Protein AF-A0AAD6D728-F1 (afdb_monomer)

Foldseek 3Di:
DDDPPPPPPDDDDPLLPDDLVVLCQVCLVVVPPCQLVVDVSSVVSNPDLVNLLLLQCLQFKDPFPVCVPQQDDCVRHNPPRDSVVDDLVRSQVSLQSSLQDPPPFLVSLLVSLQVQLLSCCVGVVVQWAFDPVVVVVNVCVVVVSVCLVVFDQPAPPDDDPPASDKTFTAGPPPVVPPPPPDDDDDDDDDPDDRGQWMWHHHSLFSWIAIDGPDPDDDPHRIITGRAARPAQGHENHVVLLDPPPDPSSLSVCSNQFLHHAHEAALVGLCRQVVSLVVCVVVVVPPSNVSQQRGWHAYRQANDTDGTPDHSVRRPPDPPDPDPDDDDDDDDDDDDDDDDDDDDDDDDDDDDDYDDDDDDDDDDDDDDDDDDDDDDD

Sequence (376 aa):
MVHPDLLADHPRSRLESLPVEIIQLIFLHSLEVNLPRASPHLSRALSSPLLYTWLIRLVFSSTNPGSRSGFFTPDFLPPPLDFWDLSWEQRQRLQTTLLACRWCTLPLMRKCQREYVDHVIRRKCADLLFSPEDEETLKCLSLRFDNLEVHDRPRMNDRRGKGDLVFHAQLPDNQTKTQDATKQRHRASSSRSNIDRKVAIWFHYGAVQIREPSDVYYENDLFRLPSSTAIGPGRIPDKLLQPPWSDSQFDFLHLLSTDFYLDEDEYLNDRSSEITSRLIRKRKSEPFRQLLQMSFRAANCRVPAPWPLQSSHYHLVRRPTTTAAASSSASTASQAGDDRIEDGDDAVNDSAEDSTDGIDDGHQASADGMEDSLDL

Mean predicted aligned error: 14.94 Å

Nearest PDB structures (foldseek):
  5jhe-assembly1_A-2  TM=3.554E-01  e=6.464E+00  Saccharomyces cerevisiae S288C

Solvent-accessible surface area (backbone atoms only — not comparable to full-atom values): 23722 Å² total; per-residue (Å²): 134,82,78,76,67,87,74,75,80,63,81,69,50,82,70,70,67,47,58,52,68,56,50,42,50,54,41,56,72,63,66,54,80,59,54,43,71,75,35,75,65,44,27,59,57,61,67,40,74,65,59,54,48,39,53,47,54,54,46,20,46,41,91,29,76,66,49,77,57,86,54,83,36,64,92,75,40,45,83,82,51,57,63,82,79,52,50,61,67,58,33,23,51,46,38,25,55,48,54,56,35,88,82,58,40,52,70,59,50,53,52,49,16,51,56,48,47,54,46,48,46,62,58,74,43,62,74,47,47,60,50,72,71,54,48,54,49,62,72,49,45,70,67,54,70,74,52,56,86,82,44,75,66,89,52,86,89,60,72,83,70,90,43,76,42,74,46,62,22,30,66,59,84,81,65,72,76,80,80,65,90,82,76,86,82,89,80,85,88,77,99,72,72,94,57,55,32,34,40,25,33,31,74,77,56,20,30,39,32,58,41,64,81,59,94,70,90,66,88,60,43,45,44,27,28,75,28,52,50,95,62,62,40,18,48,59,34,66,79,70,73,42,83,89,72,49,70,67,41,52,55,40,48,60,64,38,20,82,52,25,16,67,41,71,47,67,93,56,48,50,60,52,46,46,50,50,52,50,31,60,76,67,66,41,59,67,67,49,56,56,46,56,67,35,46,37,16,40,56,72,29,91,63,61,40,55,45,59,67,51,65,71,65,60,60,79,54,71,72,77,78,87,80,69,88,80,87,75,86,87,82,87,82,88,81,87,87,81,86,91,85,84,87,81,84,88,86,87,82,92,82,82,89,79,90,81,91,79,89,82,90,83,90,80,85,87,79,88,87,78,90,78,88,88,89,136

Organism: NCBI:txid3151616

Secondary structure (DSSP, 8-state):
-PPP-TTTTPPPPTTTTS-HHHHHHHHHHH--TTHHHH-HHHHHHH--HHHHHHHHHHHHS---GGGGTTTS-TTTS-TT--STTS-HHHHHHHHHHHHHSTT--HHHHHHHHHHHHHHHHHHHSTT-B--HHHHHHHHTHHHHTS-GGGS----TT----S-SEEEEEBPPTTSTTSS-SS---S----------EEEEEETTTTEEEEE---SS---TTEEESS---SSSPPBPPGGGSSTT--HHHHHHHHHHHTTSEEES-GGGTHHHHHHHHHHHHTT-HHHHHHHHT-EEEETT-SS-EESSPPTHHHHTT-PPP--------PPP--------------------------------------------

pLDDT: mean 74.37, std 22.29, range [26.31, 96.81]

Radius of gyration: 30.61 Å; Cα contacts (8 Å, |Δi|>4): 391; chains: 1; bounding box: 90×79×90 Å

Structure (mmCIF, N/CA/C/O backbone):
data_AF-A0AAD6D728-F1
#
_entry.id   AF-A0AAD6D728-F1
#
loop_
_atom_site.group_PDB
_atom_site.id
_atom_site.type_symbol
_atom_site.label_atom_id
_atom_site.label_alt_id
_atom_site.label_comp_id
_atom_site.label_asym_id
_atom_site.label_entity_id
_atom_site.label_seq_id
_atom_site.pdbx_PDB_ins_code
_atom_site.Cartn_x
_atom_site.Cartn_y
_atom_site.Cartn_z
_atom_site.occupancy
_atom_site.B_iso_or_equiv
_atom_site.auth_seq_id
_atom_site.auth_comp_id
_atom_site.auth_asym_id
_atom_site.auth_atom_id
_atom_site.pdbx_PDB_model_num
ATOM 1 N N . MET A 1 1 ? 5.845 -28.681 -38.700 1.00 37.44 1 MET A N 1
ATOM 2 C CA . MET A 1 1 ? 6.886 -29.287 -37.846 1.00 37.44 1 MET A CA 1
ATOM 3 C C . MET A 1 1 ? 7.031 -28.401 -36.625 1.00 37.44 1 MET A C 1
ATOM 5 O O . MET A 1 1 ? 7.443 -27.259 -36.766 1.00 37.44 1 MET A O 1
ATOM 9 N N . VAL A 1 2 ? 6.549 -28.871 -35.476 1.00 44.28 2 VAL A N 1
ATOM 10 C CA . VAL A 1 2 ? 6.631 -28.153 -34.198 1.00 44.28 2 VAL A CA 1
ATOM 11 C C . VAL A 1 2 ? 8.055 -28.340 -33.688 1.00 44.28 2 VAL A C 1
ATOM 13 O O . VAL A 1 2 ? 8.480 -29.478 -33.505 1.00 44.28 2 VAL A O 1
ATOM 16 N N . HIS A 1 3 ? 8.810 -27.251 -33.540 1.00 43.44 3 HIS A N 1
ATOM 17 C CA . HIS A 1 3 ? 10.107 -27.297 -32.870 1.00 43.44 3 HIS A CA 1
ATOM 18 C C . HIS A 1 3 ? 9.874 -27.797 -31.434 1.00 43.44 3 HIS A C 1
ATOM 20 O O . HIS A 1 3 ? 9.091 -27.164 -30.723 1.00 43.44 3 HIS A O 1
ATOM 26 N N . PRO A 1 4 ? 10.483 -28.917 -31.002 1.00 52.81 4 PRO A N 1
ATOM 27 C CA . PRO A 1 4 ? 10.434 -29.303 -29.602 1.00 52.81 4 PRO A CA 1
ATOM 28 C C . PRO A 1 4 ? 11.100 -28.193 -28.7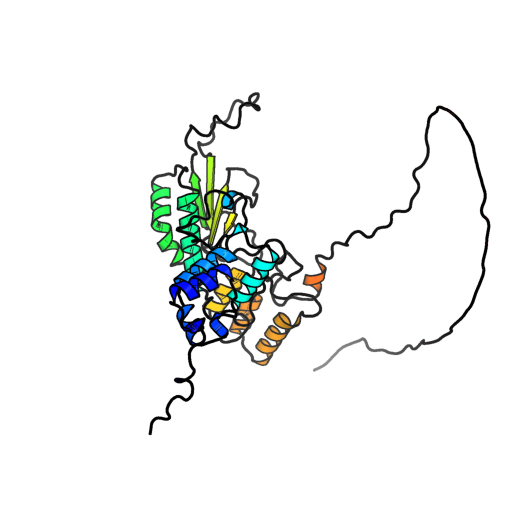88 1.00 52.81 4 PRO A C 1
ATOM 30 O O . PRO A 1 4 ? 12.190 -27.729 -29.128 1.00 52.81 4 PRO A O 1
ATOM 33 N N . ASP A 1 5 ? 10.396 -27.724 -27.764 1.00 55.03 5 ASP A N 1
ATOM 34 C CA . ASP A 1 5 ? 10.867 -26.704 -26.837 1.00 55.03 5 ASP A CA 1
ATOM 35 C C . ASP A 1 5 ? 12.097 -27.260 -26.102 1.00 55.03 5 ASP A C 1
ATOM 37 O O . ASP A 1 5 ? 11.975 -28.057 -25.173 1.00 55.03 5 ASP A O 1
ATOM 41 N N . LEU A 1 6 ? 13.297 -26.894 -26.563 1.00 52.16 6 LEU A N 1
ATOM 42 C CA . LEU A 1 6 ? 14.593 -27.385 -26.063 1.00 52.16 6 LEU A CA 1
ATOM 43 C C . LEU A 1 6 ? 14.842 -27.049 -24.576 1.00 52.16 6 LEU A C 1
ATOM 45 O O . LEU A 1 6 ? 15.857 -27.446 -24.008 1.00 52.16 6 LEU A O 1
ATOM 49 N N . LEU A 1 7 ? 13.919 -26.331 -23.930 1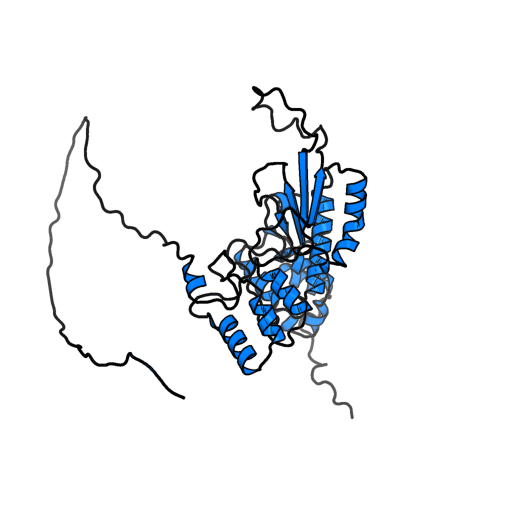.00 55.38 7 LEU A N 1
ATOM 50 C CA . LEU A 1 7 ? 13.926 -26.037 -22.499 1.00 55.38 7 LEU A CA 1
ATOM 51 C C . LEU A 1 7 ? 13.109 -27.032 -21.656 1.00 55.38 7 LEU A C 1
ATOM 53 O O . LEU A 1 7 ? 13.208 -26.987 -20.430 1.00 55.38 7 LEU A O 1
ATOM 57 N N . ALA A 1 8 ? 12.327 -27.930 -22.265 1.00 54.28 8 ALA A N 1
ATOM 58 C CA . ALA A 1 8 ? 11.434 -28.837 -21.536 1.00 54.28 8 ALA A CA 1
ATOM 59 C C . ALA A 1 8 ? 12.151 -30.001 -20.821 1.00 54.28 8 ALA A C 1
ATOM 61 O O . ALA A 1 8 ? 11.631 -30.495 -19.822 1.00 54.28 8 ALA A O 1
ATOM 62 N N . ASP A 1 9 ? 13.354 -30.380 -21.268 1.00 57.84 9 ASP A N 1
ATOM 63 C CA . ASP A 1 9 ? 14.097 -31.553 -20.770 1.00 57.84 9 ASP A CA 1
ATOM 64 C C . ASP A 1 9 ? 15.278 -31.201 -19.844 1.00 57.84 9 ASP A C 1
ATOM 66 O O . ASP A 1 9 ? 16.224 -31.975 -19.695 1.00 57.84 9 ASP A O 1
ATOM 70 N N . HIS A 1 10 ? 15.248 -30.042 -19.178 1.00 63.22 10 HIS A N 1
ATOM 71 C CA . HIS A 1 10 ? 16.197 -29.806 -18.088 1.00 63.22 10 HIS A CA 1
ATOM 72 C C . HIS A 1 10 ? 15.758 -30.603 -16.849 1.00 63.22 10 HIS A C 1
ATOM 74 O O . HIS A 1 10 ? 14.637 -30.402 -16.365 1.00 63.22 10 HIS A O 1
ATOM 80 N N . PRO A 1 11 ? 16.608 -31.497 -16.305 1.00 77.62 11 PRO A N 1
ATOM 81 C CA . PRO A 1 11 ? 16.289 -32.197 -15.072 1.00 77.62 11 PRO A CA 1
ATOM 82 C C . PRO A 1 11 ? 16.093 -31.159 -13.970 1.00 77.62 11 PRO A C 1
ATOM 84 O O . PRO A 1 11 ? 16.974 -30.338 -13.709 1.00 77.62 11 PRO A O 1
ATOM 87 N N . ARG A 1 12 ? 14.911 -31.183 -13.347 1.00 82.19 12 ARG A N 1
ATOM 88 C CA . ARG A 1 12 ? 14.572 -30.260 -12.263 1.00 82.19 12 ARG A CA 1
ATOM 89 C C . ARG A 1 12 ? 15.633 -30.341 -11.174 1.00 82.19 12 ARG A C 1
ATOM 91 O O . ARG A 1 12 ? 16.019 -31.431 -10.747 1.00 82.19 12 ARG A O 1
ATOM 98 N N . SER A 1 13 ? 16.072 -29.183 -10.701 1.00 89.31 13 SER A N 1
ATOM 99 C CA . SER A 1 13 ? 16.917 -29.106 -9.514 1.00 89.31 13 SER A CA 1
ATOM 100 C C . SER A 1 13 ? 16.194 -29.703 -8.302 1.00 89.31 13 SER A C 1
ATOM 102 O O . SER A 1 13 ? 14.964 -29.778 -8.262 1.00 89.31 13 SER A O 1
ATOM 104 N N . ARG A 1 14 ? 16.949 -30.069 -7.258 1.00 92.56 14 ARG A N 1
ATOM 105 C CA . ARG A 1 14 ? 16.372 -30.582 -5.999 1.00 92.56 14 ARG A CA 1
ATOM 106 C C . ARG A 1 14 ? 15.351 -29.634 -5.368 1.00 92.56 14 ARG A C 1
ATOM 108 O O . ARG A 1 14 ? 14.496 -30.094 -4.627 1.00 92.56 14 ARG A O 1
ATOM 115 N N . LEU A 1 15 ? 15.473 -28.330 -5.622 1.00 92.31 15 LEU A N 1
ATOM 116 C CA . LEU A 1 15 ? 14.543 -27.318 -5.132 1.00 92.31 15 LEU A CA 1
ATOM 117 C C . LEU A 1 15 ? 13.244 -27.300 -5.953 1.00 92.31 15 LEU A C 1
ATOM 119 O O . LEU A 1 15 ? 12.164 -27.179 -5.392 1.00 92.31 15 LEU A O 1
ATOM 123 N N . GLU A 1 16 ? 13.338 -27.462 -7.273 1.00 93.44 16 GLU A N 1
ATOM 124 C CA . GLU A 1 16 ? 12.186 -27.514 -8.189 1.00 93.44 16 GLU A CA 1
ATOM 125 C C . GLU A 1 16 ? 11.455 -28.862 -8.182 1.00 93.44 16 GLU A C 1
ATOM 127 O O . GLU A 1 16 ? 10.360 -28.982 -8.729 1.00 93.44 16 GLU A O 1
ATOM 132 N N . SER A 1 17 ? 12.062 -29.903 -7.613 1.00 93.81 17 SER A N 1
ATOM 133 C CA . SER A 1 17 ? 11.399 -31.188 -7.393 1.00 93.81 17 SER A CA 1
ATOM 134 C C . SER A 1 17 ? 10.594 -31.232 -6.091 1.00 93.81 17 SER A C 1
ATOM 136 O O . SER A 1 17 ? 9.891 -32.216 -5.859 1.00 93.81 17 SER A O 1
ATOM 138 N N . LEU A 1 18 ? 10.682 -30.199 -5.244 1.00 95.62 18 LEU A N 1
ATOM 139 C CA . LEU A 1 18 ? 9.902 -30.121 -4.011 1.00 95.62 18 LEU A CA 1
ATOM 140 C C . LEU A 1 18 ? 8.416 -29.847 -4.297 1.00 95.62 18 LEU A C 1
ATOM 142 O O . LEU A 1 18 ? 8.083 -29.208 -5.299 1.00 95.62 18 LEU A O 1
ATOM 146 N N . PRO A 1 19 ? 7.514 -30.267 -3.391 1.00 96.19 19 PRO A N 1
ATOM 147 C CA . PRO A 1 19 ? 6.127 -29.824 -3.413 1.00 96.19 19 PRO A CA 1
ATOM 148 C C . PRO A 1 19 ? 6.024 -28.298 -3.349 1.00 96.19 19 PRO A C 1
ATOM 150 O O . PRO A 1 19 ? 6.840 -27.630 -2.704 1.00 96.19 19 PRO A O 1
ATOM 153 N N . VAL A 1 20 ? 4.994 -27.749 -3.995 1.00 95.88 20 VAL A N 1
ATOM 154 C CA . VAL A 1 20 ? 4.783 -26.298 -4.090 1.00 95.88 20 VAL A CA 1
ATOM 155 C C . VAL A 1 20 ? 4.691 -25.651 -2.709 1.00 95.88 20 VAL A C 1
ATOM 157 O O . VAL A 1 20 ? 5.249 -24.580 -2.500 1.00 95.88 20 VAL A O 1
ATOM 160 N N . GLU A 1 21 ? 4.081 -26.331 -1.744 1.00 95.75 21 GLU A N 1
ATOM 161 C CA . GLU A 1 21 ? 3.913 -25.873 -0.367 1.00 95.75 21 GLU A CA 1
ATOM 162 C C . GLU A 1 21 ? 5.265 -25.684 0.326 1.00 95.75 21 GLU A C 1
ATOM 164 O O . GLU A 1 21 ? 5.470 -24.708 1.044 1.00 95.75 21 GLU A O 1
ATOM 169 N N . ILE A 1 22 ? 6.222 -26.580 0.066 1.00 96.69 22 ILE A N 1
ATOM 170 C CA . ILE A 1 22 ? 7.568 -26.495 0.637 1.00 96.69 22 ILE A CA 1
ATOM 171 C C . ILE A 1 22 ? 8.358 -25.366 -0.026 1.00 96.69 22 ILE A C 1
ATOM 173 O O . ILE A 1 22 ? 9.039 -24.612 0.665 1.00 96.69 22 ILE A O 1
ATOM 177 N N . ILE A 1 23 ? 8.228 -25.191 -1.345 1.00 96.56 23 ILE A N 1
ATOM 178 C CA . ILE A 1 23 ? 8.840 -24.060 -2.064 1.00 96.56 23 ILE A CA 1
ATOM 179 C C . ILE A 1 23 ? 8.308 -22.732 -1.511 1.00 96.56 23 ILE A C 1
ATOM 181 O O . ILE A 1 23 ? 9.082 -21.809 -1.253 1.00 96.56 23 ILE A O 1
ATOM 185 N N . GLN A 1 24 ? 6.994 -22.644 -1.290 1.00 96.00 24 GLN A N 1
ATOM 186 C CA . GLN A 1 24 ? 6.354 -21.474 -0.694 1.00 96.00 24 GLN A CA 1
ATOM 187 C C . GLN A 1 24 ? 6.841 -21.237 0.735 1.00 96.00 24 GLN A C 1
ATOM 189 O O . GLN A 1 24 ? 7.200 -20.112 1.061 1.00 96.00 24 GLN A O 1
ATOM 194 N N . LEU A 1 25 ? 6.935 -22.277 1.564 1.00 96.06 25 LEU A N 1
ATOM 195 C CA . LEU A 1 25 ? 7.440 -22.159 2.931 1.00 96.06 25 LEU A CA 1
ATOM 196 C C . LEU A 1 25 ? 8.899 -21.672 2.970 1.00 96.06 25 LEU A C 1
ATOM 198 O O . LEU A 1 25 ? 9.219 -20.756 3.725 1.00 96.06 25 LEU A O 1
ATOM 202 N N . ILE A 1 26 ? 9.769 -22.217 2.112 1.00 96.00 26 ILE A N 1
ATOM 203 C CA . ILE A 1 26 ? 11.161 -21.755 1.955 1.00 96.00 26 ILE A CA 1
ATOM 204 C C . ILE A 1 26 ? 11.193 -20.272 1.568 1.00 96.00 26 ILE A C 1
ATOM 206 O O . ILE A 1 26 ? 11.980 -19.492 2.112 1.00 96.00 26 ILE A O 1
ATOM 210 N N . PHE A 1 27 ? 10.327 -19.863 0.641 1.00 96.25 27 PHE A N 1
ATOM 211 C CA . PHE A 1 27 ? 10.214 -18.466 0.245 1.00 96.25 27 PHE A CA 1
ATOM 212 C C . PHE A 1 27 ? 9.736 -17.572 1.398 1.00 96.25 27 PHE A C 1
ATOM 214 O O . PHE A 1 27 ? 10.294 -16.497 1.584 1.00 96.25 27 PHE A O 1
ATOM 221 N N . LEU A 1 28 ? 8.767 -18.007 2.207 1.00 95.50 28 LEU A N 1
ATOM 222 C CA . LEU A 1 28 ? 8.281 -17.233 3.355 1.00 95.50 28 LEU A CA 1
ATOM 223 C C . LEU A 1 28 ? 9.335 -17.078 4.462 1.00 95.50 28 LEU A C 1
ATOM 225 O O . LEU A 1 28 ? 9.369 -16.037 5.107 1.00 95.50 28 LEU A O 1
ATOM 229 N N . HIS A 1 29 ? 10.219 -18.061 4.652 1.00 94.44 29 HIS A N 1
ATOM 230 C CA . HIS A 1 29 ? 11.348 -17.944 5.583 1.00 94.44 29 HIS A CA 1
ATOM 231 C C . HIS A 1 29 ? 12.472 -17.037 5.068 1.00 94.44 29 HIS A C 1
ATOM 233 O O . HIS A 1 29 ? 13.108 -16.340 5.851 1.00 94.44 29 HIS A O 1
ATOM 239 N N . SER A 1 30 ? 12.757 -17.077 3.765 1.00 93.81 30 SER A N 1
ATOM 240 C CA . SER A 1 30 ? 13.891 -16.345 3.180 1.00 93.81 30 SER A CA 1
ATOM 241 C C . SER A 1 30 ? 13.540 -14.937 2.705 1.00 93.81 30 SER A C 1
ATOM 243 O O . SER A 1 30 ? 14.415 -14.077 2.655 1.00 93.81 30 SER A O 1
ATOM 245 N N . LEU A 1 31 ? 12.281 -14.707 2.316 1.00 94.38 31 LEU A N 1
ATOM 246 C CA . LEU A 1 31 ? 11.780 -13.482 1.682 1.00 94.38 31 LEU A CA 1
ATOM 247 C C . LEU A 1 31 ? 12.617 -13.031 0.466 1.00 94.38 31 LEU A C 1
ATOM 249 O O . LEU A 1 31 ? 12.629 -11.853 0.102 1.00 94.38 31 LEU A O 1
ATOM 253 N N . GLU A 1 32 ? 13.301 -13.971 -0.195 1.00 94.31 32 GLU A N 1
ATOM 254 C CA . GLU A 1 32 ? 14.209 -13.684 -1.304 1.00 94.31 32 GLU A CA 1
ATOM 255 C C . GLU A 1 32 ? 13.430 -13.474 -2.610 1.00 94.31 32 GLU A C 1
ATOM 257 O O . GLU A 1 32 ? 13.024 -14.415 -3.296 1.00 94.31 32 GLU A O 1
ATOM 262 N N . VAL A 1 33 ? 13.228 -12.209 -2.981 1.00 91.06 33 VAL A N 1
ATOM 263 C CA . VAL A 1 33 ? 12.427 -11.814 -4.154 1.00 91.06 33 VAL A CA 1
ATOM 264 C C . VAL A 1 33 ? 13.066 -12.243 -5.484 1.00 91.06 33 VAL A C 1
ATOM 266 O O . VAL A 1 33 ? 12.385 -12.282 -6.514 1.00 91.06 33 VAL A O 1
ATOM 269 N N . ASN A 1 34 ? 14.351 -12.607 -5.496 1.00 91.25 34 ASN A N 1
ATOM 270 C CA . ASN A 1 34 ? 14.993 -13.181 -6.677 1.00 91.25 34 ASN A CA 1
ATOM 271 C C . ASN A 1 34 ? 14.701 -14.677 -6.863 1.00 91.25 34 ASN A C 1
ATOM 273 O O . ASN A 1 34 ? 14.890 -15.187 -7.966 1.00 91.25 34 ASN A O 1
ATOM 277 N N . LEU A 1 35 ? 14.168 -15.378 -5.856 1.00 93.00 35 LEU A N 1
ATOM 278 C CA . LEU A 1 35 ? 13.866 -16.809 -5.954 1.00 93.00 35 LEU A CA 1
ATOM 279 C C . LEU A 1 35 ? 12.856 -17.143 -7.077 1.00 93.00 35 LEU A C 1
ATOM 281 O O . LEU A 1 35 ? 13.159 -18.007 -7.902 1.00 93.00 35 LEU A O 1
ATOM 285 N N . PRO A 1 36 ? 11.721 -16.424 -7.235 1.00 92.12 36 PRO A N 1
ATOM 286 C CA . PRO A 1 36 ? 10.841 -16.593 -8.396 1.00 92.12 36 PRO A CA 1
ATOM 287 C C . PRO A 1 36 ? 11.496 -16.273 -9.750 1.00 92.12 36 PRO A C 1
ATOM 289 O O . PRO A 1 36 ? 10.939 -16.629 -10.786 1.00 92.12 36 PRO A O 1
ATOM 292 N N . ARG A 1 37 ? 12.623 -15.546 -9.771 1.00 89.75 37 ARG A N 1
ATOM 293 C CA . ARG A 1 37 ? 13.340 -15.161 -11.002 1.00 89.75 37 ARG A CA 1
ATOM 294 C C . ARG A 1 37 ? 14.390 -16.189 -11.412 1.00 89.75 37 ARG A C 1
ATOM 296 O O . ARG A 1 37 ? 14.799 -16.184 -12.566 1.00 89.75 37 ARG A O 1
ATOM 303 N N . ALA A 1 38 ? 14.800 -17.063 -10.493 1.00 91.88 38 ALA A N 1
ATOM 304 C CA . ALA A 1 38 ? 15.814 -18.080 -10.746 1.00 91.88 38 ALA A CA 1
ATOM 305 C C . ALA A 1 38 ? 15.334 -19.172 -11.718 1.00 91.88 38 ALA A C 1
ATOM 307 O O . ALA A 1 38 ? 16.148 -19.770 -12.412 1.00 91.88 38 ALA A O 1
ATOM 308 N N . SER A 1 39 ? 14.023 -19.431 -11.784 1.00 92.31 39 SER A N 1
ATOM 309 C CA . SER A 1 39 ? 13.450 -20.420 -12.700 1.00 92.31 39 SER A CA 1
ATOM 310 C C . SER A 1 39 ? 11.968 -20.162 -12.995 1.00 92.31 39 SER A C 1
ATOM 312 O O . SER A 1 39 ? 11.219 -19.794 -12.083 1.00 92.31 39 SER A O 1
ATOM 314 N N . PRO A 1 40 ? 11.485 -20.448 -14.223 1.00 91.69 40 PRO A N 1
ATOM 315 C CA . PRO A 1 40 ? 10.058 -20.434 -14.541 1.00 91.69 40 PRO A CA 1
ATOM 316 C C . PRO A 1 40 ? 9.218 -21.367 -13.658 1.00 91.69 40 PRO A C 1
ATOM 318 O O . PRO A 1 40 ? 8.055 -21.066 -13.390 1.00 91.69 40 PRO A O 1
ATOM 321 N N . HIS A 1 41 ? 9.773 -22.494 -13.198 1.00 93.00 41 HIS A N 1
ATOM 322 C CA . HIS A 1 41 ? 9.051 -23.413 -12.316 1.00 93.00 41 HIS A CA 1
ATOM 323 C C . HIS A 1 41 ? 8.797 -22.776 -10.944 1.00 93.00 41 HIS A C 1
ATOM 325 O O . HIS A 1 41 ? 7.648 -22.713 -10.503 1.00 93.00 41 HIS A O 1
ATOM 331 N N . LEU A 1 42 ? 9.845 -22.218 -10.326 1.00 94.44 42 LEU A N 1
ATOM 332 C CA . LEU A 1 42 ? 9.744 -21.487 -9.058 1.00 94.44 42 LEU A CA 1
ATOM 333 C C . LEU A 1 42 ? 8.843 -20.258 -9.193 1.00 94.44 42 LEU A C 1
ATOM 335 O O . LEU A 1 42 ? 8.034 -19.982 -8.311 1.00 94.44 42 LEU A O 1
ATOM 339 N N . SER A 1 43 ? 8.925 -19.560 -10.329 1.00 94.06 43 SER A N 1
ATOM 340 C CA . SER A 1 43 ? 8.040 -18.441 -10.643 1.00 94.06 43 SER A CA 1
ATOM 341 C C . SER A 1 43 ? 6.570 -18.842 -10.554 1.00 94.06 43 SER A C 1
ATOM 343 O O . SER A 1 43 ? 5.800 -18.191 -9.851 1.00 94.06 43 SER A O 1
ATOM 345 N N . ARG A 1 44 ? 6.179 -19.948 -11.203 1.00 94.31 44 ARG A N 1
ATOM 346 C CA . ARG A 1 44 ? 4.796 -20.452 -11.157 1.00 94.31 44 ARG A CA 1
ATOM 347 C C . ARG A 1 44 ? 4.402 -20.909 -9.753 1.00 94.31 44 ARG A C 1
ATOM 349 O O . ARG A 1 44 ? 3.321 -20.553 -9.300 1.00 94.31 44 ARG A O 1
ATOM 356 N N . ALA A 1 45 ? 5.283 -21.628 -9.058 1.00 94.94 45 ALA A N 1
ATOM 357 C CA . ALA A 1 45 ? 5.053 -22.105 -7.691 1.00 94.94 45 ALA A CA 1
ATOM 358 C C . ALA A 1 45 ? 4.787 -20.959 -6.691 1.00 94.94 45 ALA A C 1
ATOM 360 O O . ALA A 1 45 ? 3.950 -21.088 -5.796 1.00 94.94 45 ALA A O 1
ATOM 361 N N . LEU A 1 46 ? 5.474 -19.826 -6.868 1.00 95.50 46 LEU A N 1
ATOM 362 C CA . LEU A 1 46 ? 5.393 -18.647 -5.998 1.00 95.50 46 LEU A CA 1
ATOM 363 C C . LEU A 1 46 ? 4.412 -17.576 -6.505 1.00 95.50 46 LEU A C 1
ATOM 365 O O . LEU A 1 46 ? 4.200 -16.563 -5.836 1.00 95.50 46 LEU A O 1
ATOM 369 N N . SER A 1 47 ? 3.782 -17.780 -7.665 1.00 94.62 47 SER A N 1
ATOM 370 C CA . SER A 1 47 ? 2.798 -16.851 -8.237 1.00 94.62 47 SER A CA 1
ATOM 371 C C . SER A 1 47 ? 1.401 -17.055 -7.658 1.00 94.62 47 SER A C 1
ATOM 373 O O . SER A 1 47 ? 0.448 -17.357 -8.373 1.00 94.62 47 SER A O 1
ATOM 375 N N . SER A 1 48 ? 1.279 -16.884 -6.342 1.00 93.75 48 SER A N 1
ATOM 376 C CA . SER A 1 48 ? 0.010 -16.995 -5.623 1.00 93.75 48 SER A CA 1
ATOM 377 C C . SER A 1 48 ? -0.479 -15.618 -5.165 1.00 93.75 48 SER A C 1
ATOM 379 O O . SER A 1 48 ? 0.250 -14.926 -4.446 1.00 93.75 48 SER A O 1
ATOM 381 N N . PRO A 1 49 ? -1.727 -15.222 -5.493 1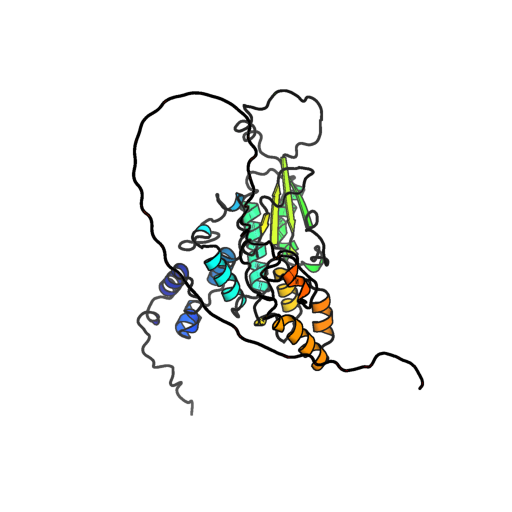.00 93.69 49 PRO A N 1
ATOM 382 C CA . PRO A 1 49 ? -2.319 -13.988 -4.979 1.00 93.69 49 PRO A CA 1
ATOM 383 C C . PRO A 1 49 ? -2.286 -13.908 -3.450 1.00 93.69 49 PRO A C 1
ATOM 385 O O . PRO A 1 49 ? -2.091 -12.829 -2.898 1.00 93.69 49 PRO A O 1
ATOM 388 N N . LEU A 1 50 ? -2.436 -15.048 -2.769 1.00 94.00 50 LEU A N 1
ATOM 389 C CA . LEU A 1 50 ? -2.422 -15.122 -1.312 1.00 94.00 50 LEU A CA 1
ATOM 390 C C . LEU A 1 50 ? -1.040 -14.760 -0.744 1.00 94.00 50 LEU A C 1
ATOM 392 O O . LEU A 1 50 ? -0.948 -13.904 0.136 1.00 94.00 50 LEU A O 1
ATOM 396 N N . LEU A 1 51 ? 0.039 -15.305 -1.317 1.00 95.25 51 LEU A N 1
ATOM 397 C CA . LEU A 1 51 ? 1.408 -14.946 -0.922 1.00 95.25 51 LEU A CA 1
ATOM 398 C C . LEU A 1 51 ? 1.658 -13.451 -1.107 1.00 95.25 51 LEU A C 1
ATOM 400 O O . LEU A 1 51 ? 2.203 -12.798 -0.223 1.00 95.25 51 LEU A O 1
ATOM 404 N N . TYR A 1 52 ? 1.212 -12.885 -2.228 1.00 96.00 52 TYR A N 1
ATOM 405 C CA . TYR A 1 52 ? 1.375 -11.458 -2.488 1.00 96.00 52 TYR A CA 1
ATOM 406 C C . TYR A 1 52 ? 0.639 -10.592 -1.463 1.00 96.00 52 TYR A C 1
ATOM 408 O O . TYR A 1 52 ? 1.190 -9.581 -1.027 1.00 96.00 52 TYR A O 1
ATOM 416 N N . THR A 1 53 ? -0.564 -10.993 -1.031 1.00 96.56 53 THR A N 1
ATOM 417 C CA . THR A 1 53 ? -1.270 -10.284 0.050 1.00 96.56 53 THR A CA 1
ATOM 418 C C . THR A 1 53 ? -0.507 -10.349 1.370 1.00 96.56 53 THR A C 1
ATOM 420 O O . THR A 1 53 ? -0.375 -9.324 2.035 1.00 96.56 53 THR A O 1
ATOM 423 N N . TRP A 1 54 ? 0.065 -11.503 1.728 1.00 96.50 54 TRP A N 1
ATOM 424 C CA . TRP A 1 54 ? 0.861 -11.636 2.950 1.00 96.50 54 TRP A CA 1
ATOM 425 C C . TRP A 1 54 ? 2.138 -10.801 2.904 1.00 96.50 54 TRP A C 1
ATOM 427 O O . TRP A 1 54 ? 2.423 -10.094 3.865 1.00 96.50 54 TRP A O 1
ATOM 437 N N . LEU A 1 55 ? 2.855 -10.794 1.776 1.00 96.56 55 LEU A N 1
ATOM 438 C CA . LEU A 1 55 ? 4.030 -9.938 1.590 1.00 96.56 55 LEU A CA 1
ATOM 439 C C . LEU A 1 55 ? 3.674 -8.453 1.710 1.00 96.56 55 LEU A C 1
ATOM 441 O O . LEU A 1 55 ? 4.405 -7.693 2.344 1.00 96.56 55 LEU A O 1
ATOM 445 N N . ILE A 1 56 ? 2.545 -8.028 1.129 1.00 96.81 56 ILE A N 1
ATOM 446 C CA . ILE A 1 56 ? 2.101 -6.636 1.238 1.00 96.81 56 ILE A CA 1
ATOM 447 C C . ILE A 1 56 ? 1.783 -6.290 2.698 1.00 96.81 56 ILE A C 1
ATOM 449 O O . ILE A 1 56 ? 2.248 -5.271 3.203 1.00 96.81 56 ILE A O 1
ATOM 453 N N . ARG A 1 57 ? 1.036 -7.143 3.404 1.00 95.75 57 ARG A N 1
ATOM 454 C CA . ARG A 1 57 ? 0.707 -6.934 4.823 1.00 95.75 57 ARG A CA 1
ATOM 455 C C . ARG A 1 57 ? 1.959 -6.911 5.699 1.00 95.75 57 ARG A C 1
ATOM 457 O O . ARG A 1 57 ? 2.087 -6.023 6.535 1.00 95.75 57 ARG A O 1
ATOM 464 N N . LEU A 1 58 ? 2.903 -7.820 5.477 1.00 95.62 58 LEU A N 1
ATOM 465 C CA . LEU A 1 58 ? 4.167 -7.880 6.212 1.00 95.62 58 LEU A CA 1
ATOM 466 C C . LEU A 1 58 ? 4.970 -6.583 6.076 1.00 95.62 58 LEU A C 1
ATOM 468 O O . LEU A 1 58 ? 5.528 -6.070 7.040 1.00 95.62 58 LEU A O 1
ATOM 472 N N . VAL A 1 59 ? 5.056 -6.057 4.859 1.00 95.12 59 VAL A N 1
ATOM 473 C CA . VAL A 1 59 ? 6.058 -5.042 4.531 1.00 95.12 59 VAL A CA 1
ATOM 474 C C . VAL A 1 59 ? 5.481 -3.623 4.548 1.00 95.12 59 VAL A C 1
ATOM 476 O O . VAL A 1 59 ? 6.221 -2.673 4.796 1.00 95.12 59 VAL A O 1
ATOM 479 N N . PHE A 1 60 ? 4.173 -3.453 4.337 1.00 95.56 60 PHE A N 1
ATOM 480 C CA . PHE A 1 60 ? 3.518 -2.142 4.235 1.00 95.56 60 PHE A CA 1
ATOM 481 C C . PHE A 1 60 ? 2.568 -1.808 5.394 1.00 95.56 60 PHE A C 1
ATOM 483 O O . PHE A 1 60 ? 1.905 -0.774 5.333 1.00 95.56 60 PHE A O 1
ATOM 490 N N . SER A 1 61 ? 2.480 -2.634 6.440 1.00 94.19 61 SER A N 1
ATOM 491 C CA . SER A 1 61 ? 1.730 -2.273 7.656 1.00 94.19 61 SER A CA 1
ATOM 492 C C . SER A 1 61 ? 2.471 -1.220 8.491 1.00 94.19 61 SER A C 1
ATOM 494 O O . SER A 1 61 ? 3.704 -1.184 8.526 1.00 94.19 61 SER A O 1
ATOM 496 N N . SER A 1 62 ? 1.724 -0.357 9.180 1.00 90.94 62 SER A N 1
ATOM 497 C CA . SER A 1 62 ? 2.271 0.684 10.059 1.00 90.94 62 SER A CA 1
ATOM 498 C C . SER A 1 62 ? 2.901 0.117 11.337 1.00 90.94 62 SER A C 1
ATOM 500 O O . SER A 1 62 ? 2.447 -0.880 11.885 1.00 90.94 62 SER A O 1
ATOM 502 N N . THR A 1 63 ? 3.931 0.792 11.858 1.00 86.50 63 THR A N 1
ATOM 503 C CA . THR A 1 63 ? 4.645 0.423 13.100 1.00 86.50 63 THR A CA 1
ATOM 504 C C . THR A 1 63 ? 4.118 1.154 14.333 1.00 86.50 63 THR A C 1
ATOM 506 O O . THR A 1 63 ? 4.893 1.645 15.157 1.00 86.50 63 THR A O 1
ATOM 509 N N . ASN A 1 64 ? 2.805 1.309 14.454 1.00 85.81 64 ASN A N 1
ATOM 510 C CA . ASN A 1 64 ? 2.216 2.039 15.572 1.00 85.81 64 ASN A CA 1
ATOM 511 C C . ASN A 1 64 ? 2.272 1.213 16.873 1.00 85.81 64 ASN A C 1
ATOM 513 O O . ASN A 1 64 ? 2.199 -0.016 16.810 1.00 85.81 64 ASN A O 1
ATOM 517 N N . PRO A 1 65 ? 2.367 1.845 18.059 1.00 80.06 65 PRO A N 1
ATOM 518 C CA . PRO A 1 65 ? 2.419 1.126 19.333 1.00 80.06 65 PRO A CA 1
ATOM 519 C C . PRO A 1 65 ? 1.268 0.129 19.522 1.00 80.06 65 PRO A C 1
ATOM 521 O O . PRO A 1 65 ? 1.510 -0.994 19.962 1.00 80.06 65 PRO A O 1
ATOM 524 N N . GLY A 1 66 ? 0.045 0.479 19.104 1.00 79.94 66 GLY A N 1
ATOM 525 C CA . GLY A 1 66 ? -1.112 -0.409 19.188 1.00 79.94 66 GLY A CA 1
ATOM 526 C C . GLY A 1 66 ? -1.022 -1.645 18.291 1.00 79.94 66 GLY A C 1
ATOM 527 O O . GLY A 1 66 ? -1.678 -2.641 18.578 1.00 79.94 66 GLY A O 1
ATOM 528 N N . SER A 1 67 ? -0.185 -1.658 17.250 1.00 84.62 67 SER A N 1
ATOM 529 C CA . SER A 1 67 ? 0.025 -2.852 16.413 1.00 84.62 67 SER A CA 1
ATOM 530 C C . SER A 1 67 ? 0.906 -3.925 17.073 1.00 84.62 67 SER A C 1
ATOM 532 O O . SER A 1 67 ? 0.917 -5.068 16.618 1.00 84.62 67 SER A O 1
ATOM 534 N N . ARG A 1 68 ? 1.621 -3.605 18.166 1.00 82.81 68 ARG A N 1
ATOM 535 C CA . ARG A 1 68 ? 2.509 -4.565 18.855 1.00 82.81 68 ARG A CA 1
ATOM 536 C C . ARG A 1 68 ? 1.762 -5.691 19.558 1.00 82.81 68 ARG A C 1
ATOM 538 O O . ARG A 1 68 ? 2.306 -6.778 19.700 1.00 82.81 68 ARG A O 1
ATOM 545 N N . SER A 1 69 ? 0.533 -5.444 20.004 1.00 81.69 69 SER A N 1
ATOM 546 C CA . SER A 1 69 ? -0.262 -6.421 20.748 1.00 81.69 69 SER A CA 1
ATOM 547 C C . SER A 1 69 ? -1.561 -6.748 20.016 1.00 81.69 69 SER A C 1
ATOM 549 O O . SER A 1 69 ? -2.323 -5.857 19.643 1.00 81.69 69 SER A O 1
ATOM 551 N N . GLY A 1 70 ? -1.827 -8.038 19.796 1.00 82.06 70 GLY A N 1
ATOM 552 C CA . GLY A 1 70 ? -3.124 -8.537 19.314 1.00 82.06 70 GLY A CA 1
ATOM 553 C C . GLY A 1 70 ? -3.551 -8.090 17.908 1.00 82.06 70 GLY A C 1
ATOM 554 O O . GLY A 1 70 ? -4.718 -8.256 17.562 1.00 82.06 70 GLY A O 1
ATOM 555 N N . PHE A 1 71 ? -2.646 -7.506 17.113 1.00 89.31 71 PHE A N 1
ATOM 556 C CA . PHE A 1 71 ? -2.923 -7.099 15.732 1.00 89.31 71 PHE A CA 1
ATOM 557 C C . PHE A 1 71 ? -2.467 -8.163 14.728 1.00 89.31 71 PHE A C 1
ATOM 559 O O . PHE A 1 71 ? -3.287 -8.726 14.015 1.00 89.31 71 PHE A O 1
ATOM 566 N N . PHE A 1 72 ? -1.176 -8.504 14.705 1.00 91.12 72 PHE A N 1
ATOM 567 C CA . PHE A 1 72 ? -0.658 -9.547 13.817 1.00 91.12 72 PHE A CA 1
ATOM 568 C C . PHE A 1 72 ? -1.061 -10.928 14.334 1.00 91.12 72 PHE A C 1
ATOM 570 O O . PHE A 1 72 ? -0.447 -11.489 15.236 1.00 91.12 72 PHE A O 1
ATOM 577 N N . THR A 1 73 ? -2.157 -11.434 13.785 1.00 91.19 73 THR A N 1
ATOM 578 C CA . THR A 1 73 ? -2.752 -12.723 14.133 1.00 91.19 73 THR A CA 1
ATOM 579 C C . THR A 1 73 ? -2.518 -13.728 13.002 1.00 91.19 73 THR A C 1
ATOM 581 O O . THR A 1 73 ? -2.372 -13.299 11.855 1.00 91.19 73 THR A O 1
ATOM 584 N N . PRO A 1 74 ? -2.487 -15.050 13.271 1.00 90.25 74 PRO A N 1
ATOM 585 C CA . PRO A 1 74 ? -2.175 -16.052 12.245 1.00 90.25 74 PRO A CA 1
ATOM 586 C C . PRO A 1 74 ? -3.118 -16.039 11.031 1.00 90.25 74 PRO A C 1
ATOM 588 O O . PRO A 1 74 ? -2.715 -16.420 9.937 1.00 90.25 74 PRO A O 1
ATOM 591 N N . ASP A 1 75 ? -4.364 -15.581 11.202 1.00 90.25 75 ASP A N 1
ATOM 592 C CA . ASP A 1 75 ? -5.327 -15.377 10.111 1.00 90.25 75 ASP A CA 1
ATOM 593 C C . ASP A 1 75 ? -4.974 -14.181 9.213 1.00 90.25 75 ASP A C 1
ATOM 595 O O . ASP A 1 75 ? -5.288 -14.166 8.019 1.00 90.25 75 ASP A O 1
ATOM 599 N N . PHE A 1 76 ? -4.309 -13.172 9.771 1.00 91.94 76 PHE A N 1
ATOM 600 C CA . PHE A 1 76 ? -3.912 -11.968 9.052 1.00 91.94 76 PHE A CA 1
ATOM 601 C C . PHE A 1 76 ? -2.532 -12.098 8.403 1.00 91.94 76 PHE A C 1
ATOM 603 O O . PHE A 1 76 ? -2.357 -11.723 7.237 1.00 91.94 76 PHE A O 1
ATOM 610 N N . LEU A 1 77 ? -1.576 -12.634 9.158 1.00 93.94 77 LEU A N 1
ATOM 611 C CA . LEU A 1 77 ? -0.198 -12.865 8.757 1.00 93.94 77 LEU A CA 1
ATOM 612 C C . LEU A 1 77 ? 0.244 -14.226 9.330 1.00 93.94 77 LEU A C 1
ATOM 614 O O . LEU A 1 77 ? 0.504 -14.320 10.530 1.00 93.94 77 LEU A O 1
ATOM 618 N N . PRO A 1 78 ? 0.253 -15.296 8.518 1.00 93.38 78 PRO A N 1
ATOM 619 C CA . PRO A 1 78 ? 0.516 -16.638 9.021 1.00 93.38 78 PRO A CA 1
ATOM 620 C C . PRO A 1 78 ? 2.008 -16.863 9.300 1.00 93.38 78 PRO A C 1
ATOM 622 O O . PRO A 1 78 ? 2.854 -16.331 8.575 1.00 93.38 78 PRO A O 1
ATOM 625 N N . PRO A 1 79 ? 2.353 -17.732 10.268 1.00 91.38 79 PRO A N 1
ATOM 626 C CA . PRO A 1 79 ? 3.721 -18.215 10.430 1.00 91.38 79 PRO A CA 1
ATOM 627 C C . PRO A 1 79 ? 4.256 -18.816 9.114 1.00 91.38 79 PRO A C 1
ATOM 629 O O . PRO A 1 79 ? 3.491 -19.453 8.384 1.00 91.38 79 PRO A O 1
ATOM 632 N N . PRO A 1 80 ? 5.548 -18.640 8.784 1.00 93.75 80 PRO A N 1
ATOM 633 C CA . PRO A 1 80 ? 6.624 -18.094 9.618 1.00 93.75 80 PRO A CA 1
ATOM 634 C C . PRO A 1 80 ? 6.768 -16.566 9.551 1.00 93.75 80 PRO A C 1
ATOM 636 O O . PRO A 1 80 ? 7.774 -16.033 10.007 1.00 93.75 80 PRO A O 1
ATOM 639 N N . LEU A 1 81 ? 5.819 -15.857 8.938 1.00 93.31 81 LEU A N 1
ATOM 640 C CA . LEU A 1 81 ? 5.923 -14.415 8.776 1.00 93.31 81 LEU A CA 1
ATOM 641 C C . LEU A 1 81 ? 5.663 -13.704 10.103 1.00 93.31 81 LEU A C 1
ATOM 643 O O . LEU A 1 81 ? 4.538 -13.711 10.601 1.00 93.31 81 LEU A O 1
ATOM 647 N N . ASP A 1 82 ? 6.682 -13.023 10.614 1.00 91.12 82 ASP A N 1
ATOM 648 C CA . ASP A 1 82 ? 6.538 -12.073 11.708 1.00 91.12 82 ASP A CA 1
ATOM 649 C C . ASP A 1 82 ? 6.865 -10.664 11.212 1.00 91.12 82 ASP A C 1
ATOM 651 O O . ASP A 1 82 ? 7.905 -10.395 10.608 1.00 91.12 82 ASP A O 1
ATOM 655 N N . PHE A 1 83 ? 5.941 -9.742 11.468 1.00 90.25 83 PHE A N 1
ATOM 656 C CA . PHE A 1 83 ? 6.138 -8.334 11.176 1.00 90.25 83 PHE A CA 1
ATOM 657 C C . PHE A 1 83 ? 7.317 -7.752 11.958 1.00 90.25 83 PHE A C 1
ATOM 659 O O . PHE A 1 83 ? 8.069 -6.952 11.400 1.00 90.25 83 PHE A O 1
ATOM 666 N N . TRP A 1 84 ? 7.481 -8.119 13.228 1.00 90.25 84 TRP A N 1
ATOM 667 C CA . TRP A 1 84 ? 8.446 -7.491 14.133 1.00 90.25 84 TRP A CA 1
ATOM 668 C C . TRP A 1 84 ? 9.867 -8.042 14.012 1.00 90.25 84 TRP A C 1
ATOM 670 O O . TRP A 1 84 ? 10.792 -7.372 14.468 1.00 90.25 84 TRP A O 1
ATOM 680 N N . ASP A 1 85 ? 10.049 -9.176 13.338 1.00 90.81 85 ASP A N 1
ATOM 681 C CA . ASP A 1 85 ? 11.369 -9.780 13.112 1.00 90.81 85 ASP A CA 1
ATOM 682 C C . ASP A 1 85 ? 12.200 -9.040 12.052 1.00 90.81 85 ASP A C 1
ATOM 684 O O . ASP A 1 85 ? 13.421 -9.185 11.994 1.00 90.81 85 ASP A O 1
ATOM 688 N N . LEU A 1 86 ? 11.561 -8.221 11.211 1.00 90.81 86 LEU A N 1
ATOM 689 C CA . LEU A 1 86 ? 12.252 -7.445 10.184 1.00 90.81 86 LEU A CA 1
ATOM 690 C C . LEU A 1 86 ? 12.830 -6.148 10.754 1.00 90.81 86 LEU A C 1
ATOM 692 O O . LEU A 1 86 ? 12.091 -5.299 11.266 1.00 90.81 86 LEU A O 1
ATOM 696 N N . SER A 1 87 ? 14.134 -5.932 10.548 1.00 91.88 87 SER A N 1
ATOM 697 C CA . SER A 1 87 ? 14.748 -4.624 10.791 1.00 91.88 87 SER A CA 1
ATOM 698 C C . SER A 1 87 ? 14.142 -3.557 9.870 1.00 91.88 87 SER A C 1
ATOM 700 O O . SER A 1 87 ? 13.546 -3.855 8.825 1.00 91.88 87 SER A O 1
ATOM 702 N N . TRP A 1 88 ? 14.303 -2.282 10.231 1.00 90.25 88 TRP A N 1
ATOM 703 C CA . TRP A 1 88 ? 13.803 -1.196 9.391 1.00 90.25 88 TRP A CA 1
ATOM 704 C C . TRP A 1 88 ? 14.516 -1.159 8.026 1.00 90.25 88 TRP A C 1
ATOM 706 O O . TRP A 1 88 ? 13.840 -0.924 7.024 1.00 90.25 88 TRP A O 1
ATOM 716 N N . GLU A 1 89 ? 15.820 -1.474 7.949 1.00 92.62 89 GLU A N 1
ATOM 717 C CA . GLU A 1 89 ? 16.559 -1.542 6.676 1.00 92.62 89 GLU A CA 1
ATOM 718 C C . GLU A 1 89 ? 16.052 -2.688 5.795 1.00 92.62 89 GLU A C 1
ATOM 720 O O . GLU A 1 89 ? 15.813 -2.516 4.595 1.00 92.62 89 GLU A O 1
ATOM 725 N N . GLN A 1 90 ? 15.858 -3.872 6.388 1.00 93.19 90 GLN A N 1
ATOM 726 C CA . GLN A 1 90 ? 15.339 -5.041 5.678 1.00 93.19 90 GLN A CA 1
ATOM 727 C C . GLN A 1 90 ? 13.946 -4.754 5.124 1.00 93.19 90 GLN A C 1
ATOM 729 O O . GLN A 1 90 ? 13.671 -5.024 3.951 1.00 93.19 90 GLN A O 1
ATOM 734 N N . ARG A 1 91 ? 13.080 -4.136 5.934 1.00 93.56 91 ARG A N 1
ATOM 735 C CA . ARG A 1 91 ? 11.740 -3.747 5.499 1.00 93.56 91 ARG A CA 1
ATOM 736 C C . ARG A 1 91 ? 11.782 -2.701 4.394 1.00 93.56 91 ARG A C 1
ATOM 738 O O . ARG A 1 91 ? 11.079 -2.875 3.405 1.00 93.56 91 ARG A O 1
ATOM 745 N N . GLN A 1 92 ? 12.610 -1.665 4.506 1.00 92.81 92 GLN A N 1
ATOM 746 C CA . GLN A 1 92 ? 12.783 -0.661 3.452 1.00 92.81 92 GLN A CA 1
ATOM 747 C C . GLN A 1 92 ? 13.218 -1.304 2.124 1.00 92.81 92 GLN A C 1
ATOM 749 O O . GLN A 1 92 ? 12.667 -1.004 1.055 1.00 92.81 92 GLN A O 1
ATOM 754 N N . ARG A 1 93 ? 14.197 -2.215 2.177 1.00 93.31 93 ARG A N 1
ATOM 755 C CA . ARG A 1 93 ? 14.688 -2.938 0.998 1.00 93.31 93 ARG A CA 1
ATOM 756 C C . ARG A 1 93 ? 13.591 -3.803 0.384 1.00 93.31 93 ARG A C 1
ATOM 758 O O . ARG A 1 93 ? 13.412 -3.782 -0.838 1.00 93.31 93 ARG A O 1
ATOM 765 N N . LEU A 1 94 ? 12.827 -4.517 1.209 1.00 94.88 94 LEU A N 1
ATOM 766 C CA . LEU A 1 94 ? 11.680 -5.300 0.757 1.00 94.88 94 LEU A CA 1
ATOM 767 C C . LEU A 1 94 ? 10.588 -4.402 0.165 1.00 94.88 94 LEU A C 1
ATOM 769 O O . LEU A 1 94 ? 10.117 -4.701 -0.925 1.00 94.88 94 LEU A O 1
ATOM 773 N N . GLN A 1 95 ? 10.241 -3.274 0.791 1.00 95.31 95 GLN A N 1
ATOM 774 C CA . GLN A 1 95 ? 9.263 -2.310 0.265 1.00 95.31 95 GLN A CA 1
ATOM 775 C C . GLN A 1 95 ? 9.630 -1.895 -1.158 1.00 95.31 95 GLN A C 1
ATOM 777 O O . GLN A 1 95 ? 8.837 -2.060 -2.084 1.00 95.31 95 GLN A O 1
ATOM 782 N N . THR A 1 96 ? 10.867 -1.437 -1.342 1.00 94.38 96 THR A N 1
ATOM 783 C CA . THR A 1 96 ? 11.397 -1.018 -2.645 1.00 94.38 96 THR A CA 1
ATOM 784 C C . THR A 1 96 ? 11.356 -2.158 -3.667 1.00 94.38 96 THR A C 1
ATOM 786 O O . THR A 1 96 ? 10.891 -1.987 -4.797 1.00 94.38 96 THR A O 1
ATOM 789 N N . THR A 1 97 ? 11.794 -3.354 -3.267 1.00 94.75 97 THR A N 1
ATOM 790 C CA . THR A 1 97 ? 11.886 -4.515 -4.164 1.00 94.75 97 THR A CA 1
ATOM 791 C C . THR A 1 97 ? 10.504 -5.042 -4.568 1.00 94.75 97 THR A C 1
ATOM 793 O O . THR A 1 97 ? 10.271 -5.355 -5.739 1.00 94.75 97 THR A O 1
ATOM 796 N N . LEU A 1 98 ? 9.557 -5.102 -3.628 1.00 95.81 98 LEU A N 1
ATOM 797 C CA . LEU A 1 98 ? 8.183 -5.537 -3.876 1.00 95.81 98 LEU A CA 1
ATOM 798 C C . LEU A 1 98 ? 7.426 -4.514 -4.728 1.00 95.81 98 LEU A C 1
ATOM 800 O O . LEU A 1 98 ? 6.771 -4.910 -5.694 1.00 95.81 98 LEU A O 1
ATOM 804 N N . LEU A 1 99 ? 7.581 -3.209 -4.463 1.00 95.81 99 LEU A N 1
ATOM 805 C CA . LEU A 1 99 ? 7.007 -2.160 -5.313 1.00 95.81 99 LEU A CA 1
ATOM 806 C C . LEU A 1 99 ? 7.511 -2.266 -6.757 1.00 95.81 99 LEU A C 1
ATOM 808 O O . LEU A 1 99 ? 6.744 -2.015 -7.683 1.00 95.81 99 LEU A O 1
ATOM 812 N N . ALA A 1 100 ? 8.753 -2.695 -6.993 1.00 94.12 100 ALA A N 1
ATOM 813 C CA . ALA A 1 100 ? 9.279 -2.910 -8.342 1.00 94.12 100 ALA A CA 1
ATOM 814 C C . ALA A 1 100 ? 8.710 -4.161 -9.048 1.00 94.12 100 ALA A C 1
ATOM 816 O O . ALA A 1 100 ? 8.787 -4.271 -10.273 1.00 94.12 100 ALA A O 1
ATOM 817 N N . CYS A 1 101 ? 8.100 -5.104 -8.326 1.00 94.12 101 CYS A N 1
ATOM 818 C CA . CYS A 1 101 ? 7.589 -6.344 -8.912 1.00 94.12 101 CYS A CA 1
ATOM 819 C C . CYS A 1 101 ? 6.328 -6.125 -9.756 1.00 94.12 101 CYS A C 1
ATOM 821 O O . CYS A 1 101 ? 5.423 -5.395 -9.364 1.00 94.12 101 CYS A O 1
ATOM 823 N N . ARG A 1 102 ? 6.206 -6.812 -10.900 1.00 91.94 102 ARG A N 1
ATOM 824 C CA . ARG A 1 102 ? 5.063 -6.656 -11.827 1.00 91.94 102 ARG A CA 1
ATOM 825 C C . ARG A 1 102 ? 3.701 -6.964 -11.195 1.00 91.94 102 ARG A C 1
ATOM 827 O O . ARG A 1 102 ? 2.724 -6.319 -11.548 1.00 91.94 102 ARG A O 1
ATOM 834 N N . TRP A 1 103 ? 3.646 -7.912 -10.261 1.00 93.94 103 TRP A N 1
ATOM 835 C CA . TRP A 1 103 ? 2.413 -8.299 -9.570 1.00 93.94 103 TRP A CA 1
ATOM 836 C C . TRP A 1 103 ? 1.946 -7.269 -8.530 1.00 93.94 103 TRP A C 1
ATOM 838 O O . TRP A 1 103 ? 0.765 -7.243 -8.185 1.00 93.94 103 TRP A O 1
ATOM 848 N N . CYS A 1 104 ? 2.838 -6.398 -8.042 1.00 95.69 104 CYS A N 1
ATOM 849 C CA . CYS A 1 104 ? 2.483 -5.353 -7.088 1.00 95.69 104 CYS A CA 1
ATOM 850 C C . CYS A 1 104 ? 1.799 -4.204 -7.839 1.00 95.69 104 CYS A C 1
ATOM 852 O O . CYS A 1 104 ? 2.453 -3.349 -8.440 1.00 95.69 104 CYS A O 1
ATOM 854 N N . THR A 1 105 ? 0.472 -4.227 -7.864 1.00 94.69 105 THR A N 1
ATOM 855 C CA . THR A 1 105 ? -0.375 -3.300 -8.625 1.00 94.69 105 THR A CA 1
ATOM 856 C C . THR A 1 105 ? -1.304 -2.532 -7.691 1.00 94.69 105 THR A C 1
ATOM 858 O O . THR A 1 105 ? -1.538 -2.959 -6.557 1.00 94.69 105 THR A O 1
ATOM 861 N N . LEU A 1 106 ? -1.872 -1.421 -8.171 1.00 93.75 106 LEU A N 1
ATOM 862 C CA . LEU A 1 106 ? -2.837 -0.648 -7.391 1.00 93.75 106 LEU A CA 1
ATOM 863 C C . LEU A 1 106 ? -4.050 -1.485 -6.949 1.00 93.75 106 LEU A C 1
ATOM 865 O O . LEU A 1 106 ? -4.350 -1.436 -5.759 1.00 93.75 106 LEU A O 1
ATOM 869 N N . PRO A 1 107 ? -4.718 -2.291 -7.804 1.00 94.12 107 PRO A N 1
ATOM 870 C CA . PRO A 1 107 ? -5.872 -3.079 -7.365 1.00 94.12 107 PRO A CA 1
ATOM 871 C C . PRO A 1 107 ? -5.538 -4.046 -6.226 1.00 94.12 107 PRO A C 1
ATOM 873 O O . PRO A 1 107 ? -6.293 -4.157 -5.261 1.00 94.12 107 PRO A O 1
ATOM 876 N N . LEU A 1 108 ? -4.373 -4.702 -6.291 1.00 95.12 108 LEU A N 1
ATOM 877 C CA . LEU A 1 108 ? -3.917 -5.583 -5.219 1.00 95.12 108 LEU A CA 1
ATOM 878 C C . LEU A 1 108 ? -3.609 -4.800 -3.937 1.00 95.12 108 LEU A C 1
ATOM 880 O O . LEU A 1 108 ? -3.987 -5.238 -2.851 1.00 95.12 108 LEU A O 1
ATOM 884 N N . MET A 1 109 ? -2.963 -3.636 -4.060 1.00 94.88 109 MET A N 1
ATOM 885 C CA . MET A 1 109 ? -2.710 -2.753 -2.924 1.00 94.88 109 MET A CA 1
ATOM 886 C C . MET A 1 109 ? -4.033 -2.318 -2.280 1.00 94.88 109 MET A C 1
ATOM 888 O O . MET A 1 109 ? -4.208 -2.530 -1.086 1.00 94.88 109 MET A O 1
ATOM 892 N N . ARG A 1 110 ? -5.003 -1.815 -3.060 1.00 93.25 110 ARG A N 1
ATOM 893 C CA . ARG A 1 110 ? -6.341 -1.404 -2.585 1.00 93.25 110 ARG A CA 1
ATOM 894 C C . ARG A 1 110 ? -7.101 -2.546 -1.909 1.00 93.25 110 ARG A C 1
ATOM 896 O O . ARG A 1 110 ? -7.721 -2.327 -0.870 1.00 93.25 110 ARG A O 1
ATOM 903 N N . LYS A 1 111 ? -7.019 -3.768 -2.447 1.00 94.00 111 LYS A N 1
ATOM 904 C CA . LYS A 1 111 ? -7.563 -4.965 -1.789 1.00 94.00 111 LYS A CA 1
ATOM 905 C C . LYS A 1 111 ? -6.941 -5.155 -0.402 1.00 94.00 111 LYS A C 1
ATOM 907 O O . LYS A 1 111 ? -7.671 -5.285 0.575 1.0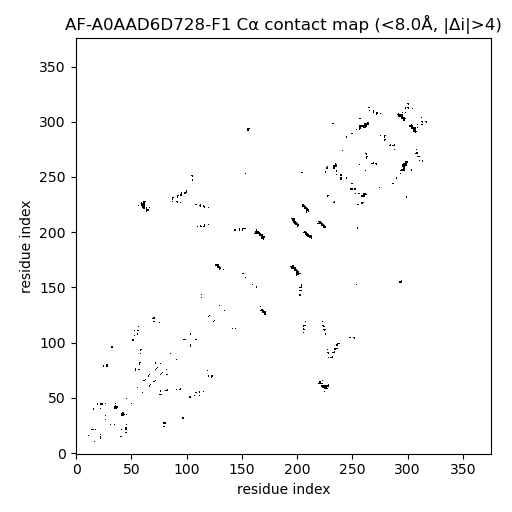0 94.00 111 LYS A O 1
ATOM 912 N N . CYS A 1 112 ? -5.611 -5.106 -0.310 1.00 95.56 112 CYS A N 1
ATOM 913 C CA . CYS A 1 112 ? -4.912 -5.234 0.968 1.00 95.56 112 CYS A CA 1
ATOM 914 C C . CYS A 1 112 ? -5.267 -4.097 1.937 1.00 95.56 112 CYS A C 1
ATOM 916 O O . CYS A 1 112 ? -5.384 -4.353 3.128 1.00 95.56 112 CYS A O 1
ATOM 918 N N . GLN A 1 113 ? -5.473 -2.865 1.452 1.00 93.62 113 GLN A N 1
ATOM 919 C CA . GLN A 1 113 ? -5.903 -1.736 2.289 1.00 93.62 113 GLN A CA 1
ATOM 920 C C . GLN A 1 113 ? -7.269 -1.981 2.924 1.00 93.62 113 GLN A C 1
ATOM 922 O O . GLN A 1 113 ? -7.431 -1.772 4.122 1.00 93.62 113 GLN A O 1
ATOM 927 N N . ARG A 1 114 ? -8.239 -2.443 2.131 1.00 93.06 114 ARG A N 1
ATOM 928 C CA . ARG A 1 114 ? -9.587 -2.760 2.615 1.00 93.06 114 ARG A CA 1
ATOM 929 C C . ARG A 1 114 ? -9.542 -3.833 3.696 1.00 93.06 114 ARG A C 1
ATOM 931 O O . ARG A 1 114 ? -10.024 -3.618 4.800 1.00 93.06 114 ARG A O 1
ATOM 938 N N . GLU A 1 115 ? -8.873 -4.945 3.401 1.00 94.00 115 GLU A N 1
ATOM 939 C CA . GLU A 1 115 ? -8.723 -6.056 4.345 1.00 94.00 115 GLU A CA 1
ATOM 940 C C . GLU A 1 115 ? -7.963 -5.638 5.613 1.00 94.00 115 GLU A C 1
ATOM 942 O O . GLU A 1 115 ? -8.283 -6.105 6.705 1.00 94.00 115 GLU A O 1
ATOM 947 N N . TYR A 1 116 ? -6.976 -4.744 5.484 1.00 94.81 116 TYR A N 1
ATOM 948 C CA . TYR A 1 116 ? -6.246 -4.163 6.609 1.00 94.81 116 TYR A CA 1
ATOM 949 C C . TYR A 1 116 ? -7.168 -3.326 7.499 1.00 94.81 116 TYR A C 1
ATOM 951 O O . TYR A 1 116 ? -7.197 -3.532 8.709 1.00 94.81 116 TYR A O 1
ATOM 959 N N . VAL A 1 117 ? -7.958 -2.423 6.915 1.00 93.38 117 VAL A N 1
ATOM 960 C CA . VAL A 1 117 ? -8.911 -1.570 7.645 1.00 93.38 117 VAL A CA 1
ATOM 961 C C . VAL A 1 117 ? -9.972 -2.416 8.350 1.00 93.38 117 VAL A C 1
ATOM 963 O O . VAL A 1 117 ? -10.188 -2.239 9.550 1.00 93.38 117 VAL A O 1
ATOM 966 N N . ASP A 1 118 ? -10.545 -3.405 7.662 1.00 92.44 118 ASP A N 1
ATOM 967 C CA . ASP A 1 118 ? -11.489 -4.355 8.262 1.00 92.44 118 ASP A CA 1
ATOM 968 C C . ASP A 1 118 ? -10.850 -5.123 9.427 1.00 92.44 118 ASP A C 1
ATOM 970 O O . ASP A 1 118 ? -11.495 -5.398 10.441 1.00 92.44 118 ASP A O 1
ATOM 974 N N . HIS A 1 119 ? -9.568 -5.476 9.305 1.00 93.69 119 HIS A N 1
ATOM 975 C CA . HIS A 1 119 ? -8.824 -6.138 10.369 1.00 93.69 119 HIS A CA 1
ATOM 976 C C . HIS A 1 119 ? -8.585 -5.233 11.580 1.00 93.69 119 HIS A C 1
ATOM 978 O O . HIS A 1 119 ? -8.799 -5.676 12.710 1.00 93.69 119 HIS A O 1
ATOM 984 N N . VAL A 1 120 ? -8.219 -3.966 11.362 1.00 92.12 120 VAL A N 1
ATOM 985 C CA . VAL A 1 120 ? -8.083 -2.973 12.438 1.00 92.12 120 VAL A CA 1
ATOM 986 C C . VAL A 1 120 ? -9.399 -2.829 13.189 1.00 92.12 120 VAL A C 1
ATOM 988 O O . VAL A 1 120 ? -9.405 -2.921 14.413 1.00 92.12 120 VAL A O 1
ATOM 991 N N . ILE A 1 121 ? -10.516 -2.669 12.484 1.00 90.94 121 ILE A N 1
ATOM 992 C CA . ILE A 1 121 ? -11.830 -2.500 13.115 1.00 90.94 121 ILE A CA 1
ATOM 993 C C . ILE A 1 121 ? -12.192 -3.750 13.914 1.00 90.94 121 ILE A C 1
ATOM 995 O O . ILE A 1 121 ? -12.483 -3.660 15.103 1.00 90.94 121 ILE A O 1
ATOM 999 N N . ARG A 1 122 ? -12.066 -4.935 13.310 1.00 90.50 122 ARG A N 1
ATOM 1000 C CA . ARG A 1 122 ? -12.388 -6.202 13.979 1.00 90.50 122 ARG A CA 1
ATOM 1001 C C . ARG A 1 122 ? -11.557 -6.458 15.233 1.00 90.50 122 ARG A C 1
ATOM 1003 O O . ARG A 1 122 ? -12.062 -7.077 16.156 1.00 90.50 122 ARG A O 1
ATOM 1010 N N . ARG A 1 123 ? -10.280 -6.062 15.259 1.00 90.38 123 ARG A N 1
ATOM 1011 C CA . ARG A 1 123 ? -9.373 -6.364 16.383 1.00 90.38 123 ARG A CA 1
ATOM 1012 C C . ARG A 1 123 ? -9.301 -5.250 17.415 1.00 90.38 123 ARG A C 1
ATOM 1014 O O . ARG A 1 123 ? -9.254 -5.531 18.604 1.00 90.38 123 ARG A O 1
ATOM 1021 N N . LYS A 1 124 ? -9.241 -3.996 16.972 1.00 87.69 124 LYS A N 1
ATOM 1022 C CA . LYS A 1 124 ? -9.005 -2.832 17.838 1.00 87.69 124 LYS A CA 1
ATOM 1023 C C . LYS A 1 124 ? -10.274 -2.105 18.237 1.00 87.69 124 LYS A C 1
ATOM 1025 O O . LYS A 1 124 ? -10.259 -1.404 19.240 1.00 87.69 124 LYS A O 1
ATOM 1030 N N . CYS A 1 125 ? -11.355 -2.296 17.489 1.00 86.50 125 CYS A N 1
ATOM 1031 C CA . CYS A 1 125 ? -12.663 -1.756 17.840 1.00 86.50 125 CYS A CA 1
ATOM 1032 C C . CYS A 1 125 ? -13.606 -2.821 18.424 1.00 86.50 125 CYS A C 1
ATOM 1034 O O . CYS A 1 125 ? -14.773 -2.521 18.627 1.00 86.50 125 CYS A O 1
ATOM 1036 N N . ALA A 1 126 ? -13.126 -4.041 18.709 1.00 85.19 126 ALA A N 1
ATOM 1037 C CA . ALA A 1 126 ? -13.953 -5.128 19.247 1.00 85.19 126 ALA A CA 1
ATOM 1038 C C . ALA A 1 126 ? -14.582 -4.791 20.606 1.00 85.19 126 ALA A C 1
ATOM 1040 O O . ALA A 1 126 ? -15.739 -5.114 20.847 1.00 85.19 126 ALA A O 1
ATOM 1041 N N . ASP A 1 127 ? -13.814 -4.125 21.470 1.00 83.88 127 ASP A N 1
ATOM 1042 C CA . ASP A 1 127 ? -14.246 -3.751 22.818 1.00 83.88 127 ASP A CA 1
ATOM 1043 C C . ASP A 1 127 ? -14.901 -2.361 22.860 1.00 83.88 127 ASP A C 1
ATOM 1045 O O . ASP A 1 127 ? -15.191 -1.852 23.939 1.00 83.88 127 ASP A O 1
ATOM 1049 N N . LEU A 1 128 ? -15.090 -1.712 21.705 1.00 85.12 128 LEU A N 1
ATOM 1050 C CA . LEU A 1 128 ? -15.666 -0.374 21.609 1.00 85.12 128 LEU A CA 1
ATOM 1051 C C . LEU A 1 128 ? -17.167 -0.465 21.332 1.00 85.12 128 LEU A C 1
ATOM 1053 O O . LEU A 1 128 ? -17.598 -1.169 20.422 1.00 85.12 128 LEU A O 1
ATOM 1057 N N . LEU A 1 129 ? -17.954 0.288 22.097 1.00 84.56 129 LEU A N 1
ATOM 1058 C CA . LEU A 1 129 ? -19.399 0.380 21.912 1.00 84.56 129 LEU A CA 1
ATOM 1059 C C . LEU A 1 129 ? -19.718 1.545 20.975 1.00 84.56 129 LEU A C 1
ATOM 1061 O O . LEU A 1 129 ? -19.407 2.698 21.290 1.00 84.56 129 LEU A O 1
ATOM 1065 N N . PHE A 1 130 ? -20.332 1.239 19.835 1.00 86.81 130 PHE A N 1
ATOM 1066 C CA . PHE A 1 130 ? -20.760 2.213 18.831 1.00 86.81 130 PHE A CA 1
ATOM 1067 C C . PHE A 1 130 ? -22.275 2.431 18.890 1.00 86.81 130 PHE A C 1
ATOM 1069 O O . PHE A 1 130 ? -23.015 1.628 19.459 1.00 86.81 130 PHE A O 1
ATOM 1076 N N . SER A 1 131 ? -22.754 3.526 18.296 1.00 85.62 131 SER A N 1
ATOM 1077 C CA . SER A 1 131 ? -24.190 3.688 18.057 1.00 85.62 131 SER A CA 1
ATOM 1078 C C . SER A 1 131 ? -24.674 2.653 17.021 1.00 85.62 131 SER A C 1
ATOM 1080 O O . SER A 1 131 ? -23.880 2.215 16.185 1.00 85.62 131 SER A O 1
ATOM 1082 N N . PRO A 1 132 ? -25.959 2.249 17.026 1.00 85.75 132 PRO A N 1
ATOM 1083 C CA . PRO A 1 132 ? -26.464 1.265 16.062 1.00 85.75 132 PRO A CA 1
ATOM 1084 C C . PRO A 1 132 ? -26.305 1.726 14.602 1.00 85.75 132 PRO A C 1
ATOM 1086 O O . PRO A 1 132 ? -25.99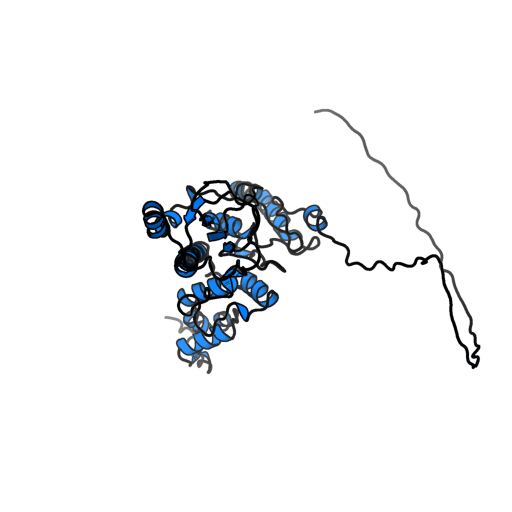2 0.916 13.732 1.00 85.75 132 PRO A O 1
ATOM 1089 N N . GLU A 1 133 ? -26.444 3.029 14.340 1.00 86.56 133 GLU A N 1
ATOM 1090 C CA . GLU A 1 133 ? -26.223 3.634 13.017 1.00 86.56 133 GLU A CA 1
ATOM 1091 C C . GLU A 1 133 ? -24.750 3.525 12.577 1.00 86.56 133 GLU A C 1
ATOM 1093 O O . GLU A 1 133 ? -24.440 3.204 11.421 1.00 86.56 133 GLU A O 1
ATOM 1098 N N . ASP A 1 134 ? -23.822 3.740 13.513 1.00 86.69 134 ASP A N 1
ATOM 1099 C CA . ASP A 1 134 ? -22.389 3.604 13.262 1.00 86.69 134 ASP A CA 1
ATOM 1100 C C . ASP A 1 134 ? -22.006 2.138 13.030 1.00 86.69 134 ASP A C 1
ATOM 1102 O O . ASP A 1 134 ? -21.221 1.850 12.128 1.00 86.69 134 ASP A O 1
ATOM 1106 N N . GLU A 1 135 ? -22.589 1.189 13.769 1.00 85.38 135 GLU A N 1
ATOM 1107 C CA . GLU A 1 135 ? -22.360 -0.244 13.547 1.00 85.38 135 GLU A CA 1
ATOM 1108 C C . GLU A 1 135 ? -22.819 -0.710 12.162 1.00 85.38 135 GLU A C 1
ATOM 1110 O O . GLU A 1 135 ? -22.122 -1.491 11.505 1.00 85.38 135 GLU A O 1
ATOM 1115 N N . GLU A 1 136 ? -23.981 -0.249 11.696 1.00 86.62 136 GLU A N 1
ATOM 1116 C CA . GLU A 1 136 ? -24.450 -0.525 10.335 1.00 86.62 136 GLU A CA 1
ATOM 1117 C C . GLU A 1 136 ? -23.501 0.070 9.292 1.00 86.62 136 GLU A C 1
ATOM 1119 O O . GLU A 1 136 ? -23.147 -0.590 8.307 1.00 86.62 136 GLU A O 1
ATOM 1124 N N . THR A 1 137 ? -23.008 1.284 9.542 1.00 85.88 137 THR A N 1
ATOM 1125 C CA . THR A 1 137 ? -22.022 1.934 8.674 1.00 85.88 137 THR A CA 1
ATOM 1126 C C . THR A 1 137 ? -20.700 1.162 8.646 1.00 85.88 137 THR A C 1
ATOM 1128 O O . THR A 1 137 ? -20.132 0.976 7.567 1.00 85.88 137 THR A O 1
ATOM 1131 N N . LEU A 1 138 ? -20.233 0.662 9.797 1.00 85.19 138 LEU A N 1
ATOM 1132 C CA . LEU A 1 138 ? -19.030 -0.166 9.925 1.00 85.19 138 LEU A CA 1
ATOM 1133 C C . LEU A 1 138 ? -19.174 -1.504 9.178 1.00 85.19 138 LEU A C 1
ATOM 1135 O O . LEU A 1 138 ? -18.238 -1.938 8.507 1.00 85.19 138 LEU A O 1
ATOM 1139 N N . LYS A 1 139 ? -20.355 -2.135 9.215 1.00 84.56 139 LYS A N 1
ATOM 1140 C CA . LYS A 1 139 ? -20.646 -3.368 8.451 1.00 84.56 139 LYS A CA 1
ATOM 1141 C C . LYS A 1 139 ? -20.631 -3.131 6.937 1.00 84.56 139 LYS A C 1
ATOM 1143 O O . LYS A 1 139 ? -20.226 -4.011 6.180 1.00 84.56 139 LYS A O 1
ATOM 1148 N N . CYS A 1 140 ? -21.018 -1.936 6.494 1.00 83.88 140 CYS A N 1
ATOM 1149 C CA . CYS A 1 140 ? -21.085 -1.558 5.081 1.00 83.88 140 CYS A CA 1
ATOM 1150 C C . CYS A 1 140 ? -19.819 -0.854 4.548 1.00 83.88 140 CYS A C 1
ATOM 1152 O O . CYS A 1 140 ? -19.840 -0.321 3.435 1.00 83.88 140 CYS A O 1
ATOM 1154 N N . LEU A 1 141 ? -18.699 -0.854 5.285 1.00 84.00 141 LEU A N 1
ATOM 1155 C CA . LEU A 1 141 ? -17.469 -0.155 4.870 1.00 84.00 141 LEU A CA 1
ATOM 1156 C C . LEU A 1 141 ? -16.902 -0.642 3.543 1.00 84.00 141 LEU A C 1
ATOM 1158 O O . LEU A 1 141 ? -16.372 0.160 2.776 1.00 84.00 141 LEU A O 1
ATOM 1162 N N . SER A 1 142 ? -17.044 -1.935 3.251 1.00 78.38 142 SER A N 1
ATOM 1163 C CA . SER A 1 142 ? -16.567 -2.520 1.999 1.00 78.38 142 SER A CA 1
ATOM 1164 C C . SER A 1 142 ? -17.106 -1.773 0.775 1.00 78.38 142 SER A C 1
ATOM 1166 O O . SER A 1 142 ? -16.325 -1.448 -0.111 1.00 78.38 142 SER A O 1
ATOM 1168 N N . LEU A 1 143 ? -18.387 -1.390 0.763 1.00 80.19 143 LEU A N 1
ATOM 1169 C CA . LEU A 1 143 ? -18.998 -0.669 -0.363 1.00 80.19 143 LEU A CA 1
ATOM 1170 C C . LEU A 1 143 ? -18.368 0.714 -0.591 1.00 80.19 143 LEU A C 1
ATOM 1172 O O . LEU A 1 143 ? -18.329 1.219 -1.710 1.00 80.19 143 LEU A O 1
ATOM 1176 N N . ARG A 1 144 ? -17.835 1.339 0.464 1.00 78.69 144 ARG A N 1
ATOM 1177 C CA . ARG A 1 144 ? -17.211 2.669 0.381 1.00 78.69 144 ARG A CA 1
ATOM 1178 C C . ARG A 1 144 ? -15.815 2.631 -0.232 1.00 78.69 144 ARG A C 1
ATOM 1180 O O . ARG A 1 144 ? -15.400 3.625 -0.819 1.00 78.69 144 ARG A O 1
ATOM 1187 N N . PHE A 1 145 ? -15.123 1.494 -0.153 1.00 78.50 145 PHE A N 1
ATOM 1188 C CA . PHE A 1 145 ? -13.852 1.286 -0.851 1.00 78.50 145 PHE A CA 1
ATOM 1189 C C . PHE A 1 145 ? -14.020 1.054 -2.359 1.00 78.50 145 PHE A C 1
ATOM 1191 O O . PHE A 1 145 ? -13.025 1.106 -3.081 1.00 78.50 145 PHE A O 1
ATOM 1198 N N . ASP A 1 146 ? -15.241 0.796 -2.840 1.00 76.12 146 ASP A N 1
ATOM 1199 C CA . ASP A 1 146 ? -15.520 0.618 -4.272 1.00 76.12 146 ASP A CA 1
ATOM 1200 C C . ASP A 1 146 ? -15.702 1.955 -5.003 1.00 76.12 146 ASP A C 1
ATOM 1202 O O . ASP A 1 146 ? -15.504 2.026 -6.213 1.00 76.12 146 ASP A O 1
ATOM 1206 N N . ASN A 1 147 ? -16.017 3.028 -4.271 1.00 75.38 147 ASN A N 1
ATOM 1207 C CA . ASN A 1 147 ? -16.188 4.368 -4.823 1.00 75.38 147 ASN A CA 1
ATOM 1208 C C . ASN A 1 147 ? -15.299 5.386 -4.094 1.00 75.38 147 ASN A C 1
ATOM 1210 O O . ASN A 1 147 ? -15.763 6.178 -3.274 1.00 75.38 147 ASN A O 1
ATOM 1214 N N . LEU A 1 148 ? -13.995 5.333 -4.389 1.00 74.25 148 LEU A N 1
ATOM 1215 C CA . LEU A 1 148 ? -12.992 6.206 -3.769 1.00 74.25 148 LEU A CA 1
ATOM 1216 C C . LEU A 1 148 ? -13.019 7.651 -4.283 1.00 74.25 148 LEU A C 1
ATOM 1218 O O . LEU A 1 148 ? -12.466 8.523 -3.621 1.00 74.25 148 LEU A O 1
ATOM 1222 N N . GLU A 1 149 ? -13.673 7.913 -5.416 1.00 66.38 149 GLU A N 1
ATOM 1223 C CA . GLU A 1 149 ? -13.758 9.248 -6.028 1.00 66.38 149 GLU A CA 1
ATOM 1224 C C . GLU A 1 149 ? -14.549 10.255 -5.186 1.00 66.38 149 GLU A C 1
ATOM 1226 O O . GLU A 1 149 ? -14.361 11.462 -5.318 1.00 66.38 149 GLU A O 1
ATOM 1231 N N . VAL A 1 150 ? -15.440 9.759 -4.325 1.00 59.78 150 VAL A N 1
ATOM 1232 C CA . VAL A 1 150 ? -16.290 10.580 -3.452 1.00 59.78 150 VAL A CA 1
ATOM 1233 C C . VAL A 1 150 ? -15.546 11.030 -2.188 1.00 59.78 150 VAL A C 1
ATOM 1235 O O . VAL A 1 150 ? -15.962 11.995 -1.549 1.00 59.78 150 VAL A O 1
ATOM 1238 N N . HIS A 1 151 ? -14.457 10.348 -1.824 1.00 61.75 151 HIS A N 1
ATOM 1239 C CA . HIS A 1 151 ? -13.707 10.613 -0.593 1.00 61.75 151 HIS A CA 1
ATOM 1240 C C . HIS A 1 151 ? -12.571 11.602 -0.835 1.00 61.75 151 HIS A C 1
ATOM 1242 O O . HIS A 1 151 ? -12.117 11.777 -1.969 1.00 61.75 151 HIS A O 1
ATOM 1248 N N . ASP A 1 152 ? -12.099 12.249 0.232 1.00 55.50 152 ASP A N 1
ATOM 1249 C CA . ASP A 1 152 ? -11.094 13.299 0.109 1.00 55.50 152 ASP A CA 1
ATOM 1250 C C . ASP A 1 152 ? -9.799 12.723 -0.485 1.00 55.50 152 ASP A C 1
ATOM 1252 O O . ASP A 1 152 ? -9.009 12.032 0.170 1.00 55.50 152 ASP A O 1
ATOM 1256 N N . ARG A 1 153 ? -9.546 13.042 -1.760 1.00 60.84 153 ARG A N 1
ATOM 1257 C CA . ARG A 1 153 ? -8.218 12.880 -2.351 1.00 60.84 153 ARG A CA 1
ATOM 1258 C C . ARG A 1 153 ? -7.253 13.781 -1.570 1.00 60.84 153 ARG A C 1
ATOM 1260 O O . ARG A 1 153 ? -7.620 14.918 -1.266 1.00 60.84 153 ARG A O 1
ATOM 1267 N N . PRO A 1 154 ? -6.016 13.335 -1.283 1.00 52.38 154 PRO A N 1
ATOM 1268 C CA . PRO A 1 154 ? -4.950 14.212 -0.804 1.00 52.38 154 PRO A CA 1
ATOM 1269 C C . PRO A 1 154 ? -4.889 15.502 -1.640 1.00 52.38 154 PRO A C 1
ATOM 1271 O O . PRO A 1 154 ? -4.402 15.490 -2.774 1.00 52.38 154 PRO A O 1
ATOM 1274 N N . ARG A 1 155 ? -5.426 16.612 -1.118 1.00 50.16 155 ARG A N 1
ATOM 1275 C CA . ARG A 1 155 ? -5.260 17.928 -1.742 1.00 50.16 155 ARG A CA 1
ATOM 1276 C C . ARG A 1 155 ? -3.805 18.342 -1.565 1.00 50.16 155 ARG A C 1
ATOM 1278 O O . ARG A 1 155 ? -3.209 18.066 -0.522 1.00 50.16 155 ARG A O 1
ATOM 1285 N N . MET A 1 156 ? -3.237 18.984 -2.590 1.00 43.59 156 MET A N 1
ATOM 1286 C CA . MET A 1 156 ? -1.883 19.539 -2.536 1.00 43.59 156 MET A CA 1
ATOM 1287 C C . MET A 1 156 ? -1.709 20.315 -1.223 1.00 43.59 156 MET A C 1
ATOM 1289 O O . MET A 1 156 ? -2.455 21.252 -0.957 1.00 43.59 156 MET A O 1
ATOM 1293 N N . ASN A 1 157 ? -0.733 19.895 -0.418 1.00 44.53 157 ASN A N 1
ATOM 1294 C CA . ASN A 1 157 ? -0.311 20.488 0.857 1.00 44.53 157 ASN A CA 1
ATOM 1295 C C . ASN A 1 157 ? -1.169 20.269 2.109 1.00 44.53 157 ASN A C 1
ATOM 1297 O O . ASN A 1 157 ? -0.757 20.766 3.160 1.00 44.53 157 ASN A O 1
ATOM 1301 N N . ASP A 1 158 ? -2.280 19.527 2.080 1.00 45.59 158 ASP A N 1
ATOM 1302 C CA . ASP A 1 158 ? -3.104 19.456 3.290 1.00 45.59 158 ASP A CA 1
ATOM 1303 C C . ASP A 1 158 ? -2.680 18.342 4.255 1.00 45.59 158 ASP A C 1
ATOM 1305 O O . ASP A 1 158 ? -2.511 17.170 3.901 1.00 45.59 158 ASP A O 1
ATOM 1309 N N . ARG A 1 159 ? -2.522 18.734 5.522 1.00 54.47 159 ARG A N 1
ATOM 1310 C CA . ARG A 1 159 ? -2.451 17.804 6.652 1.00 54.47 159 ARG A CA 1
ATOM 1311 C C . ARG A 1 159 ? -3.706 16.936 6.586 1.00 54.47 159 ARG A C 1
ATOM 1313 O O . ARG A 1 159 ? -4.774 17.461 6.286 1.00 54.47 159 ARG A O 1
ATOM 1320 N N . ARG A 1 160 ? -3.590 15.624 6.853 1.00 62.12 160 ARG A N 1
ATOM 1321 C CA . ARG A 1 160 ? -4.748 14.709 6.873 1.00 62.12 160 ARG A CA 1
ATOM 1322 C C . ARG A 1 160 ? -5.920 15.404 7.571 1.00 62.12 160 ARG A C 1
ATOM 1324 O O . ARG A 1 160 ? -5.782 15.826 8.720 1.00 62.12 160 ARG A O 1
ATOM 1331 N N . GLY A 1 161 ? -7.038 15.552 6.858 1.00 64.19 161 GLY A N 1
ATOM 1332 C CA . GLY A 1 161 ? -8.264 16.114 7.414 1.00 64.19 161 GLY A CA 1
ATOM 1333 C C . GLY A 1 161 ? -8.776 15.275 8.588 1.00 64.19 161 GLY A C 1
ATOM 1334 O O . GLY A 1 161 ? -8.165 14.283 8.984 1.00 64.19 161 GLY A O 1
ATOM 1335 N N . LYS A 1 162 ? -9.937 15.625 9.145 1.00 70.06 162 LYS A N 1
ATOM 1336 C CA . LYS A 1 162 ? -10.488 14.942 10.333 1.00 70.06 162 LYS A CA 1
ATOM 1337 C C . LYS A 1 162 ? -10.778 13.437 10.142 1.00 70.06 162 LYS A C 1
ATOM 1339 O O . LYS A 1 162 ? -10.964 12.769 11.158 1.00 70.06 162 LYS A O 1
ATOM 1344 N N . GLY A 1 163 ? -10.799 12.943 8.904 1.00 75.44 163 GLY A N 1
ATOM 1345 C CA . GLY A 1 163 ? -11.240 11.602 8.504 1.00 75.44 163 GLY A CA 1
ATOM 1346 C C . GLY A 1 163 ? -12.368 11.708 7.481 1.00 75.44 163 GLY A C 1
ATOM 1347 O O . GLY A 1 163 ? -13.167 12.636 7.583 1.00 75.44 163 GLY A O 1
ATOM 1348 N N . ASP A 1 164 ? -12.439 10.770 6.534 1.00 81.69 164 ASP A N 1
ATOM 1349 C CA . ASP A 1 164 ? -13.597 10.621 5.635 1.00 81.69 164 ASP A CA 1
ATOM 1350 C C . ASP A 1 164 ? -14.827 10.159 6.432 1.00 81.69 164 ASP A C 1
ATOM 1352 O O . ASP A 1 164 ? -15.955 10.571 6.174 1.00 81.69 164 ASP A O 1
ATOM 1356 N N . LEU A 1 165 ? -14.594 9.313 7.443 1.00 85.88 165 LEU A N 1
ATOM 1357 C CA . LEU A 1 165 ? -15.578 8.941 8.455 1.00 85.88 165 LEU A CA 1
ATOM 1358 C C . LEU A 1 165 ? -14.997 9.116 9.845 1.00 85.88 165 LEU A C 1
ATOM 1360 O O . LEU A 1 165 ? -13.817 8.854 10.087 1.00 85.88 165 LEU A O 1
ATOM 1364 N N . VAL A 1 166 ? -15.855 9.541 10.763 1.00 87.88 166 VAL A N 1
ATOM 1365 C CA . VAL A 1 166 ? -15.517 9.766 12.159 1.00 87.88 166 VAL A CA 1
ATOM 1366 C C . VAL A 1 166 ? -16.639 9.209 13.016 1.00 87.88 166 VAL A C 1
ATOM 1368 O O . VAL A 1 166 ? -17.758 9.706 12.961 1.00 87.88 166 VAL A O 1
ATOM 1371 N N . PHE A 1 167 ? -16.303 8.224 13.836 1.00 86.88 167 PHE A N 1
ATOM 1372 C CA . PHE A 1 167 ? -17.201 7.603 14.795 1.00 86.88 167 PHE A CA 1
ATOM 1373 C C . PHE A 1 167 ? -16.803 7.965 16.219 1.00 86.88 167 PHE A C 1
ATOM 1375 O O . PHE A 1 167 ? -15.627 8.205 16.528 1.00 86.88 167 PHE A O 1
ATOM 1382 N N . HIS A 1 168 ? -17.800 7.962 17.092 1.00 86.50 168 HIS A N 1
ATOM 1383 C CA . HIS A 1 168 ? -17.637 8.141 18.524 1.00 86.50 168 HIS A CA 1
ATOM 1384 C C . HIS A 1 168 ? -17.981 6.827 19.215 1.00 86.50 168 HIS A C 1
ATOM 1386 O O . HIS A 1 168 ? -19.016 6.234 18.928 1.00 86.50 168 HIS A O 1
ATOM 1392 N N . ALA A 1 169 ? -17.101 6.370 20.101 1.00 84.88 169 ALA A N 1
ATOM 1393 C CA . ALA A 1 169 ? -17.273 5.111 20.803 1.00 84.88 169 ALA A CA 1
ATOM 1394 C C . ALA A 1 169 ? -17.060 5.259 22.310 1.00 84.88 169 ALA A C 1
ATOM 1396 O O . ALA A 1 169 ? -16.289 6.111 22.771 1.00 84.88 169 ALA A O 1
ATOM 1397 N N . GLN A 1 170 ? -17.744 4.403 23.060 1.00 83.50 170 GLN A N 1
ATOM 1398 C CA . GLN A 1 170 ? -17.637 4.280 24.513 1.00 83.50 170 GLN A CA 1
ATOM 1399 C C . GLN A 1 170 ? -16.792 3.063 24.878 1.00 83.50 170 GLN A C 1
ATOM 1401 O O . GLN A 1 170 ? -16.841 2.034 24.196 1.00 83.50 170 GLN A O 1
ATOM 1406 N N . LEU A 1 171 ? -16.017 3.184 25.954 1.00 78.81 171 LEU A N 1
ATOM 1407 C CA . LEU A 1 171 ? -15.368 2.041 26.580 1.00 78.81 171 LEU A CA 1
ATOM 1408 C C . LEU A 1 171 ? -16.342 1.418 27.593 1.00 78.81 171 LEU A C 1
ATOM 1410 O O . LEU A 1 171 ? -17.029 2.142 28.308 1.00 78.81 171 LEU A O 1
ATOM 1414 N N . PRO A 1 172 ? -16.407 0.083 27.706 1.00 74.19 172 PRO A N 1
ATOM 1415 C CA . PRO A 1 172 ? -17.193 -0.563 28.746 1.00 74.19 172 PRO A CA 1
ATOM 1416 C C . PRO A 1 172 ? -16.690 -0.144 30.138 1.00 74.19 172 PRO A C 1
ATOM 1418 O O . PRO A 1 172 ? -15.485 -0.204 30.402 1.00 74.19 172 PRO A O 1
ATOM 1421 N N . ASP A 1 173 ? -17.610 0.192 31.052 1.00 63.41 173 ASP A N 1
ATOM 1422 C CA . ASP A 1 173 ? -17.372 0.722 32.416 1.00 63.41 173 ASP A CA 1
ATOM 1423 C C . ASP A 1 173 ? -16.390 -0.084 33.303 1.00 63.41 173 ASP A C 1
ATOM 1425 O O . ASP A 1 173 ? -15.985 0.359 34.379 1.00 63.41 173 ASP A O 1
ATOM 1429 N N . ASN A 1 174 ? -15.983 -1.281 32.881 1.00 52.81 174 ASN A N 1
ATOM 1430 C CA . ASN A 1 174 ? -15.078 -2.154 33.625 1.00 52.81 174 ASN A CA 1
ATOM 1431 C C . ASN A 1 174 ? -13.581 -1.862 33.400 1.00 52.81 174 ASN A C 1
ATOM 1433 O O . ASN A 1 174 ? -12.764 -2.365 34.170 1.00 52.81 174 ASN A O 1
ATOM 1437 N N . GLN A 1 175 ? -13.193 -1.059 32.399 1.00 51.72 175 GLN A N 1
ATOM 1438 C CA . GLN A 1 175 ? -11.776 -0.728 32.137 1.00 51.72 175 GLN A CA 1
ATOM 1439 C C . GLN A 1 175 ? -11.290 0.566 32.817 1.00 51.72 175 GLN A C 1
ATOM 1441 O O . GLN A 1 175 ? -10.087 0.748 32.998 1.00 51.72 175 GLN A O 1
ATOM 1446 N N . THR A 1 176 ? -12.193 1.441 33.270 1.00 50.50 176 THR A N 1
ATOM 1447 C CA . THR A 1 176 ? -11.855 2.711 33.947 1.00 50.50 176 THR A CA 1
ATOM 1448 C C . THR A 1 176 ? -11.287 2.532 35.358 1.00 50.50 176 THR A C 1
ATOM 1450 O O . THR A 1 176 ? -10.711 3.465 35.912 1.00 50.50 176 THR A O 1
ATOM 1453 N N . LYS A 1 177 ? -11.392 1.341 35.963 1.00 47.56 177 LYS A N 1
ATOM 1454 C CA . LYS A 1 177 ? -10.974 1.114 37.360 1.00 47.56 177 LYS A CA 1
ATOM 1455 C C . LYS A 1 177 ? -9.515 0.694 37.552 1.00 47.56 177 LYS A C 1
ATOM 1457 O O . LYS A 1 177 ? -9.064 0.672 38.694 1.00 47.56 177 LYS A O 1
ATOM 1462 N N . THR A 1 178 ? -8.763 0.388 36.494 1.00 44.06 178 THR A N 1
ATOM 1463 C CA . THR A 1 178 ? -7.450 -0.275 36.650 1.00 44.06 178 THR A CA 1
ATOM 1464 C C . THR A 1 178 ? -6.233 0.625 36.406 1.00 44.06 178 THR A C 1
ATOM 1466 O O . THR A 1 178 ? -5.113 0.154 36.586 1.00 44.06 178 THR A O 1
ATOM 1469 N N . GLN A 1 179 ? -6.396 1.906 36.042 1.00 44.62 179 GLN A N 1
ATOM 1470 C CA . GLN A 1 179 ? -5.242 2.807 35.828 1.00 44.62 179 GLN A CA 1
ATOM 1471 C C . GLN A 1 179 ? -5.280 4.165 36.556 1.00 44.62 179 GLN A C 1
ATOM 1473 O O . GLN A 1 179 ? -4.238 4.808 36.628 1.00 44.62 179 GLN A O 1
ATOM 1478 N N . ASP A 1 180 ? -6.380 4.556 37.212 1.00 42.19 180 ASP A N 1
ATOM 1479 C CA . ASP A 1 180 ? -6.505 5.882 37.853 1.00 42.19 180 ASP A CA 1
ATOM 1480 C C . ASP A 1 180 ? -6.710 5.843 39.380 1.00 42.19 180 ASP A C 1
ATOM 1482 O O . ASP A 1 180 ? -7.552 6.540 39.943 1.00 42.19 180 ASP A O 1
ATOM 1486 N N . ALA A 1 181 ? -5.893 5.067 40.099 1.00 40.25 181 ALA A N 1
ATOM 1487 C CA . ALA A 1 181 ? -5.863 5.117 41.568 1.00 40.25 181 ALA A CA 1
ATOM 1488 C C . ALA A 1 181 ? -4.967 6.239 42.149 1.00 40.25 181 ALA A C 1
ATOM 1490 O O . ALA A 1 181 ? -4.869 6.366 43.367 1.00 40.25 181 ALA A O 1
ATOM 1491 N N . THR A 1 182 ? -4.319 7.077 41.327 1.00 44.00 182 THR A N 1
ATOM 1492 C CA . THR A 1 182 ? -3.363 8.100 41.820 1.00 44.00 182 THR A CA 1
ATOM 1493 C C . THR A 1 182 ? -3.632 9.544 41.398 1.00 44.00 182 THR A C 1
ATOM 1495 O O . THR A 1 182 ? -2.865 10.429 41.778 1.00 44.00 182 THR A O 1
ATOM 1498 N N . LYS A 1 183 ? -4.733 9.854 40.702 1.00 43.53 183 LYS A N 1
ATOM 1499 C CA . LYS A 1 183 ? -5.087 11.248 40.362 1.00 43.53 183 LYS A CA 1
ATOM 1500 C C . LYS A 1 183 ? -6.574 11.552 40.536 1.00 43.53 183 LYS A C 1
ATOM 1502 O O . LYS A 1 183 ? -7.256 11.960 39.607 1.00 43.53 183 LYS A O 1
ATOM 1507 N N . GLN A 1 184 ? -7.077 11.435 41.761 1.00 42.03 184 GLN A N 1
ATOM 1508 C CA . GLN A 1 184 ? -8.378 11.998 42.125 1.00 42.03 184 GLN A CA 1
ATOM 1509 C C . GLN A 1 184 ? -8.234 12.991 43.272 1.00 42.03 184 GLN A C 1
ATOM 1511 O O . GLN A 1 184 ? -8.310 12.642 44.445 1.00 42.03 184 GLN A O 1
ATOM 1516 N N . ARG A 1 185 ? -8.060 14.262 42.907 1.00 42.41 185 ARG A N 1
ATOM 1517 C CA . ARG A 1 185 ? -8.637 15.410 43.614 1.00 42.41 185 ARG A CA 1
ATOM 1518 C C . ARG A 1 185 ? -8.585 16.618 42.681 1.00 42.41 185 ARG A C 1
ATOM 1520 O O . ARG A 1 185 ? -7.537 16.931 42.134 1.00 42.41 185 ARG A O 1
ATOM 1527 N N . HIS A 1 186 ? -9.737 17.271 42.540 1.00 39.44 186 HIS A N 1
ATOM 1528 C CA . HIS A 1 186 ? -10.017 18.483 41.756 1.00 39.44 186 HIS A CA 1
ATOM 1529 C C . HIS A 1 186 ? -10.392 18.293 40.275 1.00 39.44 186 HIS A C 1
ATOM 1531 O O . HIS A 1 186 ? -9.610 18.588 39.380 1.00 39.44 186 HIS A O 1
ATOM 1537 N N . ARG A 1 187 ? -11.666 17.968 40.017 1.00 38.44 187 ARG A N 1
ATOM 1538 C CA . ARG A 1 187 ? -12.608 18.906 39.368 1.00 38.44 187 ARG A CA 1
ATOM 1539 C C . ARG A 1 187 ? -14.006 18.296 39.269 1.00 38.44 187 ARG A C 1
ATOM 1541 O O . ARG A 1 187 ? -14.242 17.356 38.524 1.00 38.44 187 ARG A O 1
ATOM 1548 N N . ALA A 1 188 ? -14.933 18.881 40.020 1.00 42.62 188 ALA A N 1
ATOM 1549 C CA . ALA A 1 188 ? -16.352 18.804 39.723 1.00 42.62 188 ALA A CA 1
ATOM 1550 C C . ALA A 1 188 ? -16.681 19.772 38.570 1.00 42.62 188 ALA A C 1
ATOM 1552 O O . ALA A 1 188 ? -16.041 20.816 38.432 1.00 42.62 188 ALA A O 1
ATOM 1553 N N . SER A 1 189 ? -17.726 19.433 37.811 1.00 43.31 189 SER A N 1
ATOM 1554 C CA . SER A 1 189 ? -18.355 20.180 36.708 1.00 43.31 189 SER A CA 1
ATOM 1555 C C . SER A 1 189 ? -17.698 20.072 35.318 1.00 43.31 189 SER A C 1
ATOM 1557 O O . SER A 1 189 ? -16.841 20.853 34.928 1.00 43.31 189 SER A O 1
ATOM 1559 N N . SER A 1 190 ? -18.177 19.124 34.509 1.00 40.09 190 SER A N 1
ATOM 1560 C CA . SER A 1 190 ? -18.931 19.466 33.293 1.00 40.09 190 SER A CA 1
ATOM 1561 C C . SER A 1 190 ? -19.569 18.211 32.689 1.00 40.09 190 SER A C 1
ATOM 1563 O O . SER A 1 190 ? -18.915 17.221 32.385 1.00 40.09 190 SER A O 1
ATOM 1565 N N . SER A 1 191 ? -20.884 18.259 32.538 1.00 46.81 191 SER A N 1
ATOM 1566 C CA . SER A 1 191 ? -21.729 17.286 31.857 1.00 46.81 191 SER A CA 1
ATOM 1567 C C . SER A 1 191 ? -21.543 17.372 30.335 1.00 46.81 191 SER A C 1
ATOM 1569 O O . SER A 1 191 ? -22.408 17.894 29.627 1.00 46.81 191 SER A O 1
ATOM 1571 N N . ARG A 1 192 ? -20.402 16.905 29.815 1.00 42.91 192 ARG A N 1
ATOM 1572 C CA . ARG A 1 192 ? -20.147 16.792 28.370 1.00 42.91 192 ARG A CA 1
ATOM 1573 C C . ARG A 1 192 ? -19.763 15.361 27.996 1.00 42.91 192 ARG A C 1
ATOM 1575 O O . ARG A 1 192 ? -18.641 14.943 28.223 1.00 42.91 192 ARG A O 1
ATOM 1582 N N . SER A 1 193 ? -20.759 14.684 27.422 1.00 46.44 193 SER A N 1
ATOM 1583 C CA . SER A 1 193 ? -20.734 13.503 26.549 1.00 46.44 193 SER A CA 1
ATOM 1584 C C . SER A 1 193 ? -19.869 12.310 26.960 1.00 46.44 193 SER A C 1
ATOM 1586 O O . SER A 1 193 ? -18.647 12.363 26.927 1.00 46.44 193 SER A O 1
ATOM 1588 N N . ASN A 1 194 ? -20.569 11.204 27.195 1.00 58.06 194 ASN A N 1
ATOM 1589 C CA . ASN A 1 194 ? -20.132 9.816 27.317 1.00 58.06 194 ASN A CA 1
ATOM 1590 C C . ASN A 1 194 ? -19.384 9.341 26.043 1.00 58.06 194 ASN A C 1
ATOM 1592 O O . ASN A 1 194 ? -19.900 8.536 25.275 1.00 58.06 194 ASN A O 1
ATOM 1596 N N . ILE A 1 195 ? -18.248 9.949 25.706 1.00 60.06 195 ILE A N 1
ATOM 1597 C CA . ILE A 1 195 ? -17.444 9.646 24.517 1.00 60.06 195 ILE A CA 1
ATOM 1598 C C . ILE A 1 195 ? -16.027 9.435 25.017 1.00 60.06 195 ILE A C 1
ATOM 1600 O O . ILE A 1 195 ? -15.369 10.393 25.412 1.00 60.06 195 ILE A O 1
ATOM 1604 N N . ASP A 1 196 ? -15.554 8.195 24.956 1.00 75.00 196 ASP A N 1
ATOM 1605 C CA . ASP A 1 196 ? -14.230 7.840 25.471 1.00 75.00 196 ASP A CA 1
ATOM 1606 C C . ASP A 1 196 ? -13.206 7.714 24.349 1.00 75.00 196 ASP A C 1
ATOM 1608 O O . ASP A 1 196 ? -12.005 7.919 24.555 1.00 75.00 196 ASP A O 1
ATOM 1612 N N . ARG A 1 197 ? -13.667 7.375 23.139 1.00 82.88 197 ARG A N 1
ATOM 1613 C CA . ARG A 1 197 ? -12.818 7.134 21.974 1.00 82.88 197 ARG A CA 1
ATOM 1614 C C . ARG A 1 197 ? -13.425 7.725 20.705 1.00 82.88 197 ARG A C 1
ATOM 1616 O O . ARG A 1 197 ? -14.636 7.758 20.503 1.00 82.88 197 ARG A O 1
ATOM 1623 N N . LYS A 1 198 ? -12.546 8.190 19.825 1.00 87.44 198 LYS A N 1
ATOM 1624 C CA . LYS A 1 198 ? -12.845 8.667 18.478 1.00 87.44 198 LYS A CA 1
ATOM 1625 C C . LYS A 1 198 ? -12.137 7.760 17.480 1.00 87.44 198 LYS A C 1
ATOM 1627 O O . LYS A 1 198 ? -10.917 7.605 17.563 1.00 87.44 198 LYS A O 1
ATOM 1632 N N . VAL A 1 199 ? -12.892 7.205 16.538 1.00 89.19 199 VAL A N 1
ATOM 1633 C CA . VAL A 1 199 ? -12.370 6.366 15.453 1.00 89.19 199 VAL A CA 1
ATOM 1634 C C . VAL A 1 199 ? -12.506 7.134 14.147 1.00 89.19 199 VAL A C 1
ATOM 1636 O O . VAL A 1 199 ? -13.614 7.453 13.734 1.00 89.19 199 VAL A O 1
ATOM 1639 N N . ALA A 1 200 ? -11.388 7.468 13.512 1.00 89.88 200 ALA A N 1
ATOM 1640 C CA . ALA A 1 200 ? -11.364 8.158 12.226 1.00 89.88 200 ALA A CA 1
ATOM 1641 C C . ALA A 1 200 ? -10.833 7.223 11.136 1.00 89.88 200 ALA A C 1
ATOM 1643 O O . ALA A 1 200 ? -9.831 6.540 11.349 1.00 89.88 200 ALA A O 1
ATOM 1644 N N . ILE A 1 201 ? -11.491 7.197 9.979 1.00 90.25 201 ILE A N 1
ATOM 1645 C CA . ILE A 1 201 ? -11.121 6.370 8.826 1.00 90.25 201 ILE A CA 1
ATOM 1646 C C . ILE A 1 201 ? -10.832 7.283 7.637 1.00 90.25 201 ILE A C 1
ATOM 1648 O O . ILE A 1 201 ? -11.613 8.186 7.343 1.00 90.25 201 ILE A O 1
ATOM 1652 N N . TRP A 1 202 ? -9.731 7.016 6.936 1.00 90.19 202 TRP A N 1
ATOM 1653 C CA . TRP A 1 202 ? -9.407 7.626 5.650 1.00 90.19 202 TRP A CA 1
ATOM 1654 C C . TRP A 1 202 ? -9.293 6.537 4.581 1.00 90.19 202 TRP A C 1
ATOM 1656 O O . TRP A 1 202 ? -8.315 5.779 4.550 1.00 90.19 202 TRP A O 1
ATOM 1666 N N . PHE A 1 203 ? -10.274 6.468 3.686 1.00 87.31 203 PHE A N 1
ATOM 1667 C CA . PHE A 1 203 ? -10.372 5.431 2.660 1.00 87.31 203 PHE A CA 1
ATOM 1668 C C . PHE A 1 203 ? -9.252 5.548 1.637 1.00 87.31 203 PHE A C 1
ATOM 1670 O O . PHE A 1 203 ? -8.605 4.551 1.309 1.00 87.31 203 PHE A O 1
ATOM 1677 N N . HIS A 1 204 ? -8.954 6.770 1.182 1.00 83.94 204 HIS A N 1
ATOM 1678 C CA . HIS A 1 204 ? -7.927 6.974 0.162 1.00 83.94 204 HIS A CA 1
ATOM 1679 C C . HIS A 1 204 ? -6.528 6.570 0.653 1.00 83.94 204 HIS A C 1
ATOM 1681 O O . HIS A 1 204 ? -5.704 6.105 -0.138 1.00 83.94 204 HIS A O 1
ATOM 1687 N N . TYR A 1 205 ? -6.259 6.685 1.955 1.00 83.62 205 TYR A N 1
ATOM 1688 C CA . TYR A 1 205 ? -4.983 6.297 2.559 1.00 83.62 205 TYR A CA 1
ATOM 1689 C C . TYR A 1 205 ? -4.965 4.870 3.115 1.00 83.62 205 TYR A C 1
ATOM 1691 O O . TYR A 1 205 ? -3.886 4.398 3.471 1.00 83.62 205 TYR A O 1
ATOM 1699 N N . GLY A 1 206 ? -6.119 4.196 3.206 1.00 88.75 206 GLY A N 1
ATOM 1700 C CA . GLY A 1 206 ? -6.239 2.911 3.899 1.00 88.75 206 GLY A CA 1
ATOM 1701 C C . GLY A 1 206 ? -5.826 3.021 5.366 1.00 88.75 206 GLY A C 1
ATOM 1702 O O . GLY A 1 206 ? -5.037 2.206 5.848 1.00 88.75 206 GLY A O 1
ATOM 1703 N N . ALA A 1 207 ? -6.278 4.084 6.040 1.00 90.50 207 ALA A N 1
ATOM 1704 C CA . ALA A 1 207 ? -5.839 4.422 7.386 1.00 90.50 207 ALA A CA 1
ATOM 1705 C C . ALA A 1 207 ? -7.001 4.484 8.384 1.00 90.50 207 ALA A C 1
ATOM 1707 O O . ALA A 1 207 ? -8.085 4.963 8.054 1.00 90.50 207 ALA A O 1
ATOM 1708 N N . VAL A 1 208 ? -6.747 4.042 9.613 1.00 91.56 208 VAL A N 1
ATOM 1709 C CA . VAL A 1 208 ? -7.659 4.112 10.757 1.00 91.56 208 VAL A CA 1
ATOM 1710 C C . VAL A 1 208 ? -6.892 4.672 11.942 1.00 91.56 208 VAL A C 1
ATOM 1712 O O . VAL A 1 208 ? -5.818 4.178 12.276 1.00 91.56 208 VAL A O 1
ATOM 1715 N N . GLN A 1 209 ? -7.439 5.685 12.597 1.00 90.19 209 GLN A N 1
ATOM 1716 C CA . GLN A 1 209 ? -6.907 6.207 13.848 1.00 90.19 209 GLN A CA 1
ATOM 1717 C C . GLN A 1 209 ? -7.923 5.987 14.957 1.00 90.19 209 GLN A C 1
ATOM 1719 O O . GLN A 1 209 ? -9.080 6.379 14.821 1.00 90.19 209 GLN A O 1
ATOM 1724 N N . ILE A 1 210 ? -7.468 5.416 16.069 1.00 87.19 210 ILE A N 1
ATOM 1725 C CA . ILE A 1 210 ? -8.257 5.258 17.290 1.00 87.19 210 ILE A CA 1
ATOM 1726 C C . ILE A 1 210 ? -7.591 6.121 18.352 1.00 87.19 210 ILE A C 1
ATOM 1728 O O . ILE A 1 210 ? -6.408 5.955 18.639 1.00 87.19 210 ILE A O 1
ATOM 1732 N N . ARG A 1 211 ? -8.321 7.087 18.906 1.00 83.44 211 ARG A N 1
ATOM 1733 C CA . ARG A 1 211 ? -7.746 8.043 19.860 1.00 83.44 211 ARG A CA 1
ATOM 1734 C C . ARG A 1 211 ? -8.735 8.487 20.917 1.00 83.44 211 ARG A C 1
ATOM 1736 O O . ARG A 1 211 ? -9.943 8.356 20.746 1.00 83.44 211 ARG A O 1
ATOM 1743 N N . GLU A 1 212 ? -8.215 9.084 21.976 1.00 77.25 212 GLU A N 1
ATOM 1744 C CA . GLU A 1 212 ? -9.031 9.794 22.957 1.00 77.25 212 GLU A CA 1
ATOM 1745 C C . GLU A 1 212 ? -9.577 11.101 22.349 1.00 77.25 212 GLU A C 1
ATOM 1747 O O . GLU A 1 212 ? -8.938 11.690 21.462 1.00 77.25 212 GLU A O 1
ATOM 1752 N N . PRO A 1 213 ? -10.747 11.586 22.791 1.00 67.62 213 PRO A N 1
ATOM 1753 C CA . PRO A 1 213 ? -11.294 12.870 22.370 1.00 67.62 213 PRO A CA 1
ATOM 1754 C C . PRO A 1 213 ? -10.507 14.022 23.014 1.00 67.62 213 PRO A C 1
ATOM 1756 O O . PRO A 1 213 ? -10.969 14.686 23.932 1.00 67.62 213 PRO A O 1
ATOM 1759 N N . SER A 1 214 ? -9.284 14.252 22.537 1.00 63.22 214 SER A N 1
ATOM 1760 C CA . SER A 1 214 ? -8.486 15.436 22.864 1.00 63.22 214 SER A CA 1
ATOM 1761 C C . SER A 1 214 ? -8.577 16.478 21.746 1.00 63.22 214 SER A C 1
ATOM 1763 O O . SER A 1 214 ? -8.665 16.130 20.562 1.00 63.22 214 SER A O 1
ATOM 1765 N N . ASP A 1 215 ? -8.506 17.756 22.128 1.00 51.69 215 ASP A N 1
ATOM 1766 C CA . ASP A 1 215 ? -8.432 18.897 21.207 1.00 51.69 215 ASP A CA 1
ATOM 1767 C C . ASP A 1 215 ? -7.086 18.964 20.463 1.00 51.69 215 ASP A C 1
ATOM 1769 O O . ASP A 1 215 ? -6.997 19.563 19.389 1.00 51.69 215 ASP A O 1
ATOM 1773 N N . VAL A 1 216 ? -6.035 18.316 20.987 1.00 55.84 216 VAL A N 1
ATOM 1774 C CA . VAL A 1 216 ? -4.710 18.290 20.354 1.00 55.84 216 VAL A CA 1
ATOM 1775 C C . VAL A 1 216 ? -4.570 17.060 19.455 1.00 55.84 216 VAL A C 1
ATOM 1777 O O . VAL A 1 216 ? -4.652 15.914 19.898 1.00 55.84 216 VAL A O 1
ATOM 1780 N N . TYR A 1 217 ? -4.350 17.305 18.162 1.00 54.06 217 TYR A N 1
ATOM 1781 C CA . TYR A 1 217 ? -4.146 16.261 17.160 1.00 54.06 217 TYR A CA 1
ATOM 1782 C C . TYR A 1 217 ? -2.740 15.661 17.297 1.00 54.06 217 TYR A C 1
ATOM 1784 O O . TYR A 1 217 ? -1.762 16.250 16.840 1.00 54.06 217 TYR A O 1
ATOM 1792 N N . TYR A 1 218 ? -2.640 14.476 17.898 1.00 59.75 218 TYR A N 1
ATOM 1793 C CA . TYR A 1 218 ? -1.437 13.647 17.836 1.00 59.75 218 TYR A CA 1
ATOM 1794 C C . TYR A 1 218 ? -1.659 12.503 16.839 1.00 59.75 218 TYR A C 1
ATOM 1796 O O . TYR A 1 218 ? -2.678 11.818 16.909 1.00 59.75 218 TYR A O 1
ATOM 1804 N N . GLU A 1 219 ? -0.704 12.254 15.936 1.00 62.50 219 GLU A N 1
ATOM 1805 C CA . GLU A 1 219 ? -0.686 11.082 15.030 1.00 62.50 219 GLU A CA 1
ATOM 1806 C C . GLU A 1 219 ? -0.296 9.785 15.765 1.00 62.50 219 GLU A C 1
ATOM 1808 O O . GLU A 1 219 ? 0.369 8.904 15.223 1.00 62.50 219 GLU A O 1
ATOM 1813 N N . ASN A 1 220 ? -0.691 9.660 17.030 1.00 63.94 220 ASN A N 1
ATOM 1814 C CA . ASN A 1 220 ? -0.499 8.430 17.776 1.00 63.94 220 ASN A CA 1
ATOM 1815 C C . ASN A 1 220 ? -1.558 7.412 17.332 1.00 63.94 220 ASN A C 1
ATOM 1817 O O . ASN A 1 220 ? -2.698 7.771 17.028 1.00 63.94 220 ASN A O 1
ATOM 1821 N N . ASP A 1 221 ? -1.141 6.151 17.271 1.00 76.94 221 ASP A N 1
ATOM 1822 C CA . ASP A 1 221 ? -1.973 4.988 16.952 1.00 76.94 221 ASP A CA 1
ATOM 1823 C C . ASP A 1 221 ? -2.744 5.042 15.619 1.00 76.94 221 ASP A C 1
ATOM 1825 O O . ASP A 1 221 ? -3.891 4.611 15.495 1.00 76.94 221 ASP A O 1
ATOM 1829 N N . LEU A 1 222 ? -2.079 5.575 14.592 1.00 88.50 222 LEU A N 1
ATOM 1830 C CA . LEU A 1 222 ? -2.537 5.511 13.209 1.00 88.50 222 LEU A CA 1
ATOM 1831 C C . LEU A 1 222 ? -2.165 4.154 12.596 1.00 88.50 222 LEU A C 1
ATOM 1833 O O . LEU A 1 222 ? -0.995 3.883 12.318 1.00 88.50 222 LEU A O 1
ATOM 1837 N N . PHE A 1 223 ? -3.169 3.321 12.351 1.00 91.56 223 PHE A N 1
ATOM 1838 C CA . PHE A 1 223 ? -3.037 2.091 11.588 1.00 91.56 223 PHE A CA 1
ATOM 1839 C C . PHE A 1 223 ? -3.152 2.423 10.104 1.00 91.56 223 PHE A C 1
ATOM 1841 O O . PHE A 1 223 ? -4.180 2.941 9.679 1.00 91.56 223 PHE A O 1
ATOM 1848 N N . ARG A 1 224 ? -2.137 2.117 9.296 1.00 91.88 224 ARG A N 1
ATOM 1849 C CA . ARG A 1 224 ? -2.146 2.433 7.862 1.00 91.88 224 ARG A CA 1
ATOM 1850 C C . ARG A 1 224 ? -1.506 1.336 7.026 1.00 91.88 224 ARG A C 1
ATOM 1852 O O . ARG A 1 224 ? -0.460 0.805 7.390 1.00 91.88 224 ARG A O 1
ATOM 1859 N N . LEU A 1 225 ? -2.088 1.105 5.853 1.00 93.44 225 LEU A N 1
ATOM 1860 C CA . LEU A 1 225 ? -1.465 0.381 4.751 1.00 93.44 225 LEU A CA 1
ATOM 1861 C C . LEU A 1 225 ? -1.772 1.132 3.438 1.00 93.44 225 LEU A C 1
ATOM 1863 O O . LEU A 1 225 ? -2.928 1.485 3.229 1.00 93.44 225 LEU A O 1
ATOM 1867 N N . PRO A 1 226 ? -0.798 1.401 2.547 1.00 93.31 226 PRO A N 1
ATOM 1868 C CA . PRO A 1 226 ? 0.626 1.212 2.757 1.00 93.31 226 PRO A CA 1
ATOM 1869 C C . PRO A 1 226 ? 1.207 2.299 3.669 1.00 93.31 226 PRO A C 1
ATOM 1871 O O . PRO A 1 226 ? 0.858 3.474 3.558 1.00 93.31 226 PRO A O 1
ATOM 1874 N N . SER A 1 227 ? 2.121 1.893 4.543 1.00 90.62 227 SER A N 1
ATOM 1875 C CA . SER A 1 227 ? 2.939 2.761 5.387 1.00 90.62 227 SER A CA 1
ATOM 1876 C C . SER A 1 227 ? 4.409 2.504 5.090 1.00 90.62 227 SER A C 1
ATOM 1878 O O . SER A 1 227 ? 4.857 1.356 5.075 1.00 90.62 227 SER A O 1
ATOM 1880 N N . SER A 1 228 ? 5.173 3.572 4.886 1.00 87.00 228 SER A N 1
ATOM 1881 C CA . SER A 1 228 ? 6.632 3.476 4.816 1.00 87.00 228 SER A CA 1
ATOM 1882 C C . SER A 1 228 ? 7.244 3.420 6.222 1.00 87.00 228 SER A C 1
ATOM 1884 O O . SER A 1 228 ? 6.625 3.841 7.203 1.00 87.00 228 SER A O 1
ATOM 1886 N N . THR A 1 229 ? 8.472 2.915 6.327 1.00 80.38 229 THR A N 1
ATOM 1887 C CA . THR A 1 229 ? 9.316 3.079 7.519 1.00 80.38 229 THR A CA 1
ATOM 1888 C C . THR A 1 229 ? 9.572 4.567 7.794 1.00 80.38 229 THR A C 1
ATOM 1890 O O . THR A 1 229 ? 9.769 5.367 6.877 1.00 80.38 229 THR A O 1
ATOM 1893 N N . ALA A 1 230 ? 9.544 4.958 9.074 1.00 74.56 230 ALA A N 1
ATOM 1894 C CA . ALA A 1 230 ? 9.752 6.352 9.489 1.00 74.56 230 ALA A CA 1
ATOM 1895 C C . ALA A 1 230 ? 11.209 6.825 9.310 1.00 74.56 230 ALA A C 1
ATOM 1897 O O . ALA A 1 230 ? 11.469 8.022 9.155 1.00 74.56 230 ALA A O 1
ATOM 1898 N N . ILE A 1 231 ? 12.144 5.876 9.360 1.00 76.25 231 ILE A N 1
ATOM 1899 C CA . ILE A 1 231 ? 13.57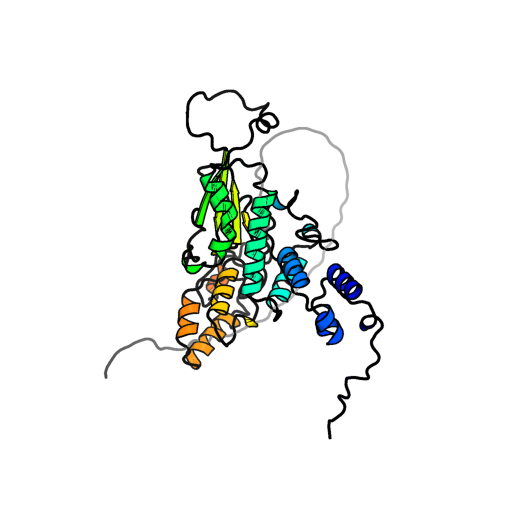2 6.041 9.087 1.00 76.25 231 ILE A CA 1
ATOM 1900 C C . ILE A 1 231 ? 13.854 5.241 7.816 1.00 76.25 231 ILE A C 1
ATOM 1902 O O . ILE A 1 231 ? 13.433 4.089 7.730 1.00 76.25 231 ILE A O 1
ATOM 1906 N N . GLY A 1 232 ? 14.490 5.881 6.832 1.00 77.19 232 GLY A N 1
ATOM 1907 C CA . GLY A 1 232 ? 14.772 5.291 5.523 1.00 77.19 232 GLY A CA 1
ATOM 1908 C C . GLY A 1 232 ? 13.505 4.827 4.806 1.00 77.19 232 GLY A C 1
ATOM 1909 O O . GLY A 1 232 ? 13.250 3.627 4.782 1.00 77.19 232 GLY A O 1
ATOM 1910 N N . PRO A 1 233 ? 12.679 5.738 4.258 1.00 85.88 233 PRO A N 1
ATOM 1911 C CA . PRO A 1 233 ? 11.471 5.338 3.551 1.00 85.88 233 PRO A CA 1
ATOM 1912 C C . PRO A 1 233 ? 11.778 4.454 2.334 1.00 85.88 233 PRO A C 1
ATOM 1914 O O . PRO A 1 233 ? 12.894 4.464 1.821 1.00 85.88 233 PRO A O 1
ATOM 1917 N N . GLY A 1 234 ? 10.806 3.681 1.849 1.00 88.31 234 GLY A N 1
ATOM 1918 C CA . GLY A 1 234 ? 10.965 2.922 0.604 1.00 88.31 234 GLY A CA 1
ATOM 1919 C C . GLY A 1 234 ? 11.044 3.834 -0.630 1.00 88.31 234 GLY A C 1
ATOM 1920 O O . GLY A 1 234 ? 10.507 4.946 -0.626 1.00 88.31 234 GLY A O 1
ATOM 1921 N N . ARG A 1 235 ? 11.666 3.347 -1.709 1.00 91.81 235 ARG A N 1
ATOM 1922 C CA . ARG A 1 235 ? 11.802 4.076 -2.981 1.00 91.81 235 ARG A CA 1
ATOM 1923 C C . ARG A 1 235 ? 10.625 3.818 -3.916 1.00 91.81 235 ARG A C 1
ATOM 1925 O O . ARG A 1 235 ? 10.212 2.670 -4.102 1.00 91.81 235 ARG A O 1
ATOM 1932 N N . ILE A 1 236 ? 10.143 4.863 -4.587 1.00 93.38 236 ILE A N 1
ATOM 1933 C CA . ILE A 1 236 ? 9.160 4.735 -5.669 1.00 93.38 236 ILE A CA 1
ATOM 1934 C C . ILE A 1 236 ? 9.821 4.060 -6.891 1.00 93.38 236 ILE A C 1
ATOM 1936 O O . ILE A 1 236 ? 10.833 4.554 -7.411 1.00 93.38 236 ILE A O 1
ATOM 1940 N N . PRO A 1 237 ? 9.263 2.941 -7.391 1.00 92.94 237 PRO A N 1
ATOM 1941 C CA . PRO A 1 237 ? 9.878 2.138 -8.445 1.00 92.94 237 PRO A CA 1
ATOM 1942 C C . PRO A 1 237 ? 9.795 2.815 -9.819 1.00 92.94 237 PRO A C 1
ATOM 1944 O O . PRO A 1 237 ? 8.798 3.453 -10.157 1.00 92.94 237 PRO A O 1
ATOM 1947 N N . ASP A 1 238 ? 10.799 2.575 -10.669 1.00 90.38 238 ASP A N 1
ATOM 1948 C CA . ASP A 1 238 ? 10.855 3.119 -12.037 1.00 90.38 238 ASP A CA 1
ATOM 1949 C C . ASP A 1 238 ? 9.653 2.732 -12.897 1.00 90.38 238 ASP A C 1
ATOM 1951 O O . ASP A 1 238 ? 9.204 3.524 -13.720 1.00 90.38 238 ASP A O 1
ATOM 1955 N N . LYS A 1 239 ? 9.070 1.549 -12.667 1.00 91.94 239 LYS A N 1
ATOM 1956 C CA . LYS A 1 239 ? 7.897 1.082 -13.418 1.00 91.94 239 LYS A CA 1
ATOM 1957 C C . LYS A 1 239 ? 6.689 2.024 -13.296 1.00 91.94 239 LYS A C 1
ATOM 1959 O O . LYS A 1 239 ? 5.843 2.025 -14.179 1.00 91.94 239 LYS A O 1
ATOM 1964 N N . LEU A 1 240 ? 6.581 2.777 -12.193 1.00 91.50 240 LEU A N 1
ATOM 1965 C CA . LEU A 1 240 ? 5.503 3.748 -11.975 1.00 91.50 240 LEU A CA 1
ATOM 1966 C C . LEU A 1 240 ? 5.845 5.129 -12.534 1.00 91.50 240 LEU A C 1
ATOM 1968 O O . LEU A 1 240 ? 4.972 5.983 -12.600 1.00 91.50 240 LEU A O 1
ATOM 1972 N N . LEU A 1 241 ? 7.080 5.345 -12.978 1.00 90.69 241 LEU A N 1
ATOM 1973 C CA . LEU A 1 241 ? 7.568 6.608 -13.524 1.00 90.69 241 LEU A CA 1
ATOM 1974 C C . LEU A 1 241 ? 7.845 6.533 -15.034 1.00 90.69 241 LEU A C 1
ATOM 1976 O O . LEU A 1 241 ? 8.547 7.371 -15.604 1.00 90.69 241 LEU A O 1
ATOM 1980 N N . GLN A 1 242 ? 7.325 5.498 -15.689 1.00 88.75 242 GLN A N 1
ATOM 1981 C CA . GLN A 1 242 ? 7.515 5.233 -17.109 1.00 88.75 242 GLN A CA 1
ATOM 1982 C C . GLN A 1 242 ? 6.162 5.042 -17.809 1.00 88.75 242 GLN A C 1
ATOM 1984 O O . GLN A 1 242 ? 5.172 4.722 -17.152 1.00 88.75 242 GLN A O 1
ATOM 1989 N N . PRO A 1 243 ? 6.084 5.229 -19.141 1.00 86.62 243 PRO A N 1
ATOM 1990 C CA . PRO A 1 243 ? 4.879 4.915 -19.910 1.00 86.62 243 PRO A CA 1
ATOM 1991 C C . PRO A 1 243 ? 4.388 3.478 -19.641 1.00 86.62 243 PRO A C 1
ATOM 1993 O O . PRO A 1 243 ? 5.223 2.595 -19.434 1.00 86.62 243 PRO A O 1
ATOM 1996 N N . PRO A 1 244 ? 3.067 3.214 -19.678 1.00 88.81 244 PRO A N 1
ATOM 1997 C CA . PRO A 1 244 ? 2.064 3.925 -20.481 1.00 88.81 244 PRO A CA 1
ATOM 1998 C C . PRO A 1 244 ? 1.348 5.136 -19.847 1.00 88.81 244 PRO A C 1
ATOM 2000 O O . PRO A 1 244 ? 0.604 5.780 -20.577 1.00 88.81 244 PRO A O 1
ATOM 2003 N N . TRP A 1 245 ? 1.589 5.502 -18.580 1.00 88.94 245 TRP A N 1
ATOM 2004 C CA . TRP A 1 245 ? 0.904 6.619 -17.889 1.00 88.94 245 TRP A CA 1
ATOM 2005 C C . TRP A 1 245 ? -0.627 6.467 -17.844 1.00 88.94 245 TRP A C 1
ATOM 2007 O O . TRP A 1 245 ? -1.364 7.313 -18.338 1.00 88.94 245 TRP A O 1
ATOM 2017 N N . SER A 1 246 ? -1.109 5.363 -17.271 1.00 91.06 246 SER A N 1
ATOM 2018 C CA . SER A 1 246 ? -2.548 5.143 -17.038 1.00 91.06 246 SER A CA 1
ATOM 2019 C C . SER A 1 246 ? -3.050 5.851 -15.775 1.00 91.06 246 SER A C 1
ATOM 2021 O O . SER A 1 246 ? -2.274 6.010 -14.837 1.00 91.06 246 SER A O 1
ATOM 2023 N N . ASP A 1 247 ? -4.350 6.118 -15.656 1.00 89.75 247 ASP A N 1
ATOM 2024 C CA . ASP A 1 247 ? -4.941 6.698 -14.432 1.00 89.75 247 ASP A CA 1
ATOM 2025 C C . ASP A 1 247 ? -4.620 5.869 -13.176 1.00 89.75 247 ASP A C 1
ATOM 2027 O O . ASP A 1 247 ? -4.102 6.391 -12.192 1.00 89.75 247 ASP A O 1
ATOM 2031 N N . SER A 1 248 ? -4.741 4.537 -13.261 1.00 89.62 248 SER A N 1
ATOM 2032 C CA . SER A 1 248 ? -4.362 3.628 -12.166 1.00 89.62 248 SER A CA 1
ATOM 2033 C C . SER A 1 248 ? -2.885 3.731 -11.756 1.00 89.62 248 SER A C 1
ATOM 2035 O O . SER A 1 248 ? -2.528 3.317 -10.654 1.00 89.62 248 SER A O 1
ATOM 2037 N N . GLN A 1 249 ? -2.006 4.219 -12.631 1.00 91.94 249 GLN A N 1
ATOM 2038 C CA . GLN A 1 249 ? -0.595 4.435 -12.317 1.00 91.94 249 GLN A CA 1
ATOM 2039 C C . GLN A 1 249 ? -0.418 5.738 -11.537 1.00 91.94 249 GLN A C 1
ATOM 2041 O O . GLN A 1 249 ? 0.322 5.747 -10.556 1.00 91.94 249 GLN A O 1
ATOM 2046 N N . PHE A 1 250 ? -1.127 6.801 -11.921 1.00 91.00 250 PHE A N 1
ATOM 2047 C CA . PHE A 1 250 ? -1.135 8.066 -11.188 1.00 91.00 250 PHE A CA 1
ATOM 2048 C C . PHE A 1 250 ? -1.777 7.935 -9.815 1.00 91.00 250 PHE A C 1
ATOM 2050 O O . PHE A 1 250 ? -1.201 8.405 -8.839 1.00 91.00 250 PHE A O 1
ATOM 2057 N N . ASP A 1 251 ? -2.883 7.202 -9.704 1.00 90.12 251 ASP A N 1
ATOM 2058 C CA . ASP A 1 251 ? -3.499 6.906 -8.410 1.00 90.12 251 ASP A CA 1
ATOM 2059 C C . ASP A 1 251 ? -2.554 6.099 -7.508 1.00 90.12 251 ASP A C 1
ATOM 2061 O O . ASP A 1 251 ? -2.513 6.298 -6.291 1.00 90.12 251 ASP A O 1
ATOM 2065 N N . PHE A 1 252 ? -1.743 5.206 -8.092 1.00 92.75 252 PHE A N 1
ATOM 2066 C CA . PHE A 1 252 ? -0.734 4.479 -7.326 1.00 92.75 252 PHE A CA 1
ATOM 2067 C C . PHE A 1 252 ? 0.420 5.386 -6.898 1.00 92.75 252 PHE A C 1
ATOM 2069 O O . PHE A 1 252 ? 0.854 5.327 -5.750 1.00 92.75 252 PHE A O 1
ATOM 2076 N N . LEU A 1 253 ? 0.897 6.255 -7.790 1.00 92.12 253 LEU A N 1
ATOM 2077 C CA . LEU A 1 253 ? 1.899 7.259 -7.443 1.00 92.12 253 LEU A CA 1
ATOM 2078 C C . LEU A 1 253 ? 1.397 8.174 -6.325 1.00 92.12 253 LEU A C 1
ATOM 2080 O O . LEU A 1 253 ? 2.139 8.425 -5.384 1.00 92.12 253 LEU A O 1
ATOM 2084 N N . HIS A 1 254 ? 0.143 8.617 -6.389 1.00 88.88 254 HIS A N 1
ATOM 2085 C CA . HIS A 1 254 ? -0.470 9.502 -5.399 1.00 88.88 254 HIS A CA 1
ATOM 2086 C C . HIS A 1 254 ? -0.590 8.832 -4.034 1.00 88.88 254 HIS A C 1
ATOM 2088 O O . HIS A 1 254 ? -0.283 9.437 -3.011 1.00 88.88 254 HIS A O 1
ATOM 2094 N N . LEU A 1 255 ? -0.939 7.541 -4.016 1.00 90.00 255 LEU A N 1
ATOM 2095 C CA . LEU A 1 255 ? -0.963 6.748 -2.790 1.00 90.00 255 LEU A CA 1
ATOM 2096 C C . LEU A 1 255 ? 0.419 6.649 -2.118 1.00 90.00 255 LEU A C 1
ATOM 2098 O O . LEU A 1 255 ? 0.503 6.597 -0.889 1.00 90.00 255 LEU A O 1
ATOM 2102 N N . LEU A 1 256 ? 1.492 6.598 -2.913 1.00 91.69 256 LEU A N 1
ATOM 2103 C CA . LEU A 1 256 ? 2.864 6.437 -2.426 1.00 91.69 256 LEU A CA 1
ATOM 2104 C C . LEU A 1 256 ? 3.567 7.771 -2.138 1.00 91.69 256 LEU A C 1
ATOM 2106 O O . LEU A 1 256 ? 4.456 7.806 -1.288 1.00 91.69 256 LEU A O 1
ATOM 2110 N N . SER A 1 257 ? 3.186 8.862 -2.805 1.00 87.75 257 SER A N 1
ATOM 2111 C CA . SER A 1 257 ? 3.964 10.108 -2.837 1.00 87.75 257 SER A CA 1
ATOM 2112 C C . SER A 1 257 ? 4.126 10.791 -1.474 1.00 87.75 257 SER A C 1
ATOM 2114 O O . SER A 1 257 ? 5.081 11.542 -1.272 1.00 87.75 257 SER A O 1
ATOM 2116 N N . THR A 1 258 ? 3.232 10.510 -0.519 1.00 81.31 258 THR A N 1
ATOM 2117 C CA . THR A 1 258 ? 3.296 11.082 0.835 1.00 81.31 258 THR A CA 1
ATOM 2118 C C . THR A 1 258 ? 4.323 10.412 1.739 1.00 81.31 258 THR A C 1
ATOM 2120 O O . THR A 1 258 ? 4.808 11.047 2.672 1.00 81.31 258 THR A O 1
ATOM 2123 N N . ASP A 1 259 ? 4.619 9.132 1.509 1.00 85.81 259 ASP A N 1
ATOM 2124 C CA . ASP A 1 259 ? 5.357 8.290 2.460 1.00 85.81 259 ASP A CA 1
ATOM 2125 C C . ASP A 1 259 ? 6.662 7.757 1.878 1.00 85.81 259 ASP A C 1
ATOM 2127 O O . ASP A 1 259 ? 7.649 7.648 2.606 1.00 85.81 259 ASP A O 1
ATOM 2131 N N . PHE A 1 260 ? 6.666 7.459 0.581 1.00 91.19 260 PHE A N 1
ATOM 2132 C CA . PHE A 1 260 ? 7.796 6.914 -0.157 1.00 91.19 260 PHE A CA 1
ATOM 2133 C C . PHE A 1 260 ? 8.578 8.041 -0.816 1.00 91.19 260 PHE A C 1
ATOM 2135 O O . PHE A 1 260 ? 8.013 9.069 -1.201 1.00 91.19 260 PHE A O 1
ATOM 2142 N N . TYR A 1 261 ? 9.885 7.847 -0.950 1.00 89.88 261 TYR A N 1
ATOM 2143 C CA . TYR A 1 261 ? 10.733 8.842 -1.583 1.00 89.88 261 TYR A CA 1
ATOM 2144 C C . TYR A 1 261 ? 10.878 8.577 -3.081 1.00 89.88 261 TYR A C 1
ATOM 2146 O O . TYR A 1 261 ? 10.802 7.438 -3.555 1.00 89.88 261 TYR A O 1
ATOM 2154 N N . LEU A 1 262 ? 11.091 9.653 -3.828 1.00 87.94 262 LEU A N 1
ATOM 2155 C CA . LEU A 1 262 ? 11.292 9.611 -5.266 1.00 87.94 262 LEU A CA 1
ATOM 2156 C C . LEU A 1 262 ? 12.777 9.482 -5.622 1.00 87.94 262 LEU A C 1
ATOM 2158 O O . LEU A 1 262 ? 13.164 8.526 -6.293 1.00 87.94 262 LEU A O 1
ATOM 2162 N N . ASP A 1 263 ? 13.594 10.407 -5.123 1.00 80.31 263 ASP A N 1
ATOM 2163 C CA . ASP A 1 263 ? 15.014 10.543 -5.453 1.00 80.31 263 ASP A CA 1
ATOM 2164 C C . ASP A 1 263 ? 15.871 10.470 -4.179 1.00 80.31 263 ASP A C 1
ATOM 2166 O O . ASP A 1 263 ? 15.444 10.932 -3.114 1.00 80.31 263 ASP A O 1
ATOM 2170 N N . GLU A 1 264 ? 17.038 9.823 -4.283 1.00 71.56 264 GLU A N 1
ATOM 2171 C CA . GLU A 1 264 ? 17.915 9.526 -3.140 1.00 71.56 264 GLU A CA 1
ATOM 2172 C C . GLU A 1 264 ? 18.643 10.777 -2.648 1.00 71.56 264 GLU A C 1
ATOM 2174 O O . GLU A 1 264 ? 18.485 11.131 -1.486 1.00 71.56 264 GLU A O 1
ATOM 2179 N N . ASP A 1 265 ? 19.342 11.492 -3.534 1.00 65.19 265 ASP A N 1
ATOM 2180 C CA . ASP A 1 265 ? 20.197 12.625 -3.170 1.00 65.19 265 ASP A CA 1
ATOM 2181 C C . ASP A 1 265 ? 20.292 13.672 -4.285 1.00 65.19 265 ASP A C 1
ATOM 2183 O O . ASP A 1 265 ? 20.044 13.373 -5.452 1.00 65.19 265 ASP A O 1
ATOM 2187 N N . GLU A 1 266 ? 20.767 14.869 -3.913 1.00 52.94 266 GLU A N 1
ATOM 2188 C CA . GLU A 1 266 ? 20.986 16.025 -4.795 1.00 52.94 266 GLU A CA 1
ATOM 2189 C C . GLU A 1 266 ? 21.833 15.707 -6.041 1.00 52.94 266 GLU A C 1
ATOM 2191 O O . GLU A 1 266 ? 21.612 16.264 -7.116 1.00 52.94 266 GLU A O 1
ATOM 2196 N N . TYR A 1 267 ? 22.795 14.791 -5.905 1.00 54.53 267 TYR A N 1
ATOM 2197 C CA . TYR A 1 267 ? 23.728 14.414 -6.972 1.00 54.53 267 TYR A CA 1
ATOM 2198 C C . TYR A 1 267 ? 23.122 13.453 -8.002 1.00 54.53 267 TYR A C 1
ATOM 2200 O O . TYR A 1 267 ? 23.682 13.289 -9.080 1.00 54.53 267 TYR A O 1
ATOM 2208 N N . LEU A 1 268 ? 21.990 12.824 -7.669 1.00 57.47 268 LEU A N 1
ATOM 2209 C CA . LEU A 1 268 ? 21.244 11.897 -8.523 1.00 57.47 268 LEU A CA 1
ATOM 2210 C C . LEU A 1 268 ? 19.804 12.400 -8.733 1.00 57.47 268 LEU A C 1
ATOM 2212 O O . LEU A 1 268 ? 18.876 11.599 -8.875 1.00 57.47 268 LEU A O 1
ATOM 2216 N N . ASN A 1 269 ? 19.612 13.727 -8.789 1.00 59.16 269 ASN A N 1
ATOM 2217 C CA . ASN A 1 269 ? 18.340 14.424 -9.073 1.00 59.16 269 ASN A CA 1
ATOM 2218 C C . ASN A 1 269 ? 17.771 14.169 -10.483 1.00 59.16 269 ASN A C 1
ATOM 2220 O O . ASN A 1 269 ? 16.909 14.900 -10.985 1.00 59.16 269 ASN A O 1
ATOM 2224 N N . ASP A 1 270 ? 18.246 13.122 -11.143 1.00 67.75 270 ASP A N 1
ATOM 2225 C CA . ASP A 1 270 ? 18.067 12.919 -12.563 1.00 67.75 270 ASP A CA 1
ATOM 2226 C C . ASP A 1 270 ? 16.659 12.439 -12.894 1.00 67.75 270 ASP A C 1
ATOM 2228 O O . ASP A 1 270 ? 16.146 12.789 -13.948 1.00 67.75 270 ASP A O 1
ATOM 2232 N N . ARG A 1 271 ? 15.958 11.690 -12.029 1.00 84.50 271 ARG A N 1
ATOM 2233 C CA . ARG A 1 271 ? 14.707 11.040 -12.470 1.00 84.50 271 ARG A CA 1
ATOM 2234 C C . ARG A 1 271 ? 13.587 12.039 -12.692 1.00 84.50 271 ARG A C 1
ATOM 2236 O O . ARG A 1 271 ? 13.025 12.063 -13.787 1.00 84.50 271 ARG A O 1
ATOM 2243 N N . SER A 1 272 ? 13.237 12.852 -11.694 1.00 87.38 272 SER A N 1
ATOM 2244 C CA . SER A 1 272 ? 12.111 13.787 -11.829 1.00 87.38 272 SER A CA 1
ATOM 2245 C C . SER A 1 272 ? 12.352 14.834 -12.923 1.00 87.38 272 SER A C 1
ATOM 2247 O O . SER A 1 272 ? 11.476 15.087 -13.762 1.00 87.38 272 SER A O 1
ATOM 2249 N N . SER A 1 273 ? 13.575 15.360 -12.989 1.00 86.44 273 SER A N 1
ATOM 2250 C CA . SER A 1 273 ? 14.026 16.308 -14.012 1.00 86.44 273 SER A CA 1
ATOM 2251 C C . SER A 1 273 ? 14.100 15.684 -15.409 1.00 86.44 273 SER A C 1
ATOM 2253 O O . SER A 1 273 ? 13.634 16.280 -16.389 1.00 86.44 273 SER A O 1
ATOM 2255 N N . GLU A 1 274 ? 14.617 14.461 -15.538 1.00 88.25 274 GLU A N 1
ATOM 2256 C CA . GLU A 1 274 ? 14.717 13.783 -16.829 1.00 88.25 274 GLU A CA 1
ATOM 2257 C C . GLU A 1 274 ? 13.352 13.334 -17.344 1.00 88.25 274 GLU A C 1
ATOM 2259 O O . GLU A 1 274 ? 13.062 13.498 -18.531 1.00 88.25 274 GLU A O 1
ATOM 2264 N N . ILE A 1 275 ? 12.482 12.811 -16.478 1.00 89.94 275 ILE A N 1
ATOM 2265 C CA . ILE A 1 275 ? 11.105 12.467 -16.849 1.00 89.94 275 ILE A CA 1
ATOM 2266 C C . ILE A 1 275 ? 10.385 13.719 -17.342 1.00 89.94 275 ILE A C 1
ATOM 2268 O O . ILE A 1 275 ? 9.771 13.682 -18.408 1.00 89.94 275 ILE A O 1
ATOM 2272 N N . THR A 1 276 ? 10.523 14.837 -16.628 1.00 89.25 276 THR A N 1
ATOM 2273 C CA . THR A 1 276 ? 9.960 16.128 -17.040 1.00 89.25 276 THR A CA 1
ATOM 2274 C C . THR A 1 276 ? 10.474 16.540 -18.417 1.00 89.25 276 THR A C 1
ATOM 2276 O O . THR A 1 276 ? 9.685 16.761 -19.338 1.00 89.25 276 THR A O 1
ATOM 2279 N N . SER A 1 277 ? 11.794 16.533 -18.608 1.00 89.62 277 SER A N 1
ATOM 2280 C CA . SER A 1 277 ? 12.431 16.854 -19.889 1.00 89.62 277 SER A CA 1
ATOM 2281 C C . SER A 1 277 ? 11.946 15.940 -21.018 1.00 89.62 277 SER A C 1
ATOM 2283 O O . SER A 1 277 ? 11.670 16.386 -22.131 1.00 89.62 277 SER A O 1
ATOM 2285 N N . ARG A 1 278 ? 11.791 14.644 -20.740 1.00 90.31 278 ARG A N 1
ATOM 2286 C CA . ARG A 1 278 ? 11.315 13.638 -21.694 1.00 90.31 278 ARG A CA 1
ATOM 2287 C C . ARG A 1 278 ? 9.852 13.851 -22.070 1.00 90.31 278 ARG A C 1
ATOM 2289 O O . ARG A 1 278 ? 9.515 13.694 -23.243 1.00 90.31 278 ARG A O 1
ATOM 2296 N N . LEU A 1 279 ? 8.995 14.204 -21.113 1.00 91.81 279 LEU A N 1
ATOM 2297 C CA . LEU A 1 279 ? 7.583 14.512 -21.354 1.00 91.81 279 LEU A CA 1
ATOM 2298 C C . LEU A 1 279 ? 7.425 15.774 -22.205 1.00 91.81 279 LEU A C 1
ATOM 2300 O O . LEU A 1 279 ? 6.654 15.749 -23.167 1.00 91.81 279 LEU A O 1
ATOM 2304 N N . ILE A 1 280 ? 8.212 16.818 -21.920 1.00 90.25 280 ILE A N 1
ATOM 2305 C CA . ILE A 1 280 ? 8.255 18.059 -22.708 1.00 90.25 280 ILE A CA 1
ATOM 2306 C C . ILE A 1 280 ? 8.709 17.759 -24.142 1.00 90.25 280 ILE A C 1
ATOM 2308 O O . ILE A 1 280 ? 7.993 18.071 -25.094 1.00 90.25 280 ILE A O 1
ATOM 2312 N N . ARG A 1 281 ? 9.845 17.065 -24.316 1.00 92.56 281 ARG A N 1
ATOM 2313 C CA . ARG A 1 281 ? 10.370 16.690 -25.646 1.00 92.56 281 ARG A CA 1
ATOM 2314 C C . ARG A 1 281 ? 9.377 15.850 -26.451 1.00 92.56 281 ARG A C 1
ATOM 2316 O O . ARG A 1 281 ? 9.224 16.061 -27.649 1.00 92.56 281 ARG A O 1
ATOM 2323 N N . LYS A 1 282 ? 8.681 14.910 -25.801 1.00 92.38 282 LYS A N 1
ATOM 2324 C CA . LYS A 1 282 ? 7.665 14.051 -26.437 1.00 92.38 282 LYS A CA 1
ATOM 2325 C C . LYS A 1 282 ? 6.275 14.697 -26.529 1.00 92.38 282 LYS A C 1
ATOM 2327 O O . LYS A 1 282 ? 5.347 14.021 -26.973 1.00 92.38 282 LYS A O 1
ATOM 2332 N N . ARG A 1 283 ? 6.121 15.961 -26.111 1.00 89.75 283 ARG A N 1
ATOM 2333 C CA . ARG A 1 283 ? 4.858 16.724 -26.104 1.00 89.75 283 ARG A CA 1
ATOM 2334 C C . ARG A 1 283 ? 3.696 15.964 -25.447 1.00 89.75 283 ARG A C 1
ATOM 2336 O O . ARG A 1 283 ? 2.574 15.959 -25.945 1.00 89.75 283 ARG A O 1
ATOM 2343 N N . LYS A 1 284 ? 3.968 15.276 -24.335 1.00 91.19 284 LYS A N 1
ATOM 2344 C CA . LYS A 1 284 ? 2.958 14.533 -23.565 1.00 91.19 284 LYS A CA 1
ATOM 2345 C C . LYS A 1 284 ? 2.358 15.438 -22.484 1.00 91.19 284 LYS A C 1
ATOM 2347 O O . LYS A 1 284 ? 2.816 15.414 -21.346 1.00 91.19 284 LYS A O 1
ATOM 2352 N N . SER A 1 285 ? 1.347 1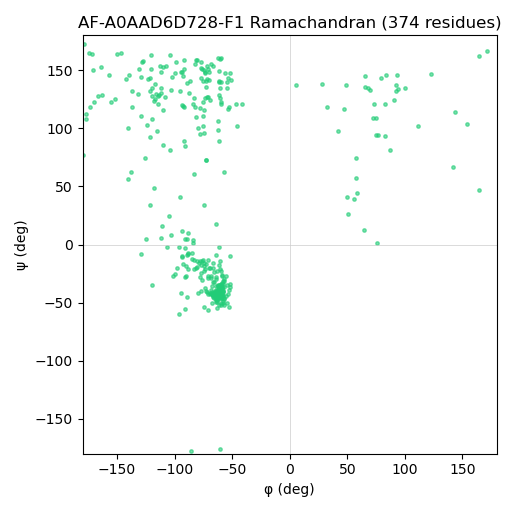6.227 -22.858 1.00 89.50 285 SER A N 1
ATOM 2353 C CA . SER A 1 285 ? 0.698 17.234 -21.999 1.00 89.50 285 SER A CA 1
ATOM 2354 C C . SER A 1 285 ? -0.005 16.642 -20.779 1.00 89.50 285 SER A C 1
ATOM 2356 O O . SER A 1 285 ? 0.203 17.122 -19.670 1.00 89.50 285 SER A O 1
ATOM 2358 N N . GLU A 1 286 ? -0.802 15.590 -20.966 1.00 91.31 286 GLU A N 1
ATOM 2359 C CA . GLU A 1 286 ? -1.639 15.022 -19.902 1.00 91.31 286 GLU A CA 1
ATOM 2360 C C . GLU A 1 286 ? -0.813 14.462 -18.737 1.00 91.31 286 GLU A C 1
ATOM 2362 O O . GLU A 1 286 ? -0.997 14.933 -17.612 1.00 91.31 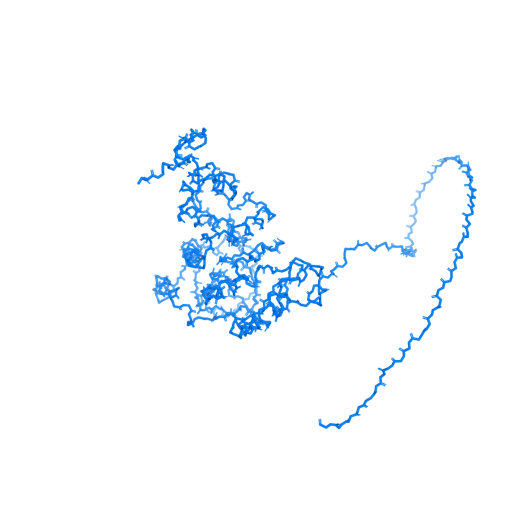286 GLU A O 1
ATOM 2367 N N . PRO A 1 287 ? 0.154 13.549 -18.974 1.00 91.38 287 PRO A N 1
ATOM 2368 C CA . PRO A 1 287 ? 1.027 13.056 -17.911 1.00 91.38 287 PRO A CA 1
ATOM 2369 C C . PRO A 1 287 ? 1.821 14.172 -17.229 1.00 91.38 287 PRO A C 1
ATOM 2371 O O . PRO A 1 287 ? 2.007 14.152 -16.017 1.00 91.38 287 PRO A O 1
ATOM 2374 N N . PHE A 1 288 ? 2.271 15.166 -18.000 1.00 91.06 288 PHE A N 1
ATOM 2375 C CA . PHE A 1 288 ? 3.003 16.310 -17.468 1.00 91.06 288 PHE A CA 1
ATOM 2376 C C . PHE A 1 288 ? 2.133 17.148 -16.522 1.00 91.06 288 PHE A C 1
ATOM 2378 O O . PHE A 1 288 ? 2.550 17.432 -15.401 1.00 91.06 288 PHE A O 1
ATOM 2385 N N . ARG A 1 289 ? 0.899 17.475 -16.926 1.00 90.12 289 ARG A N 1
ATOM 2386 C CA . ARG A 1 289 ? -0.057 18.230 -16.104 1.00 90.12 289 ARG A CA 1
ATOM 2387 C C . ARG A 1 289 ? -0.400 17.497 -14.811 1.00 90.12 289 ARG A C 1
ATOM 2389 O O . ARG A 1 289 ? -0.474 18.139 -13.770 1.00 90.12 289 ARG A O 1
ATOM 2396 N N . GLN A 1 290 ? -0.603 16.181 -14.875 1.00 90.19 290 GLN A N 1
ATOM 2397 C CA . GLN A 1 290 ? -0.909 15.387 -13.687 1.00 90.19 290 GLN A CA 1
ATOM 2398 C C . GLN A 1 290 ? 0.277 15.337 -12.716 1.00 90.19 290 GLN A C 1
ATOM 2400 O O . GLN A 1 290 ? 0.081 15.578 -11.531 1.00 90.19 290 GLN A O 1
ATOM 2405 N N . LEU A 1 291 ? 1.508 15.124 -13.199 1.00 90.12 291 LEU A N 1
ATOM 2406 C CA . LEU A 1 291 ? 2.695 15.115 -12.332 1.00 90.12 291 LEU A CA 1
ATOM 2407 C C . LEU A 1 291 ? 2.934 16.462 -11.644 1.00 90.12 291 LEU A C 1
ATOM 2409 O O . LEU A 1 291 ? 3.245 16.473 -10.459 1.00 90.12 291 LEU A O 1
ATOM 2413 N N . LEU A 1 292 ? 2.724 17.589 -12.336 1.00 88.88 292 LEU A N 1
ATOM 2414 C CA . LEU A 1 292 ? 2.840 18.929 -11.738 1.00 88.88 292 LEU A CA 1
ATOM 2415 C C . LEU A 1 292 ? 1.868 19.169 -10.571 1.00 88.88 292 LEU A C 1
ATOM 2417 O O . LEU A 1 292 ? 2.106 20.047 -9.748 1.00 88.88 292 LEU A O 1
ATOM 2421 N N . GLN A 1 293 ? 0.778 18.403 -10.491 1.00 86.88 293 GLN A N 1
ATOM 2422 C CA . GLN A 1 293 ? -0.198 18.470 -9.399 1.00 86.88 293 GLN A CA 1
ATOM 2423 C C . GLN A 1 293 ? 0.155 17.544 -8.225 1.00 86.88 293 GLN A C 1
ATOM 2425 O O . GLN A 1 293 ? -0.615 17.431 -7.270 1.00 86.88 293 GLN A O 1
ATOM 2430 N N . MET A 1 294 ? 1.312 16.882 -8.269 1.00 87.94 294 MET A N 1
ATOM 2431 C CA . MET A 1 294 ? 1.758 15.946 -7.243 1.00 87.94 294 MET A CA 1
ATOM 2432 C C . MET A 1 294 ? 2.959 16.497 -6.475 1.00 87.94 294 MET A C 1
ATOM 2434 O O . MET A 1 294 ? 3.818 17.191 -7.022 1.00 87.94 294 MET A O 1
ATOM 2438 N N . SER A 1 295 ? 3.035 16.119 -5.201 1.00 88.00 295 SER A N 1
ATOM 2439 C CA . SER A 1 295 ? 4.179 16.398 -4.336 1.00 88.00 295 SER A CA 1
ATOM 2440 C C . SER A 1 295 ? 4.818 15.091 -3.890 1.00 88.00 295 SER A C 1
ATOM 2442 O O . SER A 1 295 ? 4.109 14.149 -3.529 1.00 88.00 295 SER A O 1
ATOM 2444 N N . PHE A 1 296 ? 6.147 15.050 -3.887 1.00 87.38 296 PHE A N 1
ATOM 2445 C CA . PHE A 1 296 ? 6.950 13.876 -3.559 1.00 87.38 296 PHE A CA 1
ATOM 2446 C C . PHE A 1 296 ? 7.994 14.206 -2.500 1.00 87.38 296 PHE A C 1
ATOM 2448 O O . PHE A 1 296 ? 8.408 15.353 -2.346 1.00 87.38 296 PHE A O 1
ATOM 2455 N N . ARG A 1 297 ? 8.450 13.186 -1.777 1.00 85.31 297 ARG A N 1
ATOM 2456 C CA . ARG A 1 297 ? 9.555 13.312 -0.824 1.00 85.31 297 ARG A CA 1
ATOM 2457 C C . ARG A 1 297 ? 10.899 12.985 -1.470 1.00 85.31 297 ARG A C 1
ATOM 2459 O O . ARG A 1 297 ? 10.987 12.052 -2.268 1.00 85.31 297 ARG A O 1
ATOM 2466 N N . ALA A 1 298 ? 11.945 13.692 -1.055 1.00 84.00 298 ALA A N 1
ATOM 2467 C CA . ALA A 1 298 ? 13.330 13.245 -1.210 1.00 84.00 298 ALA A CA 1
ATOM 2468 C C . ALA A 1 298 ? 13.701 12.278 -0.069 1.00 84.00 298 ALA A C 1
ATOM 2470 O O . ALA A 1 298 ? 13.090 12.340 1.000 1.00 84.00 298 ALA A O 1
ATOM 2471 N N . ALA A 1 299 ? 14.683 11.390 -0.255 1.00 81.25 299 ALA A N 1
ATOM 2472 C CA . ALA A 1 299 ? 15.017 10.387 0.768 1.00 81.25 299 ALA A CA 1
ATOM 2473 C C . ALA A 1 299 ? 15.458 11.012 2.103 1.00 81.25 299 ALA A C 1
ATOM 2475 O O . ALA A 1 299 ? 15.114 10.508 3.175 1.00 81.25 299 ALA A O 1
ATOM 2476 N N . ASN A 1 300 ? 16.159 12.146 2.038 1.00 77.12 300 ASN A N 1
ATOM 2477 C CA . ASN A 1 300 ? 16.642 12.898 3.195 1.00 77.12 300 ASN A CA 1
ATOM 2478 C C . ASN A 1 300 ? 15.633 13.934 3.739 1.00 77.12 300 ASN A C 1
ATOM 2480 O O . ASN A 1 300 ? 15.862 14.513 4.803 1.00 77.12 300 ASN A O 1
ATOM 2484 N N . CYS A 1 301 ? 14.503 14.160 3.057 1.00 75.56 301 CYS A N 1
ATOM 2485 C CA . CYS A 1 301 ? 13.545 15.204 3.409 1.00 75.56 301 CYS A CA 1
ATOM 2486 C C . CYS A 1 301 ? 12.173 14.631 3.777 1.00 75.56 301 CYS A C 1
ATOM 2488 O O . CYS A 1 301 ? 11.501 13.953 3.002 1.00 75.56 301 CYS A O 1
ATOM 2490 N N . ARG A 1 302 ? 11.702 14.961 4.985 1.00 75.44 302 ARG A N 1
ATOM 2491 C CA . ARG A 1 302 ? 10.371 14.543 5.451 1.00 75.44 302 ARG A CA 1
ATOM 2492 C C . ARG A 1 302 ? 9.233 15.366 4.853 1.00 75.44 302 ARG A C 1
ATOM 2494 O O . ARG A 1 302 ? 8.083 14.934 4.941 1.00 75.44 302 ARG A O 1
ATOM 2501 N N . VAL A 1 303 ? 9.524 16.532 4.297 1.00 80.94 303 VAL A N 1
ATOM 2502 C CA . VAL A 1 303 ? 8.511 17.435 3.755 1.00 80.94 303 VAL A CA 1
ATOM 2503 C C . VAL A 1 303 ? 8.369 17.145 2.260 1.00 80.94 303 VAL A C 1
ATOM 2505 O O . VAL A 1 303 ? 9.362 17.247 1.543 1.00 80.94 303 VAL A O 1
ATOM 2508 N N . PRO A 1 304 ? 7.177 16.746 1.778 1.00 84.06 304 PRO A N 1
ATOM 2509 C CA . PRO A 1 304 ? 6.942 16.617 0.348 1.00 84.06 304 PRO A CA 1
ATOM 2510 C C . PRO A 1 304 ? 7.109 17.968 -0.348 1.00 84.06 304 PRO A C 1
ATOM 2512 O O . PRO A 1 304 ? 6.661 18.993 0.165 1.00 84.06 304 PRO A O 1
ATOM 2515 N N . ALA A 1 305 ? 7.705 17.956 -1.531 1.00 84.94 305 ALA A N 1
ATOM 2516 C CA . ALA A 1 305 ? 7.885 19.120 -2.381 1.00 84.94 305 ALA A CA 1
ATOM 2517 C C . ALA A 1 305 ? 7.203 18.886 -3.739 1.00 84.94 305 ALA A C 1
ATOM 2519 O O . ALA A 1 305 ? 7.060 17.730 -4.154 1.00 84.94 305 ALA A O 1
ATOM 2520 N N . PRO A 1 306 ? 6.740 19.948 -4.419 1.00 87.69 306 PRO A N 1
ATOM 2521 C CA . PRO A 1 306 ? 6.083 19.813 -5.713 1.00 87.69 306 PRO A CA 1
ATOM 2522 C C . PRO A 1 306 ? 7.032 19.204 -6.750 1.00 87.69 306 PRO A C 1
ATOM 2524 O O . PRO A 1 306 ? 8.247 19.396 -6.693 1.00 87.69 306 PRO A O 1
ATOM 2527 N N . TRP A 1 307 ? 6.468 18.468 -7.704 1.00 87.56 307 TRP A N 1
ATOM 2528 C CA . TRP A 1 307 ? 7.201 17.965 -8.861 1.00 87.56 307 TRP A CA 1
ATOM 2529 C C . TRP A 1 307 ? 7.547 19.097 -9.852 1.00 87.56 307 TRP A C 1
ATOM 2531 O O . TRP A 1 307 ? 6.679 19.927 -10.135 1.00 87.56 307 TRP A O 1
ATOM 2541 N N . PRO A 1 308 ? 8.735 19.091 -10.490 1.00 88.44 308 PRO A N 1
ATOM 2542 C CA . PRO A 1 308 ? 9.875 18.199 -10.252 1.00 88.44 308 PRO A CA 1
ATOM 2543 C C . PRO A 1 308 ? 10.670 18.601 -9.001 1.00 88.44 308 PRO A C 1
ATOM 2545 O O . PRO A 1 308 ? 10.649 19.759 -8.582 1.00 88.44 308 PRO A O 1
ATOM 2548 N N . LEU A 1 309 ? 11.406 17.650 -8.416 1.00 83.75 309 LEU A N 1
ATOM 2549 C CA . LEU A 1 309 ? 12.253 17.948 -7.264 1.00 83.75 309 LEU A CA 1
ATOM 2550 C C . LEU A 1 309 ? 13.470 18.770 -7.712 1.00 83.75 309 LEU A C 1
ATOM 2552 O O . LEU A 1 309 ? 14.190 18.385 -8.628 1.00 83.75 309 LEU A O 1
ATOM 2556 N N . GLN A 1 310 ? 13.689 19.914 -7.066 1.00 81.06 310 GLN A N 1
ATOM 2557 C CA . GLN A 1 310 ? 14.836 20.787 -7.299 1.00 81.06 310 GLN A CA 1
ATOM 2558 C C . GLN A 1 310 ? 15.912 20.557 -6.239 1.00 81.06 310 GLN A C 1
ATOM 2560 O O . GLN A 1 310 ? 15.596 20.157 -5.120 1.00 81.06 310 GLN A O 1
ATOM 2565 N N . SER A 1 311 ? 17.168 20.893 -6.546 1.00 76.44 311 SER A N 1
ATOM 2566 C CA . SER A 1 311 ? 18.299 20.777 -5.611 1.00 76.44 311 SER A CA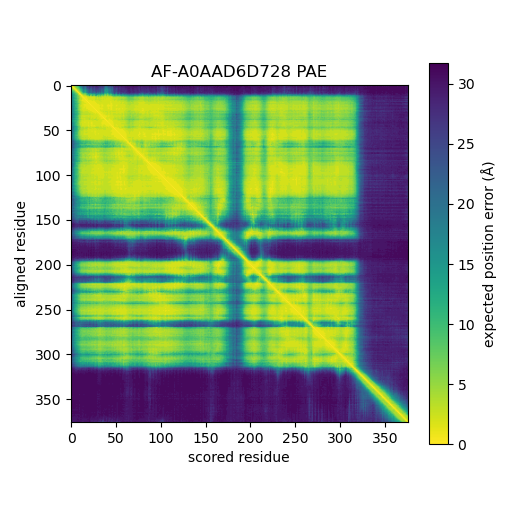 1
ATOM 2567 C C . SER A 1 311 ? 18.044 21.457 -4.259 1.00 76.44 311 SER A C 1
ATOM 2569 O O . SER A 1 311 ? 18.379 20.910 -3.211 1.00 76.44 311 SER A O 1
ATOM 2571 N N . SER A 1 312 ? 17.340 22.593 -4.249 1.00 73.81 312 SER A N 1
ATOM 2572 C CA . SER A 1 312 ? 16.923 23.296 -3.026 1.00 73.81 312 SER A CA 1
ATOM 2573 C C . SER A 1 312 ? 16.080 22.435 -2.070 1.00 73.81 312 SER A C 1
ATOM 2575 O O . SER A 1 312 ? 16.167 22.610 -0.854 1.00 73.81 312 SER A O 1
ATOM 2577 N N . HIS A 1 313 ? 15.311 21.466 -2.579 1.00 73.88 313 HIS A N 1
ATOM 2578 C CA . HIS A 1 313 ? 14.483 20.570 -1.765 1.00 73.88 313 HIS A CA 1
ATOM 2579 C C . HIS A 1 313 ? 15.308 19.564 -0.943 1.00 73.88 313 HIS A C 1
ATOM 2581 O O . HIS A 1 313 ? 14.815 19.062 0.068 1.00 73.88 313 HIS A O 1
ATOM 2587 N N . TYR A 1 314 ? 16.560 19.308 -1.335 1.00 70.31 314 TYR A N 1
ATOM 2588 C CA . TYR A 1 314 ? 17.478 18.388 -0.652 1.00 70.31 314 TYR A CA 1
ATOM 2589 C C . TYR A 1 314 ? 18.292 19.087 0.447 1.00 70.31 314 TYR A C 1
ATOM 2591 O O . TYR A 1 314 ? 18.743 18.430 1.385 1.00 70.31 314 TYR A O 1
ATOM 2599 N N . HIS A 1 315 ? 18.429 20.419 0.384 1.00 63.81 315 HIS A N 1
ATOM 2600 C CA . HIS A 1 315 ? 19.166 21.229 1.370 1.00 63.81 315 HIS A CA 1
ATOM 2601 C C . HIS A 1 315 ? 18.378 21.541 2.642 1.00 63.81 315 HIS A C 1
ATOM 2603 O O . HIS A 1 315 ? 18.969 21.846 3.678 1.00 63.81 315 HIS A O 1
ATOM 2609 N N . LEU A 1 316 ? 17.047 21.424 2.603 1.00 56.25 316 LEU A N 1
ATOM 2610 C CA . LEU A 1 316 ? 16.160 21.763 3.724 1.00 56.25 316 LEU A CA 1
ATOM 2611 C C . LEU A 1 316 ? 16.356 20.880 4.975 1.00 56.25 316 LEU A C 1
ATOM 2613 O O . LEU A 1 316 ? 15.813 21.202 6.032 1.00 56.25 316 LEU A O 1
ATOM 2617 N N . VAL A 1 317 ? 17.145 19.798 4.900 1.00 53.59 317 VAL A N 1
ATOM 2618 C CA . VAL A 1 317 ? 17.455 18.926 6.048 1.00 53.59 317 VAL A CA 1
ATOM 2619 C C . VAL A 1 317 ? 18.925 18.471 6.051 1.00 53.59 317 VAL A C 1
ATOM 2621 O O . VAL A 1 317 ? 19.230 17.288 6.147 1.00 53.59 317 VAL A O 1
ATOM 2624 N N . ARG A 1 318 ? 19.878 19.407 6.034 1.00 43.47 318 ARG A N 1
ATOM 2625 C CA . ARG A 1 318 ? 21.181 19.172 6.682 1.00 43.47 318 ARG A CA 1
ATOM 2626 C C . ARG A 1 318 ? 21.102 19.692 8.115 1.00 43.47 318 ARG A C 1
ATOM 2628 O O . ARG A 1 318 ? 21.404 20.849 8.380 1.00 43.47 318 ARG A O 1
ATOM 2635 N N . ARG A 1 319 ? 20.683 18.852 9.068 1.00 38.88 319 ARG A N 1
ATOM 2636 C CA . ARG A 1 319 ? 21.081 19.109 10.462 1.00 38.88 319 ARG A CA 1
ATOM 2637 C C . ARG A 1 319 ? 22.563 18.744 10.565 1.00 38.88 319 ARG A C 1
ATOM 2639 O O . ARG A 1 319 ? 22.901 17.630 10.167 1.00 38.88 319 ARG A O 1
ATOM 2646 N N . PRO A 1 320 ? 23.439 19.638 11.049 1.00 35.09 320 PRO A N 1
ATOM 2647 C CA . PRO A 1 320 ? 24.835 19.292 11.243 1.00 35.09 320 PRO A CA 1
ATOM 2648 C C . PRO A 1 320 ? 24.904 18.140 12.247 1.00 35.09 320 PRO A C 1
ATOM 2650 O O . PRO A 1 320 ? 24.359 18.228 13.348 1.00 35.09 320 PRO A O 1
ATOM 2653 N N . THR A 1 321 ? 25.566 17.051 11.864 1.00 31.98 321 THR A N 1
ATOM 2654 C CA . THR A 1 321 ? 26.203 16.170 12.839 1.00 31.98 321 THR A CA 1
ATOM 2655 C C . THR A 1 321 ? 27.110 17.053 13.679 1.00 31.98 321 THR A C 1
ATOM 2657 O O . THR A 1 321 ? 28.012 17.700 13.151 1.00 31.98 321 THR A O 1
ATOM 2660 N N . THR A 1 322 ? 26.816 17.156 14.968 1.00 31.41 322 THR A N 1
ATOM 2661 C CA . THR A 1 322 ? 27.586 17.922 15.941 1.00 31.41 322 THR A CA 1
ATOM 2662 C C . THR A 1 322 ? 29.005 17.359 16.030 1.00 31.41 322 THR A C 1
ATOM 2664 O O . THR A 1 322 ? 29.301 16.495 16.844 1.00 31.41 322 THR A O 1
ATOM 2667 N N . THR A 1 323 ? 29.907 17.867 15.201 1.00 38.50 323 THR A N 1
ATOM 2668 C CA . THR A 1 323 ? 31.318 18.040 15.546 1.00 38.50 323 THR A CA 1
ATOM 2669 C C . THR A 1 323 ? 31.505 19.520 15.818 1.00 38.50 323 THR A C 1
ATOM 2671 O O . THR A 1 323 ? 31.894 20.288 14.944 1.00 38.50 323 THR A O 1
ATOM 2674 N N . ALA A 1 324 ? 31.149 19.929 17.032 1.00 28.16 324 ALA A N 1
ATOM 2675 C CA . ALA A 1 324 ? 31.571 21.200 17.589 1.00 28.16 324 ALA A CA 1
ATOM 2676 C C . ALA A 1 324 ? 32.456 20.874 18.789 1.00 28.16 324 ALA A C 1
ATOM 2678 O O . ALA A 1 324 ? 31.973 20.560 19.876 1.00 28.16 324 ALA A O 1
ATOM 2679 N N . ALA A 1 325 ? 33.764 20.899 18.541 1.00 34.06 325 ALA A N 1
ATOM 2680 C CA . ALA A 1 325 ? 34.746 21.142 19.575 1.00 34.06 325 ALA A CA 1
ATOM 2681 C C . ALA A 1 325 ? 34.349 22.439 20.294 1.00 34.06 325 ALA A C 1
ATOM 2683 O O . ALA A 1 325 ? 34.263 23.496 19.672 1.00 34.06 325 ALA A O 1
ATOM 2684 N N . ALA A 1 326 ? 34.064 22.341 21.589 1.00 28.45 326 ALA A N 1
ATOM 2685 C CA . ALA A 1 326 ? 33.874 23.489 22.458 1.00 28.45 326 ALA A CA 1
ATOM 2686 C C . ALA A 1 326 ? 35.062 23.552 23.419 1.00 28.45 326 ALA A C 1
ATOM 2688 O O . ALA A 1 326 ? 35.040 23.025 24.527 1.00 28.45 326 ALA A O 1
ATOM 2689 N N . SER A 1 327 ? 36.125 24.188 22.942 1.00 26.31 327 SER A N 1
ATOM 2690 C CA . SER A 1 327 ? 37.099 24.878 23.772 1.00 26.31 327 SER A CA 1
ATOM 2691 C C . SER A 1 327 ? 36.486 26.198 24.243 1.00 26.31 327 SER A C 1
ATOM 2693 O O . SER A 1 327 ? 36.321 27.100 23.426 1.00 26.31 327 SER A O 1
ATOM 2695 N N . SER A 1 328 ? 36.177 26.321 25.535 1.00 27.83 328 SER A N 1
ATOM 2696 C CA . SER A 1 328 ? 36.328 27.580 26.286 1.00 27.83 328 SER A CA 1
ATOM 2697 C C . SER A 1 328 ? 35.976 27.416 27.771 1.00 27.83 328 SER A C 1
ATOM 2699 O O . SER A 1 328 ? 34.826 27.277 28.169 1.00 27.83 328 SER A O 1
ATOM 2701 N N . SER A 1 329 ? 37.040 27.450 28.580 1.00 26.45 329 SER A N 1
ATOM 2702 C CA . SER A 1 329 ? 37.175 28.228 29.821 1.00 26.45 329 SER A CA 1
ATOM 2703 C C . SER A 1 329 ? 35.975 28.291 30.777 1.00 26.45 329 SER A C 1
ATOM 2705 O O . SER A 1 329 ? 35.126 29.177 30.673 1.00 26.45 329 SER A O 1
ATOM 2707 N N . ALA A 1 330 ? 36.001 27.440 31.805 1.00 28.05 330 ALA A N 1
ATOM 2708 C CA . ALA A 1 330 ? 35.239 27.646 33.030 1.00 28.05 330 ALA A CA 1
ATOM 2709 C C . ALA A 1 330 ? 35.994 28.610 33.962 1.00 28.05 330 ALA A C 1
ATOM 2711 O O . ALA A 1 330 ? 37.116 28.343 34.393 1.00 28.05 330 ALA A O 1
ATOM 2712 N N . SER A 1 331 ? 35.361 29.742 34.254 1.00 29.27 331 SER A N 1
ATOM 2713 C CA . SER A 1 331 ? 35.766 30.719 35.258 1.00 29.27 331 SER A CA 1
ATOM 2714 C C . SER A 1 331 ? 35.510 30.210 36.682 1.00 29.27 331 SER A C 1
ATOM 2716 O O . SER A 1 331 ? 34.443 29.693 37.002 1.00 29.27 331 SER A O 1
ATOM 2718 N N . THR A 1 332 ? 36.521 30.425 37.515 1.00 27.50 332 THR A N 1
ATOM 2719 C CA . THR A 1 332 ? 36.690 30.197 38.957 1.00 27.50 332 THR A CA 1
ATOM 2720 C C . THR A 1 332 ? 35.595 30.758 39.876 1.00 27.50 332 THR A C 1
ATOM 2722 O O . THR A 1 332 ? 35.223 31.916 39.700 1.00 27.50 332 THR A O 1
ATOM 2725 N N . ALA A 1 333 ? 35.230 30.020 40.943 1.00 27.70 333 ALA A N 1
ATOM 2726 C CA . ALA A 1 333 ? 35.080 30.545 42.319 1.00 27.70 333 ALA A CA 1
ATOM 2727 C C . ALA A 1 333 ? 34.804 29.450 43.390 1.00 27.70 333 ALA A C 1
ATOM 2729 O O . ALA A 1 333 ? 33.729 28.862 43.392 1.00 27.70 333 ALA A O 1
ATOM 2730 N N . SER A 1 334 ? 35.736 29.331 44.362 1.00 28.59 334 SER A N 1
ATOM 2731 C CA . SER A 1 334 ? 35.604 28.883 45.782 1.00 28.59 334 SER A CA 1
ATOM 2732 C C . SER A 1 334 ? 35.194 27.418 46.051 1.00 28.59 334 SER A C 1
ATOM 2734 O O . SER A 1 334 ? 34.378 26.876 45.329 1.00 28.59 334 SER A O 1
ATOM 2736 N N . GLN A 1 335 ? 35.646 26.680 47.072 1.00 28.81 335 GLN A N 1
ATOM 2737 C CA . GLN A 1 335 ? 36.444 26.909 48.288 1.00 28.81 335 GLN A CA 1
ATOM 2738 C C . GLN A 1 335 ? 36.837 25.494 48.803 1.00 28.81 335 GLN A C 1
ATOM 2740 O O . GLN A 1 335 ? 35.986 24.615 48.823 1.00 28.81 335 GLN A O 1
ATOM 2745 N N . ALA A 1 336 ? 38.123 25.228 49.057 1.00 29.22 336 ALA A N 1
ATOM 2746 C CA . ALA A 1 336 ? 38.727 24.973 50.380 1.00 29.22 336 ALA A CA 1
ATOM 2747 C C . ALA A 1 336 ? 38.780 23.506 50.883 1.00 29.22 336 ALA A C 1
ATOM 2749 O O . ALA A 1 336 ? 37.752 22.867 51.081 1.00 29.22 336 ALA A O 1
ATOM 2750 N N . GLY A 1 337 ? 40.017 23.093 51.209 1.00 28.39 337 GLY A N 1
ATOM 2751 C CA . GLY A 1 337 ? 40.418 21.962 52.063 1.00 28.39 337 GLY A CA 1
ATOM 2752 C C . GLY A 1 337 ? 40.662 20.653 51.307 1.00 28.39 337 GLY A C 1
ATOM 2753 O O . GLY A 1 337 ? 39.870 20.293 50.451 1.00 28.39 337 GLY A O 1
ATOM 2754 N N . ASP A 1 338 ? 41.686 19.851 51.557 1.00 29.59 338 ASP A N 1
ATOM 2755 C CA . ASP A 1 338 ? 42.904 19.907 52.368 1.00 29.59 338 ASP A CA 1
ATOM 2756 C C . ASP A 1 338 ? 43.706 18.641 51.968 1.00 29.59 338 ASP A C 1
ATOM 2758 O O . ASP A 1 338 ? 43.134 17.712 51.396 1.00 29.59 338 ASP A O 1
ATOM 2762 N N . ASP A 1 339 ? 44.992 18.615 52.305 1.00 36.03 339 ASP A N 1
ATOM 2763 C CA . ASP A 1 339 ? 45.940 17.485 52.284 1.00 36.03 339 ASP A CA 1
ATOM 2764 C C . ASP A 1 339 ? 46.456 16.940 50.922 1.00 36.03 339 ASP A C 1
ATOM 2766 O O . ASP A 1 339 ? 45.700 16.422 50.109 1.00 36.03 339 ASP A O 1
ATOM 2770 N N . ARG A 1 340 ? 47.721 17.131 50.499 1.00 29.67 340 ARG A N 1
ATOM 2771 C CA . ARG A 1 340 ? 49.069 16.718 50.988 1.00 29.67 340 ARG A CA 1
ATOM 2772 C C . ARG A 1 340 ? 49.548 15.388 50.361 1.00 29.67 340 ARG A C 1
ATOM 2774 O O . ARG A 1 340 ? 48.859 14.383 50.461 1.00 29.67 340 ARG A O 1
ATOM 2781 N N . ILE A 1 341 ? 50.806 15.422 49.885 1.00 35.06 341 ILE A N 1
ATOM 2782 C CA . ILE A 1 341 ? 51.801 14.331 49.700 1.00 35.06 341 ILE A CA 1
ATOM 2783 C C . ILE A 1 341 ? 52.168 13.940 48.243 1.00 35.06 341 ILE A C 1
ATOM 2785 O O . ILE A 1 341 ? 51.442 13.223 47.568 1.00 35.06 341 ILE A O 1
ATOM 2789 N N . GLU A 1 342 ? 53.349 14.460 47.866 1.00 35.19 342 GLU A N 1
ATOM 2790 C CA . GLU A 1 342 ? 54.559 13.836 47.272 1.00 35.19 342 GLU A CA 1
ATOM 2791 C C . GLU A 1 342 ? 54.619 13.237 45.850 1.00 35.19 342 GLU A C 1
ATOM 2793 O O . GLU A 1 342 ? 53.801 12.420 45.446 1.00 35.19 342 GLU A O 1
ATOM 2798 N N . ASP A 1 343 ? 55.742 13.627 45.216 1.00 36.22 343 ASP A N 1
ATOM 2799 C CA . ASP A 1 343 ? 56.606 12.952 44.232 1.00 36.22 343 ASP A CA 1
ATOM 2800 C C . ASP A 1 343 ? 56.021 12.623 42.848 1.00 36.22 343 ASP A C 1
ATOM 2802 O O . ASP A 1 343 ? 54.919 12.116 42.707 1.00 36.22 343 ASP A O 1
ATOM 2806 N N . GLY A 1 344 ? 56.690 12.851 41.720 1.00 31.41 344 GLY A N 1
ATOM 2807 C CA . GLY A 1 344 ? 58.073 13.199 41.412 1.00 31.41 344 GLY A CA 1
ATOM 2808 C C . GLY A 1 344 ? 58.294 12.925 39.910 1.00 31.41 344 GLY A C 1
ATOM 2809 O O . GLY A 1 344 ? 57.516 12.196 39.295 1.00 31.41 344 GLY A O 1
ATOM 2810 N N . ASP A 1 345 ? 59.357 13.511 39.366 1.00 38.28 345 ASP A N 1
ATOM 2811 C CA . ASP A 1 345 ? 60.079 13.134 38.137 1.00 38.28 345 ASP A CA 1
ATOM 2812 C C . ASP A 1 345 ? 59.486 13.462 36.747 1.00 38.28 345 ASP A C 1
ATOM 2814 O O . ASP A 1 345 ? 58.720 12.724 36.131 1.00 38.28 345 ASP A O 1
ATOM 2818 N N . ASP A 1 346 ? 59.937 14.611 36.233 1.00 41.72 346 ASP A N 1
ATOM 2819 C CA . ASP A 1 346 ? 60.847 14.754 35.083 1.00 41.72 346 ASP A CA 1
ATOM 2820 C C . ASP A 1 346 ? 60.796 13.724 33.935 1.00 41.72 346 ASP A C 1
ATOM 2822 O O . ASP A 1 346 ? 61.252 12.589 34.061 1.00 41.72 346 ASP A O 1
ATOM 2826 N N . ALA A 1 347 ? 60.467 14.211 32.731 1.00 36.69 347 ALA A N 1
ATOM 2827 C CA . ALA A 1 347 ? 61.207 13.851 31.519 1.00 36.69 347 ALA A CA 1
ATOM 2828 C C . ALA A 1 347 ? 61.081 14.937 30.436 1.00 36.69 347 ALA A C 1
ATOM 2830 O O . ALA A 1 347 ? 59.994 15.304 29.991 1.00 36.69 347 ALA A O 1
ATOM 2831 N N . VAL A 1 348 ? 62.250 15.420 30.032 1.00 38.41 348 VAL A N 1
ATOM 2832 C CA . VAL A 1 348 ? 62.560 16.393 28.979 1.00 38.41 348 VAL A CA 1
ATOM 2833 C C . VAL A 1 348 ? 62.862 15.644 27.671 1.00 38.41 348 VAL A C 1
ATOM 2835 O O . VAL A 1 348 ? 63.409 14.545 27.741 1.00 38.41 348 VAL A O 1
ATOM 2838 N N . ASN A 1 349 ? 62.532 16.254 26.523 1.00 37.78 349 ASN A N 1
ATOM 2839 C CA . ASN A 1 349 ? 63.201 16.247 25.195 1.00 37.78 349 ASN A CA 1
ATOM 2840 C C . ASN A 1 349 ? 62.156 16.262 24.068 1.00 37.78 349 ASN A C 1
ATOM 2842 O O . ASN A 1 349 ? 61.311 15.376 23.993 1.00 37.78 349 ASN A O 1
ATOM 2846 N N . ASP A 1 350 ? 62.060 17.316 23.258 1.00 39.03 350 ASP A N 1
ATOM 2847 C CA . ASP A 1 350 ? 63.008 17.841 22.248 1.00 39.03 350 ASP A CA 1
ATOM 2848 C C . ASP A 1 350 ? 62.911 17.106 20.910 1.00 39.03 350 ASP A C 1
ATOM 2850 O O . ASP A 1 350 ? 63.169 15.904 20.835 1.00 39.03 350 ASP A O 1
ATOM 2854 N N . SER A 1 351 ? 62.598 17.881 19.862 1.00 37.78 351 SER A N 1
ATOM 2855 C CA . SER A 1 351 ? 63.124 17.862 18.474 1.00 37.78 351 SER A CA 1
ATOM 2856 C C . SER A 1 351 ? 62.039 18.439 17.545 1.00 37.78 351 SER A C 1
ATOM 2858 O O . SER A 1 351 ? 60.957 17.869 17.440 1.00 37.78 351 SER A O 1
ATOM 2860 N N . ALA A 1 352 ? 62.165 19.688 17.083 1.00 36.16 352 ALA A N 1
ATOM 2861 C CA . ALA A 1 352 ? 62.975 20.135 15.933 1.00 36.16 352 ALA A CA 1
ATOM 2862 C C . ALA A 1 352 ? 62.317 19.744 14.593 1.00 36.16 352 ALA A C 1
ATOM 2864 O O . ALA A 1 352 ? 62.150 18.563 14.311 1.00 36.16 352 ALA A O 1
ATOM 2865 N N . GLU A 1 353 ? 61.788 20.740 13.866 1.00 40.19 353 GLU A N 1
ATOM 2866 C CA . GLU A 1 353 ? 62.323 21.223 12.566 1.00 40.19 353 GLU A CA 1
ATOM 2867 C C . GLU A 1 353 ? 61.620 20.507 11.392 1.00 40.19 353 GLU A C 1
ATOM 2869 O O . GLU A 1 353 ? 61.258 19.346 11.509 1.00 40.19 353 GLU A O 1
ATOM 2874 N N . ASP A 1 354 ? 61.347 21.062 10.216 1.00 36.78 354 ASP A N 1
ATOM 2875 C CA . ASP A 1 354 ? 61.459 22.379 9.584 1.00 36.78 354 ASP A CA 1
ATOM 2876 C C . ASP A 1 354 ? 60.865 22.200 8.154 1.00 36.78 354 ASP A C 1
ATOM 2878 O O . ASP A 1 354 ? 60.639 21.064 7.725 1.00 36.78 354 ASP A O 1
ATOM 2882 N N . SER A 1 355 ? 60.704 23.301 7.408 1.00 36.72 355 SER A N 1
ATOM 2883 C CA . SER A 1 355 ? 60.682 23.377 5.931 1.00 36.72 355 SER A CA 1
ATOM 2884 C C . SER A 1 355 ? 59.391 22.981 5.178 1.00 36.72 355 SER A C 1
ATOM 2886 O O . SER A 1 355 ? 58.735 22.003 5.508 1.00 36.72 355 SER A O 1
ATOM 2888 N N . THR A 1 356 ? 58.965 23.614 4.075 1.00 40.22 356 THR A N 1
ATOM 2889 C CA . THR A 1 356 ? 59.237 24.896 3.384 1.00 40.22 356 THR A CA 1
ATOM 2890 C C . THR A 1 356 ? 58.189 25.047 2.257 1.00 40.22 356 THR A C 1
ATOM 2892 O O . THR A 1 356 ? 57.700 24.057 1.721 1.00 40.22 356 THR A O 1
ATOM 2895 N N . ASP A 1 357 ? 57.859 26.303 1.944 1.00 41.91 357 ASP A N 1
ATOM 2896 C CA . ASP A 1 357 ? 57.547 26.959 0.657 1.00 41.91 357 ASP A CA 1
ATOM 2897 C C . ASP A 1 357 ? 56.944 26.242 -0.574 1.00 41.91 357 ASP A C 1
ATOM 2899 O O . ASP A 1 357 ? 57.425 25.225 -1.068 1.00 41.91 357 ASP A O 1
ATOM 2903 N N . GLY A 1 358 ? 55.989 26.958 -1.196 1.00 36.41 358 GLY A N 1
ATOM 2904 C CA . GLY A 1 358 ? 55.553 26.784 -2.589 1.00 36.41 358 GLY A CA 1
ATOM 2905 C C . GLY A 1 358 ? 54.437 27.752 -3.043 1.00 36.41 358 GLY A C 1
ATOM 2906 O O . GLY A 1 358 ? 53.277 27.363 -3.077 1.00 36.41 358 GLY A O 1
ATOM 2907 N N . ILE A 1 359 ? 54.792 29.020 -3.322 1.00 39.97 359 ILE A N 1
ATOM 2908 C CA . ILE A 1 359 ? 54.562 29.809 -4.577 1.00 39.97 359 ILE A CA 1
ATOM 2909 C C . ILE A 1 359 ? 53.694 29.062 -5.643 1.00 39.97 359 ILE A C 1
ATOM 2911 O O . ILE A 1 359 ? 53.970 27.896 -5.896 1.00 39.97 359 ILE A O 1
ATOM 2915 N N . ASP A 1 360 ? 52.697 29.580 -6.385 1.00 44.12 360 ASP A N 1
ATOM 2916 C CA . ASP A 1 360 ? 52.312 30.934 -6.823 1.00 44.12 360 ASP A CA 1
ATOM 2917 C C . ASP A 1 360 ? 51.151 30.863 -7.854 1.00 44.12 360 ASP A C 1
ATOM 2919 O O . ASP A 1 360 ? 50.868 29.803 -8.413 1.00 44.12 360 ASP A O 1
ATOM 2923 N N . ASP A 1 361 ? 50.556 32.032 -8.096 1.00 43.75 361 ASP A N 1
ATOM 2924 C CA . ASP A 1 361 ? 49.934 32.555 -9.318 1.00 43.75 361 ASP A CA 1
ATOM 2925 C C . ASP A 1 361 ? 48.622 32.021 -9.920 1.00 43.75 361 ASP A C 1
ATOM 2927 O O . ASP A 1 361 ? 48.415 30.844 -10.211 1.00 43.75 361 ASP A O 1
ATOM 2931 N N . GLY A 1 362 ? 47.754 32.988 -10.253 1.00 35.69 362 GLY A N 1
ATOM 2932 C CA . GLY A 1 362 ? 46.618 32.766 -11.145 1.00 35.69 362 GLY A CA 1
ATOM 2933 C C . GLY A 1 362 ? 45.526 33.836 -11.146 1.00 35.69 362 GLY A C 1
ATOM 2934 O O . GLY A 1 362 ? 44.347 33.495 -11.087 1.00 35.69 362 GLY A O 1
ATOM 2935 N N . HIS A 1 363 ? 45.872 35.124 -11.224 1.00 40.22 363 HIS A N 1
ATOM 2936 C CA . HIS A 1 363 ? 44.915 36.161 -11.623 1.00 40.22 363 HIS A CA 1
ATOM 2937 C C . HIS A 1 363 ? 44.594 36.046 -13.119 1.00 40.22 363 HIS A C 1
ATOM 2939 O O . HIS A 1 363 ? 45.492 36.169 -13.948 1.00 40.22 363 HIS A O 1
ATOM 2945 N N . GLN A 1 364 ? 43.310 35.965 -13.481 1.00 42.94 364 GLN A N 1
ATOM 2946 C CA . GLN A 1 364 ? 42.850 36.554 -14.738 1.00 42.94 364 GLN A CA 1
ATOM 2947 C C . GLN A 1 364 ? 41.380 36.979 -14.674 1.00 42.94 364 GLN A C 1
ATOM 2949 O O . GLN A 1 364 ? 40.491 36.217 -14.303 1.00 42.94 364 GLN A O 1
ATOM 2954 N N . ALA A 1 365 ? 41.187 38.254 -15.004 1.00 37.44 365 ALA A N 1
ATOM 2955 C CA . ALA A 1 365 ? 39.926 38.943 -15.215 1.00 37.44 365 ALA A CA 1
ATOM 2956 C C . ALA A 1 365 ? 39.423 38.757 -16.662 1.00 37.44 365 ALA A C 1
ATOM 2958 O O . ALA A 1 365 ? 40.108 38.140 -17.477 1.00 37.44 365 ALA A O 1
ATOM 2959 N N . SER A 1 366 ? 38.284 39.410 -16.947 1.00 34.19 366 SER A N 1
ATOM 2960 C CA . SER A 1 366 ? 37.614 39.618 -18.249 1.00 34.19 366 SER A CA 1
ATOM 2961 C C . SER A 1 366 ? 36.536 38.569 -18.575 1.00 34.19 366 SER A C 1
ATOM 2963 O O . SER A 1 366 ? 36.766 37.380 -18.423 1.00 34.19 366 SER A O 1
ATOM 2965 N N . ALA A 1 367 ? 35.331 38.907 -19.039 1.00 36.75 367 ALA A N 1
ATOM 2966 C CA . ALA A 1 367 ? 34.743 40.186 -19.433 1.00 36.75 367 ALA A CA 1
ATOM 2967 C C . ALA A 1 367 ? 33.204 40.060 -19.515 1.00 36.75 367 ALA A C 1
ATOM 2969 O O . ALA A 1 367 ? 32.684 38.973 -19.760 1.00 36.75 367 ALA A O 1
ATOM 2970 N N . ASP A 1 368 ? 32.550 41.204 -19.303 1.00 38.31 368 ASP A N 1
ATOM 2971 C CA . ASP A 1 368 ? 31.417 41.806 -20.022 1.00 38.31 368 ASP A CA 1
ATOM 2972 C C . ASP A 1 368 ? 30.145 41.023 -20.375 1.00 38.31 368 ASP A C 1
ATOM 2974 O O . ASP A 1 368 ? 30.163 39.958 -20.988 1.00 38.31 368 ASP A O 1
ATOM 2978 N N . GLY A 1 369 ? 29.016 41.714 -20.167 1.00 35.41 369 GLY A N 1
ATOM 2979 C CA . GLY A 1 369 ? 27.892 41.643 -21.101 1.00 35.41 369 GLY A CA 1
ATOM 2980 C C . GLY A 1 369 ? 26.515 41.648 -20.455 1.00 35.41 369 GLY A C 1
ATOM 2981 O O . GLY A 1 369 ? 25.802 40.654 -20.538 1.00 35.41 369 GLY A O 1
ATOM 2982 N N . MET A 1 370 ? 26.134 42.763 -19.835 1.00 38.91 370 MET A N 1
ATOM 2983 C CA . MET A 1 370 ? 24.756 43.060 -19.443 1.00 38.91 370 MET A CA 1
ATOM 2984 C C . MET A 1 370 ? 24.252 44.234 -20.289 1.00 38.91 370 MET A C 1
ATOM 2986 O O . MET A 1 370 ? 25.063 45.065 -20.691 1.00 38.91 370 MET A O 1
ATOM 2990 N N . GLU A 1 371 ? 22.928 44.281 -20.472 1.00 42.47 371 GLU A N 1
ATOM 2991 C CA . GLU A 1 371 ? 22.121 45.319 -21.143 1.00 42.47 371 GLU A CA 1
ATOM 2992 C C . GLU A 1 371 ? 22.030 45.216 -22.674 1.00 42.47 371 GLU A C 1
ATOM 2994 O O . GLU A 1 371 ? 22.987 44.871 -23.352 1.00 42.47 371 GLU A O 1
ATOM 2999 N N . ASP A 1 372 ? 20.935 45.565 -23.340 1.00 38.84 372 ASP A N 1
ATOM 3000 C CA . ASP A 1 372 ? 19.496 45.645 -23.062 1.00 38.84 372 ASP A CA 1
ATOM 3001 C C . ASP A 1 372 ? 18.869 46.010 -24.432 1.00 38.84 372 ASP A C 1
ATOM 3003 O O . ASP A 1 372 ? 19.559 46.522 -25.313 1.00 38.84 372 ASP A O 1
ATOM 3007 N N . SER A 1 373 ? 17.553 45.855 -24.565 1.00 36.56 373 SER A N 1
ATOM 3008 C CA . SER A 1 373 ? 16.703 46.647 -25.477 1.00 36.56 373 SER A CA 1
ATOM 3009 C C . SER A 1 373 ? 16.708 46.450 -27.019 1.00 36.56 373 SER A C 1
ATOM 3011 O O . SER A 1 373 ? 17.642 46.791 -27.737 1.00 36.56 373 SER A O 1
ATOM 3013 N N . LEU A 1 374 ? 15.488 46.118 -27.481 1.00 45.56 374 LEU A N 1
ATOM 3014 C CA . LEU A 1 374 ? 14.699 46.725 -28.577 1.00 45.56 374 LEU A CA 1
ATOM 3015 C C . LEU A 1 374 ? 14.638 46.091 -29.989 1.00 45.56 374 LEU A C 1
ATOM 3017 O O . LEU A 1 374 ? 15.633 45.768 -30.626 1.00 45.56 374 LEU A O 1
ATOM 3021 N N . ASP A 1 375 ? 13.376 46.063 -30.450 1.00 40.22 375 ASP A N 1
ATOM 3022 C CA . ASP A 1 375 ? 12.837 46.153 -31.817 1.00 40.22 375 ASP A CA 1
ATOM 3023 C C . ASP A 1 375 ? 12.932 44.957 -32.786 1.00 40.22 375 ASP A C 1
ATOM 3025 O O . ASP A 1 375 ? 13.879 44.830 -33.560 1.00 40.22 375 ASP A O 1
ATOM 3029 N N . LEU A 1 376 ? 11.862 44.138 -32.821 1.00 35.28 376 LEU A N 1
ATOM 3030 C CA . LEU A 1 376 ? 10.857 44.022 -33.913 1.00 35.28 376 LEU A CA 1
ATOM 3031 C C . LEU A 1 376 ? 9.955 42.787 -33.753 1.00 35.28 376 LEU A C 1
ATOM 3033 O O . LEU A 1 376 ? 10.485 41.678 -33.517 1.00 35.28 376 LEU A O 1
#